Protein AF-0000000086552375 (afdb_homodimer)

Foldseek 3Di:
DDPPPPPPPPPPPPPPPPPPPQQDQPDPDPDDDPDDVPPCPPPPPCPPVLQVQLVVLLVVQVVCVVPDPDDDPVSNLVSCVSNVVVLCCVLVPPPDDLLCLVVVSCVSPVCLLDPVVLLVNLCCQQPVPDPCQSVLLLVLLVLVLVLLQVLLVVVPQADHDDDDPLVSQLRSLQSLCVLQWFPDADDVLQPGPSSLAEAEADPPGDPQVVLQSDPAQAWHWYDDDFWIFIHGRNGTRYIGGSVCVSCVVVVSLSVCRSNVHGDDRRRNLSSVCCCCRRNVHDGGPSSPDPSSVVSVVVSVVSSD/DDPPPPDPPPPPPPPPPPPPPQLPQPDPDPDDDPDDVPVCPPPPPCDVVLQVQLVVLLVVQVCCVVPDPDDDPVSNLVSCVSNVVVLCCVLVPPPDDLLCLVVVSCVSPVCLLDPVVLLVNLCCQQPVPDPCQSVLLLVLLVLVLVLLQVLLVVVPQADHDDDDPLRSQLRSLQSLCVLQWFPDADDVLQPGLSSLAEAEADPPGDPQVVLQSDPAQAWHWYDDDFWIFIHGRNGTRYIGGSVCVSCVVVVSLSCCRSNVHDDDRRRNLSNVCCCCRRNVHDGGPSSPDPSSVVSVVVSVVSSD

Radius of gyration: 34.71 Å; Cα contacts (8 Å, |Δi|>4): 662; chains: 2; bounding box: 86×106×105 Å

Organism: Oryzias melastigma (NCBI:txid30732)

Secondary structure (DSSP, 8-state):
-----------------------------------SS----------HHHHHHHHHHHHHHHHHHHH-SS--HHHHHHHHHHTHHHHHHHHHSTTS-GGGHHHHHHHH-GGGGSHHHHHHHHHHHHHTT-TTHHHHHHHHHHHHHHHHHHHHHHTTSSPPP-SSHHHHHHHHHHHHHHHS--SSPPPGGG-SGGGGTEEEPPTT--HHHHHHH-S--SEEEEE-SSEEEEEETTEEEEEEEGGGGGGHHHHHHHHHHHTTPPPPGGGHHHHHHHHHHTS-PPPPGGG--HHHHHHHHHHHHHH-/-----------------------------------SS----------HHHHHHHHHHHHHHHHHHHH-SS--HHHHHHHHHHTHHHHHHHHHSTTS-GGGHHHHHHHH-GGGGSHHHHHHHHHHHHHTT-TTHHHHHHHHHHHHHHHHHHHHHHTTSSPPP-SSHHHHHHHHHHHHHHHS--SSPPPGGG-SGGGGTEEEPPTT--HHHHHHH-S--SEEEEE-SSEEEEEETTEEEEEEEGGGGGGHHHHHHHHHHHTTPPPPGGGHHHHHHHHHHTS-PPPPGGG--HHHHHHHHHHHHHH-

Solvent-accessible surface area (backbone atoms only — not comparable to full-atom values): 35110 Å² total; per-residue (Å²): 135,86,78,76,81,77,82,76,79,78,76,79,74,79,78,76,79,76,78,74,79,75,61,62,68,57,79,77,77,78,78,83,68,86,63,64,94,57,78,71,73,62,74,62,71,75,45,75,60,48,57,53,51,20,51,50,34,49,52,52,52,49,48,43,67,74,71,39,91,76,68,57,63,64,60,51,50,51,40,51,60,67,20,40,68,60,48,50,53,61,61,69,34,82,83,51,56,73,90,48,31,57,61,55,47,38,69,72,41,58,62,56,45,34,71,68,50,30,50,48,46,35,36,54,73,74,42,63,86,43,90,55,44,65,62,51,37,52,49,34,41,53,54,50,52,58,51,45,52,44,48,24,24,51,69,68,64,34,70,64,84,53,86,53,69,55,54,34,40,53,53,44,58,48,27,44,34,71,72,32,65,30,95,40,73,56,60,74,92,58,73,47,60,25,52,57,50,39,40,76,57,50,93,92,52,52,71,67,60,52,33,70,67,47,94,55,60,55,54,27,36,35,38,51,95,68,30,29,38,35,23,42,36,74,41,77,47,37,73,46,55,36,84,54,51,75,52,42,65,58,51,47,52,21,46,36,59,66,49,62,53,76,73,56,63,37,42,30,45,33,53,48,48,44,33,42,69,37,67,65,40,83,75,20,72,68,61,64,37,71,68,46,50,51,51,50,51,52,49,47,63,61,75,103,134,86,77,78,78,76,82,78,79,78,76,78,74,77,80,77,79,76,79,75,80,75,61,62,68,59,79,78,76,79,78,83,68,88,62,66,94,57,77,71,72,61,76,62,70,74,45,76,62,46,56,52,51,20,51,49,35,48,52,52,52,49,47,43,67,74,70,38,92,77,68,57,63,68,60,52,50,52,39,51,60,67,20,39,68,62,50,48,52,59,62,69,34,83,82,52,56,72,92,47,31,56,62,54,47,40,69,73,40,59,63,57,47,34,71,68,49,30,50,48,45,34,37,53,73,74,43,64,88,44,92,56,44,64,63,50,36,52,48,34,40,52,54,48,51,56,51,44,51,46,47,24,24,51,70,67,64,34,71,66,83,53,86,56,70,53,54,34,41,52,52,46,57,48,27,42,35,71,72,31,63,30,93,40,73,55,61,74,91,58,72,47,59,26,51,58,51,38,40,75,58,51,92,90,51,51,70,67,60,53,34,72,67,47,94,56,61,55,56,28,37,36,37,52,95,68,31,29,37,35,24,42,35,75,41,77,47,37,75,44,55,36,86,53,50,76,54,42,64,58,52,48,51,23,47,36,60,68,48,63,55,76,72,56,65,35,42,32,45,32,53,49,47,45,34,41,70,36,67,65,39,84,75,24,72,68,62,63,36,72,68,45,51,51,52,48,50,52,49,47,62,60,73,103

Nearest PDB structures (foldseek):
  7nc8-assembly2_E  TM=5.853E-01  e=8.247E+00  Aspergillus fumigatus A1163
  8b70-assembly1_B  TM=1.918E-01  e=5.464E+00  Bacillus subtilis
  6w1w-assembly1_A  TM=1.297E-01  e=6.713E+00  Vibrio cholerae O1 biovar El Tor str. N16961
  6w1w-assembly1_A  TM=1.371E-01  e=7.450E+00  Vibrio cholerae O1 biovar El Tor str. N16961

pLDDT: mean 80.77, std 24.63, range [19.91, 98.5]

Sequence (608 aa):
MNLESSSSQETFAEDTESSGSIVILERSTPESRGSPEANDVDEEPETPDSRQNQARHYKVLQELYKSRPTLNKKDVAQLLDLEYQARRAYIDSDVMKEQDRPTKILQAYPCFRDLDHIMDELHRILNLGNPHFISELKNRWRIFFEKAQFYGVFKKVLKPPMGDKVNQTIALMKALPEMFPSPVTPPKKLGHSSEVMLHILEPAEYPNTFLHSRPLFSPVVIVCDTNCILAIGTMPVLIFPKEDIFDSVMYVMACYYTFHLTYPKCIAKLLSVLQTEVLMDAIHARDMTSSYKKAMAEWKKFTEMNLESSSSQETFAEDTESSGSIVILERSTPESRGSPEANDVDEEPETPDSRQNQARHYKVLQELYKSRPTLNKKDVAQLLDLEYQARRAYIDSDVMKEQDRPTKILQAYPCFRDLDHIMDELHRILNLGNPHFISELKNRWRIFFEKAQFYGVFKKVLKPPMGDKVNQTIALMKALPEMFPSPVTPPKKLGHSSEVMLHILEPAEYPNTFLHSRPLFSPVVIVCDTNCILAIGTMPVLIFPKEDIFDSVMYVMACYYTFHLTYPKCIAKLLSVLQTEVLMDAIHARDMTSSYKKAMAEWKKFTE

Structure (mmCIF, N/CA/C/O backbone):
data_AF-0000000086552375-model_v1
#
loop_
_entity.id
_entity.type
_entity.pdbx_description
1 polymer 'Uncharacterized protein'
#
loop_
_atom_site.group_PDB
_atom_site.id
_atom_site.type_symbol
_atom_site.label_atom_id
_atom_site.label_alt_id
_atom_site.label_comp_id
_atom_site.label_asym_id
_atom_site.label_entity_id
_atom_site.label_seq_id
_atom_site.pdbx_PDB_ins_code
_atom_site.Cartn_x
_atom_site.Cartn_y
_atom_site.Cartn_z
_atom_site.occupancy
_atom_site.B_iso_or_equiv
_atom_site.auth_seq_id
_atom_site.auth_comp_id
_atom_site.auth_asym_id
_atom_site.auth_atom_id
_atom_site.pdbx_PDB_model_num
ATOM 1 N N . MET A 1 1 ? -34.344 10.398 64.188 1 22.5 1 MET A N 1
ATOM 2 C CA . MET A 1 1 ? -34.219 11.539 63.281 1 22.5 1 MET A CA 1
ATOM 3 C C . MET A 1 1 ? -32.812 12.125 63.344 1 22.5 1 MET A C 1
ATOM 5 O O . MET A 1 1 ? -32.562 13.203 62.812 1 22.5 1 MET A O 1
ATOM 9 N N . ASN A 1 2 ? -31.938 11.562 64.188 1 25.14 2 ASN A N 1
ATOM 10 C CA . ASN A 1 2 ? -30.672 11.984 64.75 1 25.14 2 ASN A CA 1
ATOM 11 C C . ASN A 1 2 ? -29.609 12.211 63.688 1 25.14 2 ASN A C 1
ATOM 13 O O . ASN A 1 2 ? -29.234 11.281 62.969 1 25.14 2 ASN A O 1
ATOM 17 N N . LEU A 1 3 ? -29.391 13.547 63.219 1 25.17 3 LEU A N 1
ATOM 18 C CA . LEU A 1 3 ? -28.719 14.352 62.188 1 25.17 3 LEU A CA 1
ATOM 19 C C . LEU A 1 3 ? -27.203 14.297 62.375 1 25.17 3 LEU A C 1
ATOM 21 O O . LEU A 1 3 ? -26.641 15.047 63.188 1 25.17 3 LEU A O 1
ATOM 25 N N . GLU A 1 4 ? -26.656 13.117 62.594 1 24.84 4 GLU A N 1
ATOM 26 C CA . GLU A 1 4 ? -25.25 13.039 63 1 24.84 4 GLU A CA 1
ATOM 27 C C . GLU A 1 4 ? -24.344 13.672 61.938 1 24.84 4 GLU A C 1
ATOM 29 O O . GLU A 1 4 ? -24.516 13.438 60.75 1 24.84 4 GLU A O 1
ATOM 34 N N . SER A 1 5 ? -23.703 14.828 62.219 1 25.08 5 SER A N 1
ATOM 35 C CA . SER A 1 5 ? -22.891 15.891 61.656 1 25.08 5 SER A CA 1
ATOM 36 C C . SER A 1 5 ? -21.578 15.352 61.094 1 25.08 5 SER A C 1
ATOM 38 O O . SER A 1 5 ? -20.672 15.031 61.875 1 25.08 5 SER A O 1
ATOM 40 N N . SER A 1 6 ? -21.594 14.359 60.156 1 24.81 6 SER A N 1
ATOM 41 C CA . SER A 1 6 ? -20.344 13.695 59.781 1 24.81 6 SER A CA 1
ATOM 42 C C . SER A 1 6 ? -19.375 14.664 59.125 1 24.81 6 SER A C 1
ATOM 44 O O . SER A 1 6 ? -19.734 15.422 58.25 1 24.81 6 SER A O 1
ATOM 46 N N . SER A 1 7 ? -18.266 15.078 59.812 1 24.38 7 SER A N 1
ATOM 47 C CA . SER A 1 7 ? -17.156 16.016 59.625 1 24.38 7 SER A CA 1
ATOM 48 C C . SER A 1 7 ? -16.359 15.688 58.375 1 24.38 7 SER A C 1
ATOM 50 O O . SER A 1 7 ? -15.75 14.617 58.281 1 24.38 7 SER A O 1
ATOM 52 N N . SER A 1 8 ? -16.828 16.031 57.125 1 23.69 8 SER A N 1
ATOM 53 C CA . SER A 1 8 ? -16.281 15.719 55.812 1 23.69 8 SER A CA 1
ATOM 54 C C . SER A 1 8 ? -14.938 16.406 55.594 1 23.69 8 SER A C 1
ATOM 56 O O . SER A 1 8 ? -14.859 17.641 55.594 1 23.69 8 SER A O 1
ATOM 58 N N . GLN A 1 9 ? -13.789 15.82 56.062 1 23.3 9 GLN A N 1
ATOM 59 C CA . GLN A 1 9 ? -12.43 16.359 55.969 1 23.3 9 GLN A CA 1
ATOM 60 C C . GLN A 1 9 ? -12.031 16.625 54.531 1 23.3 9 GLN A C 1
ATOM 62 O O . GLN A 1 9 ? -12.148 15.742 53.688 1 23.3 9 GLN A O 1
ATOM 67 N N . GLU A 1 10 ? -12.086 17.844 54.031 1 23.59 10 GLU A N 1
ATOM 68 C CA . GLU A 1 10 ? -11.766 18.438 52.75 1 23.59 10 GLU A CA 1
ATOM 69 C C . GLU A 1 10 ? -10.289 18.266 52.406 1 23.59 10 GLU A C 1
ATOM 71 O O . GLU A 1 10 ? -9.422 18.766 53.125 1 23.59 10 GLU A O 1
ATOM 76 N N . THR A 1 11 ? -9.797 17.031 52.125 1 23.08 11 THR A N 1
ATOM 77 C CA . THR A 1 11 ? -8.383 16.859 51.812 1 23.08 11 THR A CA 1
ATOM 78 C C . THR A 1 11 ? -8 17.734 50.594 1 23.08 11 THR A C 1
ATOM 80 O O . THR A 1 11 ? -8.648 17.672 49.562 1 23.08 11 THR A O 1
ATOM 83 N N . PHE A 1 12 ? -7.355 18.875 50.781 1 19.91 12 PHE A N 1
ATOM 84 C CA . PHE A 1 12 ? -6.797 19.844 49.844 1 19.91 12 PHE A CA 1
ATOM 85 C C . PHE A 1 12 ? -5.766 19.203 48.938 1 19.91 12 PHE A C 1
ATOM 87 O O . PHE A 1 12 ? -4.738 18.703 49.406 1 19.91 12 PHE A O 1
ATOM 94 N N . ALA A 1 13 ? -6.152 18.438 47.938 1 21.94 13 ALA A N 1
ATOM 95 C CA . ALA A 1 13 ? -5.266 17.875 46.906 1 21.94 13 ALA A CA 1
ATOM 96 C C . ALA A 1 13 ? -4.348 18.953 46.344 1 21.94 13 ALA A C 1
ATOM 98 O O . ALA A 1 13 ? -4.801 20.062 46.031 1 21.94 13 ALA A O 1
ATOM 99 N N . GLU A 1 14 ? -3.113 18.984 46.75 1 21.8 14 GLU A N 1
ATOM 100 C CA . GLU A 1 14 ? -2.012 19.812 46.281 1 21.8 14 GLU A CA 1
ATOM 101 C C . GLU A 1 14 ? -1.962 19.844 44.75 1 21.8 14 GLU A C 1
ATOM 103 O O . GLU A 1 14 ? -2.02 18.797 44.094 1 21.8 14 GLU A O 1
ATOM 108 N N . ASP A 1 15 ? -2.398 20.922 44.125 1 22.92 15 ASP A N 1
ATOM 109 C CA . ASP A 1 15 ? -2.375 21.297 42.719 1 22.92 15 ASP A CA 1
ATOM 110 C C . ASP A 1 15 ? -0.953 21.266 42.156 1 22.92 15 ASP A C 1
ATOM 112 O O . ASP A 1 15 ? -0.092 22.031 42.594 1 22.92 15 ASP A O 1
ATOM 116 N N . THR A 1 16 ? -0.304 20.078 42 1 23.91 16 THR A N 1
ATOM 117 C CA . THR A 1 16 ? 0.997 20.016 41.344 1 23.91 16 THR A CA 1
ATOM 118 C C . THR A 1 16 ? 0.979 20.797 40.031 1 23.91 16 THR A C 1
ATOM 120 O O . THR A 1 16 ? 0.155 20.531 39.156 1 23.91 16 THR A O 1
ATOM 123 N N . GLU A 1 17 ? 1.389 22.047 40 1 22.73 17 GLU A N 1
ATOM 124 C CA . GLU A 1 17 ? 1.657 22.938 38.875 1 22.73 17 GLU A CA 1
ATOM 125 C C . GLU A 1 17 ? 2.525 22.266 37.844 1 22.73 17 GLU A C 1
ATOM 127 O O . GLU A 1 17 ? 3.664 21.875 38.125 1 22.73 17 GLU A O 1
ATOM 132 N N . SER A 1 18 ? 2.027 21.312 37.062 1 23.58 18 SER A N 1
ATOM 133 C CA . SER A 1 18 ? 2.746 20.719 35.938 1 23.58 18 SER A CA 1
ATOM 134 C C . SER A 1 18 ? 3.303 21.797 35 1 23.58 18 SER A C 1
ATOM 136 O O . SER A 1 18 ? 2.547 22.594 34.438 1 23.58 18 SER A O 1
ATOM 138 N N . SER A 1 19 ? 4.488 22.406 35.281 1 23.7 19 SER A N 1
ATOM 139 C CA . SER A 1 19 ? 5.238 23.312 34.438 1 23.7 19 SER A CA 1
ATOM 140 C C . SER A 1 19 ? 5.348 22.781 33 1 23.7 19 SER A C 1
ATOM 142 O O . SER A 1 19 ? 5.945 21.734 32.781 1 23.7 19 SER A O 1
ATOM 144 N N . GLY A 1 20 ? 4.367 22.875 32.219 1 24.09 20 GLY A N 1
ATOM 145 C CA . GLY A 1 20 ? 4.355 22.547 30.797 1 24.09 20 GLY A CA 1
ATOM 146 C C . GLY A 1 20 ? 5.504 23.172 30.031 1 24.09 20 GLY A C 1
ATOM 147 O O . GLY A 1 20 ? 5.738 24.375 30.125 1 24.09 20 GLY A O 1
ATOM 148 N N . SER A 1 21 ? 6.648 22.5 29.828 1 23.92 21 SER A N 1
ATOM 149 C CA . SER A 1 21 ? 7.828 22.891 29.062 1 23.92 21 SER A CA 1
ATOM 150 C C . SER A 1 21 ? 7.449 23.359 27.672 1 23.92 21 SER A C 1
ATOM 152 O O . SER A 1 21 ? 6.766 22.656 26.922 1 23.92 21 SER A O 1
ATOM 154 N N . ILE A 1 22 ? 7.207 24.609 27.469 1 24.34 22 ILE A N 1
ATOM 155 C CA . ILE A 1 22 ? 6.973 25.266 26.188 1 24.34 22 ILE A CA 1
ATOM 156 C C . ILE A 1 22 ? 8.148 25.016 25.25 1 24.34 22 ILE A C 1
ATOM 158 O O . ILE A 1 22 ? 9.297 25.328 25.578 1 24.34 22 ILE A O 1
ATOM 162 N N . VAL A 1 23 ? 8.141 24 24.516 1 28.36 23 VAL A N 1
ATOM 163 C CA . VAL A 1 23 ? 9.141 23.781 23.484 1 28.36 23 VAL A CA 1
ATOM 164 C C . VAL A 1 23 ? 9.211 24.984 22.547 1 28.36 23 VAL A C 1
ATOM 166 O O . VAL A 1 23 ? 8.242 25.281 21.844 1 28.36 23 VAL A O 1
ATOM 169 N N . ILE A 1 24 ? 9.859 26.031 22.969 1 25.62 24 ILE A N 1
ATOM 170 C CA . ILE A 1 24 ? 10.055 27.156 22.062 1 25.62 24 ILE A CA 1
ATOM 171 C C . ILE A 1 24 ? 10.922 26.734 20.875 1 25.62 24 ILE A C 1
ATOM 173 O O . ILE A 1 24 ? 12.031 26.234 21.062 1 25.62 24 ILE A O 1
ATOM 177 N N . LEU A 1 25 ? 10.398 26.547 19.797 1 26.39 25 LEU A N 1
ATOM 178 C CA . LEU A 1 25 ? 11.07 26.281 18.516 1 26.39 25 LEU A CA 1
ATOM 179 C C . LEU A 1 25 ? 12.133 27.328 18.234 1 26.39 25 LEU A C 1
ATOM 181 O O . LEU A 1 25 ? 11.805 28.469 17.875 1 26.39 25 LEU A O 1
ATOM 185 N N . GLU A 1 26 ? 13.156 27.438 19.141 1 28.36 26 GLU A N 1
ATOM 186 C CA . GLU A 1 26 ? 14.172 28.422 18.766 1 28.36 26 GLU A CA 1
ATOM 187 C C . GLU A 1 26 ? 14.883 28.031 17.484 1 28.36 26 GLU A C 1
ATOM 189 O O . GLU A 1 26 ? 15.297 26.875 17.328 1 28.36 26 GLU A O 1
ATOM 194 N N . ARG A 1 27 ? 14.805 28.766 16.438 1 29.36 27 ARG A N 1
ATOM 195 C CA . ARG A 1 27 ? 15.531 28.703 15.172 1 29.36 27 ARG A CA 1
ATOM 196 C C . ARG A 1 27 ? 17.031 28.641 15.406 1 29.36 27 ARG A C 1
ATOM 198 O O . ARG A 1 27 ? 17.594 29.438 16.141 1 29.36 27 ARG A O 1
ATOM 205 N N . SER A 1 28 ? 17.672 27.484 15.367 1 26.48 28 SER A N 1
ATOM 206 C CA . SER A 1 28 ? 19.125 27.359 15.445 1 26.48 28 SER A CA 1
ATOM 207 C C . SER A 1 28 ? 19.812 28.312 14.484 1 26.48 28 SER A C 1
ATOM 209 O O . SER A 1 28 ? 19.453 28.406 13.312 1 26.48 28 SER A O 1
ATOM 211 N N . THR A 1 29 ? 20.531 29.266 14.992 1 24.72 29 THR A N 1
ATOM 212 C CA . THR A 1 29 ? 21.359 30.188 14.227 1 24.72 29 THR A CA 1
ATOM 213 C C . THR A 1 29 ? 22.422 29.422 13.445 1 24.72 29 THR A C 1
ATOM 215 O O . THR A 1 29 ? 23.125 28.578 14.008 1 24.72 29 THR A O 1
ATOM 218 N N . PRO A 1 30 ? 22.375 29.266 12.133 1 27.81 30 PRO A N 1
ATOM 219 C CA . PRO A 1 30 ? 23.391 28.625 11.312 1 27.81 30 PRO A CA 1
ATOM 220 C C . PRO A 1 30 ? 24.797 29.109 11.633 1 27.81 30 PRO A C 1
ATOM 222 O O . PRO A 1 30 ? 24.984 30.297 11.953 1 27.81 30 PRO A O 1
ATOM 225 N N . GLU A 1 31 ? 25.625 28.375 12.125 1 26.98 31 GLU A N 1
ATOM 226 C CA . GLU A 1 31 ? 27.047 28.672 12.305 1 26.98 31 GLU A CA 1
ATOM 227 C C . GLU A 1 31 ? 27.688 29.172 11.008 1 26.98 31 GLU A C 1
ATOM 229 O O . GLU A 1 31 ? 27.359 28.656 9.93 1 26.98 31 GLU A O 1
ATOM 234 N N . SER A 1 32 ? 28.359 30.344 10.938 1 24.77 32 SER A N 1
ATOM 235 C CA . SER A 1 32 ? 29.078 31.109 9.922 1 24.77 32 SER A CA 1
ATOM 236 C C . SER A 1 32 ? 30.234 30.297 9.336 1 24.77 32 SER A C 1
ATOM 238 O O . SER A 1 32 ? 31.266 30.109 9.977 1 24.77 32 SER A O 1
ATOM 240 N N . ARG A 1 33 ? 30.125 29.203 8.688 1 27.2 33 ARG A N 1
ATOM 241 C CA . ARG A 1 33 ? 31.312 28.734 7.969 1 27.2 33 ARG A CA 1
ATOM 242 C C . ARG A 1 33 ? 31.953 29.859 7.164 1 27.2 33 ARG A C 1
ATOM 244 O O . ARG A 1 33 ? 31.281 30.812 6.77 1 27.2 33 ARG A O 1
ATOM 251 N N . GLY A 1 34 ? 33.312 29.969 7.078 1 27.33 34 GLY A N 1
ATOM 252 C CA . GLY A 1 34 ? 34.156 30.953 6.445 1 27.33 34 GLY A CA 1
ATOM 253 C C . GLY A 1 34 ? 33.781 31.219 4.996 1 27.33 34 GLY A C 1
ATOM 254 O O . GLY A 1 34 ? 33.875 30.328 4.152 1 27.33 34 GLY A O 1
ATOM 255 N N . SER A 1 35 ? 32.781 32 4.758 1 26.16 35 SER A N 1
ATOM 256 C CA . SER A 1 35 ? 32.344 32.344 3.412 1 26.16 35 SER A CA 1
ATOM 257 C C . SER A 1 35 ? 33.5 32.812 2.537 1 26.16 35 SER A C 1
ATOM 259 O O . SER A 1 35 ? 34.375 33.531 3 1 26.16 35 SER A O 1
ATOM 261 N N . PRO A 1 36 ? 33.969 32.062 1.531 1 33.38 36 PRO A N 1
ATOM 262 C CA . PRO A 1 36 ? 34.719 32.969 0.645 1 33.38 36 PRO A CA 1
ATOM 263 C C . PRO A 1 36 ? 34.062 34.344 0.547 1 33.38 36 PRO A C 1
ATOM 265 O O . PRO A 1 36 ? 32.938 34.531 1.002 1 33.38 36 PRO A O 1
ATOM 268 N N . GLU A 1 37 ? 34.5 35.375 -0.424 1 27.5 37 GLU A N 1
ATOM 269 C CA . GLU A 1 37 ? 33.938 36.719 -0.512 1 27.5 37 GLU A CA 1
ATOM 270 C C . GLU A 1 37 ? 32.406 36.688 -0.553 1 27.5 37 GLU A C 1
ATOM 272 O O . GLU A 1 37 ? 31.812 36.219 -1.53 1 27.5 37 GLU A O 1
ATOM 277 N N . ALA A 1 38 ? 31.844 36.156 0.374 1 31.58 38 ALA A N 1
ATOM 278 C CA . ALA A 1 38 ? 30.406 36.219 0.639 1 31.58 38 ALA A CA 1
ATOM 279 C C . ALA A 1 38 ? 29.812 37.562 0.229 1 31.58 38 ALA A C 1
ATOM 281 O O . ALA A 1 38 ? 30.172 38.594 0.779 1 31.58 38 ALA A O 1
ATOM 282 N N . ASN A 1 39 ? 29.547 37.688 -1.076 1 29.62 39 ASN A N 1
ATOM 283 C CA . ASN A 1 39 ? 28.781 38.906 -1.338 1 29.62 39 ASN A CA 1
ATOM 284 C C . ASN A 1 39 ? 27.75 39.188 -0.249 1 29.62 39 ASN A C 1
ATOM 286 O O . ASN A 1 39 ? 26.938 38.312 0.058 1 29.62 39 ASN A O 1
ATOM 290 N N . ASP A 1 40 ? 28.047 39.875 0.866 1 31.8 40 ASP A N 1
ATOM 291 C CA . ASP A 1 40 ? 27.219 40.531 1.853 1 31.8 40 ASP A CA 1
ATOM 292 C C . ASP A 1 40 ? 25.828 40.844 1.285 1 31.8 40 ASP A C 1
ATOM 294 O O . ASP A 1 40 ? 25.656 41.844 0.577 1 31.8 40 ASP A O 1
ATOM 298 N N . VAL A 1 41 ? 25.219 39.875 0.806 1 34 41 VAL A N 1
ATOM 299 C CA . VAL A 1 41 ? 23.859 40.375 0.641 1 34 41 VAL A CA 1
ATOM 300 C C . VAL A 1 41 ? 23.391 41.062 1.929 1 34 41 VAL A C 1
ATOM 302 O O . VAL A 1 41 ? 23.25 40.406 2.965 1 34 41 VAL A O 1
ATOM 305 N N . ASP A 1 42 ? 23.797 42.188 2.27 1 32.97 42 ASP A N 1
ATOM 306 C CA . ASP A 1 42 ? 23.312 43.188 3.225 1 32.97 42 ASP A CA 1
ATOM 307 C C . ASP A 1 42 ? 21.812 43 3.469 1 32.97 42 ASP A C 1
ATOM 309 O O . ASP A 1 42 ? 21 43.125 2.541 1 32.97 42 ASP A O 1
ATOM 313 N N . GLU A 1 43 ? 21.453 42.094 4.234 1 37.56 43 GLU A N 1
ATOM 314 C CA . GLU A 1 43 ? 20.141 42.406 4.785 1 37.56 43 GLU A CA 1
ATOM 315 C C . GLU A 1 43 ? 19.984 43.906 4.969 1 37.56 43 GLU A C 1
ATOM 317 O O . GLU A 1 43 ? 20.578 44.5 5.875 1 37.56 43 GLU A O 1
ATOM 322 N N . GLU A 1 44 ? 20.016 44.625 3.914 1 39.06 44 GLU A N 1
ATOM 323 C CA . GLU A 1 44 ? 19.781 46.062 4.066 1 39.06 44 GLU A CA 1
ATOM 324 C C . GLU A 1 44 ? 18.812 46.344 5.215 1 39.06 44 GLU A C 1
ATOM 326 O O . GLU A 1 44 ? 17.766 45.719 5.305 1 39.06 44 GLU A O 1
ATOM 331 N N . PRO A 1 45 ? 19.25 46.719 6.418 1 41.62 45 PRO A N 1
ATOM 332 C CA . PRO A 1 45 ? 18.297 47.188 7.441 1 41.62 45 PRO A CA 1
ATOM 333 C C . PRO A 1 45 ? 16.984 47.688 6.844 1 41.62 45 PRO A C 1
ATOM 335 O O . PRO A 1 45 ? 16.984 48.344 5.812 1 41.62 45 PRO A O 1
ATOM 338 N N . GLU A 1 46 ? 15.992 46.938 7.004 1 46.56 46 GLU A N 1
ATOM 339 C CA . GLU A 1 46 ? 14.672 47.406 6.621 1 46.56 46 GLU A CA 1
ATOM 340 C C . GLU A 1 46 ? 14.562 48.938 6.84 1 46.56 46 GLU A C 1
ATOM 342 O O . GLU A 1 46 ? 14.703 49.406 7.965 1 46.56 46 GLU A O 1
ATOM 347 N N . THR A 1 47 ? 14.922 49.625 5.961 1 51.94 47 THR A N 1
ATOM 348 C CA . THR A 1 47 ? 14.797 51.094 6.016 1 51.94 47 THR A CA 1
ATOM 349 C C . THR A 1 47 ? 13.383 51.5 6.387 1 51.94 47 THR A C 1
ATOM 351 O O . THR A 1 47 ? 12.422 50.75 6.125 1 51.94 47 THR A O 1
ATOM 354 N N . PRO A 1 48 ? 13.156 52.406 7.398 1 52.25 48 PRO A N 1
ATOM 355 C CA . PRO A 1 48 ? 11.836 53 7.668 1 52.25 48 PRO A CA 1
ATOM 356 C C . PRO A 1 48 ? 10.93 52.969 6.441 1 52.25 48 PRO A C 1
ATOM 358 O O . PRO A 1 48 ? 9.719 52.75 6.566 1 52.25 48 PRO A O 1
ATOM 361 N N . ASP A 1 49 ? 11.531 52.969 5.395 1 55.75 49 ASP A N 1
ATOM 362 C CA . ASP A 1 49 ? 10.797 52.969 4.137 1 55.75 49 ASP A CA 1
ATOM 363 C C . ASP A 1 49 ? 10.211 51.594 3.842 1 55.75 49 ASP A C 1
ATOM 365 O O . ASP A 1 49 ? 9.094 51.469 3.338 1 55.75 49 ASP A O 1
ATOM 369 N N . SER A 1 50 ? 10.875 50.656 4.375 1 60.75 50 SER A N 1
ATOM 370 C CA . SER A 1 50 ? 10.383 49.281 4.102 1 60.75 50 SER A CA 1
ATOM 371 C C . SER A 1 50 ? 9.133 49 4.926 1 60.75 50 SER A C 1
ATOM 373 O O . SER A 1 50 ? 8.156 48.438 4.402 1 60.75 50 SER A O 1
ATOM 375 N N . ARG A 1 51 ? 9.086 49.406 6.137 1 62.78 51 ARG A N 1
ATOM 376 C CA . ARG A 1 51 ? 7.934 49.219 7.004 1 62.78 51 ARG A CA 1
ATOM 377 C C . ARG A 1 51 ? 6.723 50 6.504 1 62.78 51 ARG A C 1
ATOM 379 O O . ARG A 1 51 ? 5.598 49.5 6.539 1 62.78 51 ARG A O 1
ATOM 386 N N . GLN A 1 52 ? 6.992 51.219 6.156 1 63.41 52 GLN A N 1
ATOM 387 C CA . GLN A 1 52 ? 5.922 52.062 5.605 1 63.41 52 GLN A CA 1
ATOM 388 C C . GLN A 1 52 ? 5.328 51.406 4.348 1 63.41 52 GLN A C 1
ATOM 390 O O . GLN A 1 52 ? 4.109 51.406 4.16 1 63.41 52 GLN A O 1
ATOM 395 N N . ASN A 1 53 ? 6.199 50.906 3.551 1 64.94 53 ASN A N 1
ATOM 396 C CA . ASN A 1 53 ? 5.73 50.25 2.34 1 64.94 53 ASN A CA 1
ATOM 397 C C . ASN A 1 53 ? 4.91 49 2.664 1 64.94 53 ASN A C 1
ATOM 399 O O . ASN A 1 53 ? 3.887 48.75 2.025 1 64.94 53 ASN A O 1
ATOM 403 N N . GLN A 1 54 ? 5.277 48.312 3.664 1 61.94 54 GLN A N 1
ATOM 404 C CA . GLN A 1 54 ? 4.527 47.125 4.051 1 61.94 54 GLN A CA 1
ATOM 405 C C . GLN A 1 54 ? 3.17 47.5 4.637 1 61.94 54 GLN A C 1
ATOM 407 O O . GLN A 1 54 ? 2.168 46.844 4.363 1 61.94 54 GLN A O 1
ATOM 412 N N . ALA A 1 55 ? 3.24 48.531 5.395 1 69.75 55 ALA A N 1
ATOM 413 C CA . ALA A 1 55 ? 1.976 49.031 5.922 1 69.75 55 ALA A CA 1
ATOM 414 C C . ALA A 1 55 ? 1.031 49.438 4.793 1 69.75 55 ALA A C 1
ATOM 416 O O . ALA A 1 55 ? -0.177 49.219 4.875 1 69.75 55 ALA A O 1
ATOM 417 N N . ARG A 1 56 ? 1.61 50.094 3.834 1 67.25 56 ARG A N 1
ATOM 418 C CA . ARG A 1 56 ? 0.814 50.469 2.674 1 67.25 56 ARG A CA 1
ATOM 419 C C . ARG A 1 56 ? 0.231 49.25 1.979 1 67.25 56 ARG A C 1
ATOM 421 O O . ARG A 1 56 ? -0.935 49.25 1.579 1 67.25 56 ARG A O 1
ATOM 428 N N . HIS A 1 57 ? 0.973 48.281 1.87 1 63.53 57 HIS A N 1
ATOM 429 C CA . HIS A 1 57 ? 0.494 47.062 1.229 1 63.53 57 HIS A CA 1
ATOM 430 C C . HIS A 1 57 ? -0.621 46.438 2.043 1 63.53 57 HIS A C 1
ATOM 432 O O . HIS A 1 57 ? -1.584 45.906 1.478 1 63.53 57 HIS A O 1
ATOM 438 N N . TYR A 1 58 ? -0.434 46.5 3.342 1 65.5 58 TYR A N 1
ATOM 439 C CA . TYR A 1 58 ? -1.487 46 4.215 1 65.5 58 TYR A CA 1
ATOM 440 C C . TYR A 1 58 ? -2.785 46.75 4.004 1 65.5 58 TYR A C 1
ATOM 442 O O . TYR A 1 58 ? -3.861 46.156 3.912 1 65.5 58 TYR A O 1
ATOM 450 N N . LYS A 1 59 ? -2.666 48 3.936 1 67.75 59 LYS A N 1
ATOM 451 C CA . LYS A 1 59 ? -3.846 48.812 3.715 1 67.75 59 LYS A CA 1
ATOM 452 C C . LYS A 1 59 ? -4.508 48.5 2.379 1 67.75 59 LYS A C 1
ATOM 454 O O . LYS A 1 59 ? -5.734 48.406 2.287 1 67.75 59 LYS A O 1
ATOM 459 N N . VAL A 1 60 ? -3.711 48.344 1.353 1 65.62 60 VAL A N 1
ATOM 460 C CA . VAL A 1 60 ? -4.234 47.969 0.041 1 65.62 60 VAL A CA 1
ATOM 461 C C . VAL A 1 60 ? -4.957 46.625 0.129 1 65.62 60 VAL A C 1
ATOM 463 O O . VAL A 1 60 ? -6.043 46.469 -0.435 1 65.62 60 VAL A O 1
ATOM 466 N N . LEU A 1 61 ? -4.371 45.719 0.828 1 62.03 61 LEU A N 1
ATOM 467 C CA . LEU A 1 61 ? -4.977 44.406 1.012 1 62.03 61 LEU A CA 1
ATOM 468 C C . LEU A 1 61 ? -6.324 44.5 1.719 1 62.03 61 LEU A C 1
ATOM 470 O O . LEU A 1 61 ? -7.297 43.875 1.315 1 62.03 61 LEU A O 1
ATOM 474 N N . GLN A 1 62 ? -6.441 45.312 2.703 1 66.62 62 GLN A N 1
ATOM 475 C CA . GLN A 1 62 ? -7.688 45.5 3.439 1 66.62 62 GLN A CA 1
ATOM 476 C C . GLN A 1 62 ? -8.766 46.094 2.541 1 66.62 62 GLN A C 1
ATOM 478 O O . GLN A 1 62 ? -9.93 45.688 2.609 1 66.62 62 GLN A O 1
ATOM 483 N N . GLU A 1 63 ? -8.359 46.969 1.774 1 65.38 63 GLU A N 1
ATOM 484 C CA . GLU A 1 63 ? -9.289 47.625 0.856 1 65.38 63 GLU A CA 1
ATOM 485 C C . GLU A 1 63 ? -9.82 46.625 -0.177 1 65.38 63 GLU A C 1
ATOM 487 O O . GLU A 1 63 ? -11 46.688 -0.546 1 65.38 63 GLU A O 1
ATOM 492 N N . LEU A 1 64 ? -8.969 45.781 -0.627 1 63.53 64 LEU A N 1
ATOM 493 C CA . LEU A 1 64 ? -9.375 44.781 -1.594 1 63.53 64 LEU A CA 1
ATOM 494 C C . LEU A 1 64 ? -10.469 43.875 -1.014 1 63.53 64 LEU A C 1
ATOM 496 O O . LEU A 1 64 ? -11.43 43.531 -1.707 1 63.53 64 LEU A O 1
ATOM 500 N N . TYR A 1 65 ? -10.375 43.531 0.106 1 63.41 65 TYR A N 1
ATOM 501 C CA . TYR A 1 65 ? -11.312 42.594 0.709 1 63.41 65 TYR A CA 1
ATOM 502 C C . TYR A 1 65 ? -12.617 43.281 1.081 1 63.41 65 TYR A C 1
ATOM 504 O O . TYR A 1 65 ? -13.672 42.656 1.116 1 63.41 65 TYR A O 1
ATOM 512 N N . LYS A 1 66 ? -12.523 44.562 1.375 1 62.12 66 LYS A N 1
ATOM 513 C CA . LYS A 1 66 ? -13.742 45.344 1.635 1 62.12 66 LYS A CA 1
ATOM 514 C C . LYS A 1 66 ? -14.508 45.594 0.345 1 62.12 66 LYS A C 1
ATOM 516 O O . LYS A 1 66 ? -15.742 45.594 0.341 1 62.12 66 LYS A O 1
ATOM 521 N N . SER A 1 67 ? -13.766 45.906 -0.659 1 59.06 67 SER A N 1
ATOM 522 C CA . SER A 1 67 ? -14.406 46.438 -1.858 1 59.06 67 SER A CA 1
ATOM 523 C C . SER A 1 67 ? -14.797 45.312 -2.816 1 59.06 67 SER A C 1
ATOM 525 O O . SER A 1 67 ? -15.734 45.469 -3.602 1 59.06 67 SER A O 1
ATOM 527 N N . ARG A 1 68 ? -13.773 44.25 -3.156 1 58.31 68 ARG A N 1
ATOM 528 C CA . ARG A 1 68 ? -13.977 43.406 -4.324 1 58.31 68 ARG A CA 1
ATOM 529 C C . ARG A 1 68 ? -14.359 42 -3.912 1 58.31 68 ARG A C 1
ATOM 531 O O . ARG A 1 68 ? -13.672 41.375 -3.104 1 58.31 68 ARG A O 1
ATOM 538 N N . PRO A 1 69 ? -15.547 41.688 -4.359 1 54.03 69 PRO A N 1
ATOM 539 C CA . PRO A 1 69 ? -16.047 40.344 -4.121 1 54.03 69 PRO A CA 1
ATOM 540 C C . PRO A 1 69 ? -15.102 39.25 -4.641 1 54.03 69 PRO A C 1
ATOM 542 O O . PRO A 1 69 ? -15.039 38.156 -4.074 1 54.03 69 PRO A O 1
ATOM 545 N N . THR A 1 70 ? -14.562 39.562 -5.883 1 60.31 70 THR A N 1
ATOM 546 C CA . THR A 1 70 ? -13.727 38.5 -6.461 1 60.31 70 THR A CA 1
ATOM 547 C C . THR A 1 70 ? -12.266 38.938 -6.48 1 60.31 70 THR A C 1
ATOM 549 O O . THR A 1 70 ? -11.883 39.844 -7.215 1 60.31 70 THR A O 1
ATOM 552 N N . LEU A 1 71 ? -11.578 38.688 -5.441 1 66.5 71 LEU A N 1
ATOM 553 C CA . LEU A 1 71 ? -10.164 39.031 -5.293 1 66.5 71 LEU A CA 1
ATOM 554 C C . LEU A 1 71 ? -9.289 38.188 -6.203 1 66.5 71 LEU A C 1
ATOM 556 O O . LEU A 1 71 ? -9.477 36.969 -6.285 1 66.5 71 LEU A O 1
ATOM 560 N N . ASN A 1 72 ? -8.547 38.906 -7.102 1 78.56 72 ASN A N 1
ATOM 561 C CA . ASN A 1 72 ? -7.531 38.219 -7.891 1 78.56 72 ASN A CA 1
ATOM 562 C C . ASN A 1 72 ? -6.473 37.594 -7 1 78.56 72 ASN A C 1
ATOM 564 O O . ASN A 1 72 ? -5.746 38.281 -6.285 1 78.56 72 ASN A O 1
ATOM 568 N N . LYS A 1 73 ? -6.422 36.344 -6.969 1 83.06 73 LYS A N 1
ATOM 569 C CA . LYS A 1 73 ? -5.535 35.594 -6.094 1 83.06 73 LYS A CA 1
ATOM 570 C C . LYS A 1 73 ? -4.074 35.969 -6.316 1 83.06 73 LYS A C 1
ATOM 572 O O . LYS A 1 73 ? -3.291 36.031 -5.367 1 83.06 73 LYS A O 1
ATOM 577 N N . LYS A 1 74 ? -3.854 36.281 -7.523 1 86.56 74 LYS A N 1
ATOM 578 C CA . LYS A 1 74 ? -2.473 36.625 -7.844 1 86.56 74 LYS A CA 1
ATOM 579 C C . LYS A 1 74 ? -2.086 37.969 -7.215 1 86.56 74 LYS A C 1
ATOM 581 O O . LYS A 1 74 ? -0.981 38.094 -6.688 1 86.56 74 LYS A O 1
ATOM 586 N N . ASP A 1 75 ? -2.949 38.906 -7.297 1 83.19 75 ASP A N 1
ATOM 587 C CA . ASP A 1 75 ? -2.697 40.219 -6.711 1 83.19 75 ASP A CA 1
ATOM 588 C C . ASP A 1 75 ? -2.551 40.125 -5.195 1 83.19 75 ASP A C 1
ATOM 590 O O . ASP A 1 75 ? -1.657 40.75 -4.613 1 83.19 75 ASP A O 1
ATOM 594 N N . VAL A 1 76 ? -3.393 39.344 -4.605 1 86.94 76 VAL A N 1
ATOM 595 C CA . VAL A 1 76 ? -3.338 39.156 -3.16 1 86.94 76 VAL A CA 1
ATOM 596 C C . VAL A 1 76 ? -2.006 38.531 -2.775 1 86.94 76 VAL A C 1
ATOM 598 O O . VAL A 1 76 ? -1.342 38.969 -1.84 1 86.94 76 VAL A O 1
ATOM 601 N N . ALA A 1 77 ? -1.671 37.531 -3.531 1 88.44 77 ALA A N 1
ATOM 602 C CA . ALA A 1 77 ? -0.414 36.844 -3.264 1 88.44 77 ALA A CA 1
ATOM 603 C C . ALA A 1 77 ? 0.769 37.812 -3.34 1 88.44 77 ALA A C 1
ATOM 605 O O . ALA A 1 77 ? 1.675 37.75 -2.506 1 88.44 77 ALA A O 1
ATOM 606 N N . GLN A 1 78 ? 0.736 38.625 -4.277 1 85.62 78 GLN A N 1
ATOM 607 C CA . GLN A 1 78 ? 1.816 39.594 -4.445 1 85.62 78 GLN A CA 1
ATOM 608 C C . GLN A 1 78 ? 1.894 40.562 -3.256 1 85.62 78 GLN A C 1
ATOM 610 O O . GLN A 1 78 ? 2.984 40.844 -2.768 1 85.62 78 GLN A O 1
ATOM 615 N N . LEU A 1 79 ? 0.798 41.031 -2.842 1 85.31 79 LEU A N 1
ATOM 616 C CA . LEU A 1 79 ? 0.749 41.938 -1.698 1 85.31 79 LEU A CA 1
ATOM 617 C C . LEU A 1 79 ? 1.226 41.219 -0.43 1 85.31 79 LEU A C 1
ATOM 619 O O . LEU A 1 79 ? 1.927 41.812 0.388 1 85.31 79 LEU A O 1
ATOM 623 N N . LEU A 1 80 ? 0.819 39.969 -0.303 1 89.75 80 LEU A N 1
ATOM 624 C CA . LEU A 1 80 ? 1.259 39.188 0.844 1 89.75 80 LEU A CA 1
ATOM 625 C C . LEU A 1 80 ? 2.773 39 0.833 1 89.75 80 LEU A C 1
ATOM 627 O O . LEU A 1 80 ? 3.41 39 1.889 1 89.75 80 LEU A O 1
ATOM 631 N N . ASP A 1 81 ? 3.309 38.906 -0.331 1 87.75 81 ASP A N 1
ATOM 632 C CA . ASP A 1 81 ? 4.762 38.812 -0.46 1 87.75 81 ASP A CA 1
ATOM 633 C C . ASP A 1 81 ? 5.441 40.094 -0.009 1 87.75 81 ASP A C 1
ATOM 635 O O . ASP A 1 81 ? 6.434 40.062 0.723 1 87.75 81 ASP A O 1
ATOM 639 N N . LEU A 1 82 ? 4.871 41.125 -0.376 1 85.12 82 LEU A N 1
ATOM 640 C CA . LEU A 1 82 ? 5.477 42.438 -0.146 1 85.12 82 LEU A CA 1
ATOM 641 C C . LEU A 1 82 ? 5.402 42.844 1.328 1 85.12 82 LEU A C 1
ATOM 643 O O . LEU A 1 82 ? 6.262 43.562 1.828 1 85.12 82 LEU A O 1
ATOM 647 N N . GLU A 1 83 ? 4.465 42.344 1.999 1 89.38 83 GLU A N 1
ATOM 648 C CA . GLU A 1 83 ? 4.254 42.719 3.395 1 89.38 83 GLU A CA 1
ATOM 649 C C . GLU A 1 83 ? 4.637 41.562 4.332 1 89.38 83 GLU A C 1
ATOM 651 O O . GLU A 1 83 ? 4.188 41.531 5.48 1 89.38 83 GLU A O 1
ATOM 656 N N . TYR A 1 84 ? 5.387 40.625 3.924 1 89.12 84 TYR A N 1
ATOM 657 C CA . TYR A 1 84 ? 5.629 39.375 4.625 1 89.12 84 TYR A CA 1
ATOM 658 C C . TYR A 1 84 ? 6.266 39.625 5.984 1 89.12 84 TYR A C 1
ATOM 660 O O . TYR A 1 84 ? 5.773 39.125 7.008 1 89.12 84 TYR A O 1
ATOM 668 N N . GLN A 1 85 ? 7.262 40.438 6.023 1 88.94 85 GLN A N 1
ATOM 669 C CA . GLN A 1 85 ? 8.023 40.625 7.254 1 88.94 85 GLN A CA 1
ATOM 670 C C . GLN A 1 85 ? 7.168 41.312 8.32 1 88.94 85 GLN A C 1
ATOM 672 O O . GLN A 1 85 ? 7.172 40.906 9.484 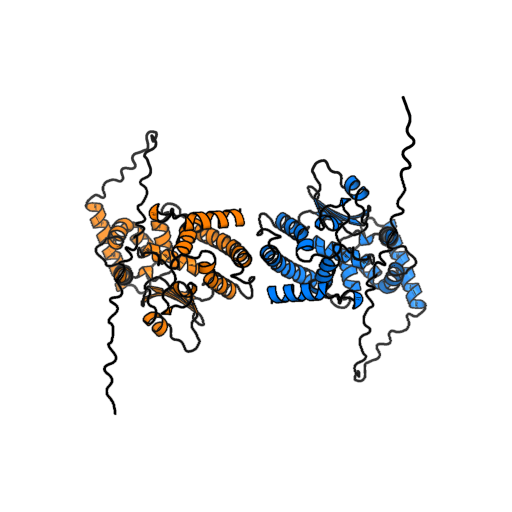1 88.94 85 GLN A O 1
ATOM 677 N N . ALA A 1 86 ? 6.48 42.281 7.906 1 87.5 86 ALA A N 1
ATOM 678 C CA . ALA A 1 86 ? 5.613 43 8.844 1 87.5 86 ALA A CA 1
ATOM 679 C C . ALA A 1 86 ? 4.5 42.094 9.359 1 87.5 86 ALA A C 1
ATOM 681 O O . ALA A 1 86 ? 4.168 42.094 10.547 1 87.5 86 ALA A O 1
ATOM 682 N N . ARG A 1 87 ? 3.977 41.312 8.523 1 90.06 87 ARG A N 1
ATOM 683 C CA . ARG A 1 87 ? 2.908 40.406 8.891 1 90.06 87 ARG A CA 1
ATOM 684 C C . ARG A 1 87 ? 3.406 39.344 9.883 1 90.06 87 ARG A C 1
ATOM 686 O O . ARG A 1 87 ? 2.773 39.125 10.914 1 90.06 87 ARG A O 1
ATOM 693 N N . ARG A 1 88 ? 4.551 38.812 9.602 1 92.56 88 ARG A N 1
ATOM 694 C CA . ARG A 1 88 ? 5.086 37.781 10.5 1 92.56 88 ARG A CA 1
ATOM 695 C C . ARG A 1 88 ? 5.445 38.375 11.852 1 92.56 88 ARG A C 1
ATOM 697 O O . ARG A 1 88 ? 5.238 37.75 12.891 1 92.56 88 ARG A O 1
ATOM 704 N N . ALA A 1 89 ? 5.941 39.594 11.828 1 90.19 89 ALA A N 1
ATOM 705 C CA . ALA A 1 89 ? 6.234 40.281 13.086 1 90.19 89 ALA A CA 1
ATOM 706 C C . ALA A 1 89 ? 4.965 40.5 13.898 1 90.19 89 ALA A C 1
ATOM 708 O O . ALA A 1 89 ? 4.969 40.312 15.125 1 90.19 89 ALA A O 1
ATOM 709 N N . TYR A 1 90 ? 3.947 40.812 13.203 1 88.94 90 TYR A N 1
ATOM 710 C CA . TYR A 1 90 ? 2.648 41.031 13.836 1 88.94 90 TYR A CA 1
ATOM 711 C C . TYR A 1 90 ? 2.117 39.719 14.414 1 88.94 90 TYR A C 1
ATOM 713 O O . TYR A 1 90 ? 1.684 39.656 15.562 1 88.94 90 TYR A O 1
ATOM 721 N N . ILE A 1 91 ? 2.213 38.656 13.734 1 90.81 91 ILE A N 1
ATOM 722 C CA . ILE A 1 91 ? 1.631 37.344 14.094 1 90.81 91 ILE A CA 1
ATOM 723 C C . ILE A 1 91 ? 2.447 36.719 15.211 1 90.81 91 ILE A C 1
ATOM 725 O O . ILE A 1 91 ? 1.885 36.125 16.141 1 90.81 91 ILE A O 1
ATOM 729 N N . ASP A 1 92 ? 3.676 36.844 15.125 1 87.56 92 ASP A N 1
ATOM 730 C CA . ASP A 1 92 ? 4.57 36.188 16.062 1 87.56 92 ASP A CA 1
ATOM 731 C C . ASP A 1 92 ? 4.738 37 17.344 1 87.56 92 ASP A C 1
ATOM 733 O O . ASP A 1 92 ? 5.359 36.562 18.312 1 87.56 92 ASP A O 1
ATOM 737 N N . SER A 1 93 ? 4.18 38.125 17.266 1 83.69 93 SER A N 1
ATOM 738 C CA . SER A 1 93 ? 4.355 39.031 18.406 1 83.69 93 SER A CA 1
ATOM 739 C C . SER A 1 93 ? 3.676 38.469 19.656 1 83.69 93 SER A C 1
ATOM 741 O O . SER A 1 93 ? 2.688 37.75 19.562 1 83.69 93 SER A O 1
ATOM 743 N N . ASP A 1 94 ? 4.191 38.75 20.719 1 80.81 94 ASP A N 1
ATOM 744 C CA . ASP A 1 94 ? 3.645 38.312 22 1 80.81 94 ASP A CA 1
ATOM 745 C C . ASP A 1 94 ? 2.486 39.188 22.438 1 80.81 94 ASP A C 1
ATOM 747 O O . ASP A 1 94 ? 1.992 39.062 23.547 1 80.81 94 ASP A O 1
ATOM 751 N N . VAL A 1 95 ? 2.098 39.938 21.531 1 79.38 95 VAL A N 1
ATOM 752 C CA . VAL A 1 95 ? 1.05 40.906 21.875 1 79.38 95 VAL A CA 1
ATOM 753 C C . VAL A 1 95 ? -0.299 40.188 21.938 1 79.38 95 VAL A C 1
ATOM 755 O O . VAL A 1 95 ? -1.174 40.562 22.719 1 79.38 95 VAL A O 1
ATOM 758 N N . MET A 1 96 ? -0.398 39.125 21.25 1 84.81 96 MET A N 1
ATOM 759 C CA . MET A 1 96 ? -1.656 38.375 21.203 1 84.81 96 MET A CA 1
ATOM 760 C C . MET A 1 96 ? -1.551 37.094 21.984 1 84.81 96 MET A C 1
ATOM 762 O O . MET A 1 96 ? -0.534 36.406 21.922 1 84.81 96 MET A O 1
ATOM 766 N N . LYS A 1 97 ? -2.574 36.969 22.859 1 87.62 97 LYS A N 1
ATOM 767 C CA . LYS A 1 97 ? -2.691 35.656 23.438 1 87.62 97 LYS A CA 1
ATOM 768 C C . LYS A 1 97 ? -2.906 34.594 22.359 1 87.62 97 LYS A C 1
ATOM 770 O O . LYS A 1 97 ? -3.637 34.812 21.391 1 87.62 97 LYS A O 1
ATOM 775 N N . GLU A 1 98 ? -2.348 33.469 22.516 1 89.06 98 GLU A N 1
ATOM 776 C CA . GLU A 1 98 ? -2.398 32.406 21.5 1 89.06 98 GLU A CA 1
ATOM 777 C C . GLU A 1 98 ? -3.84 32.062 21.125 1 89.06 98 GLU A C 1
ATOM 779 O O . GLU A 1 98 ? -4.156 31.875 19.953 1 89.06 98 GLU A O 1
ATOM 784 N N . GLN A 1 99 ? -4.742 32 22.141 1 87.75 99 GLN A N 1
ATOM 785 C CA . GLN A 1 99 ? -6.125 31.609 21.906 1 87.75 99 GLN A CA 1
ATOM 786 C C . GLN A 1 99 ? -6.852 32.625 21.016 1 87.75 99 GLN A C 1
ATOM 788 O O . GLN A 1 99 ? -7.844 32.281 20.375 1 87.75 99 GLN A O 1
ATOM 793 N N . ASP A 1 100 ? -6.297 33.812 20.953 1 90.25 100 ASP A N 1
ATOM 794 C CA . ASP A 1 100 ? -6.949 34.906 20.203 1 90.25 100 ASP A CA 1
ATOM 795 C C . ASP A 1 100 ? -6.324 35.062 18.812 1 90.25 100 ASP A C 1
ATOM 797 O O . ASP A 1 100 ? -6.895 35.719 17.953 1 90.25 100 ASP A O 1
ATOM 801 N N . ARG A 1 101 ? -5.223 34.469 18.609 1 91.69 101 ARG A N 1
ATOM 802 C CA . ARG A 1 101 ? -4.426 34.719 17.406 1 91.69 101 ARG A CA 1
ATOM 803 C C . ARG A 1 101 ? -5.223 34.375 16.156 1 91.69 101 ARG A C 1
ATOM 805 O O . ARG A 1 101 ? -5.301 35.188 15.227 1 91.69 101 ARG A O 1
ATOM 812 N N . PRO A 1 102 ? -5.844 33.219 16.172 1 93.31 102 PRO A N 1
ATOM 813 C CA . PRO A 1 102 ? -6.547 32.875 14.938 1 93.31 102 PRO A CA 1
ATOM 814 C C . PRO A 1 102 ? -7.609 33.906 14.562 1 93.31 102 PRO A C 1
ATOM 816 O O . PRO A 1 102 ? -7.664 34.344 13.414 1 93.31 102 PRO A O 1
ATOM 819 N N . THR A 1 103 ? -8.352 34.344 15.484 1 91.19 103 THR A N 1
ATOM 820 C CA . THR A 1 103 ? -9.414 35.312 15.234 1 91.19 103 THR A CA 1
ATOM 821 C C . THR A 1 103 ? -8.836 36.656 14.789 1 91.19 103 THR A C 1
ATOM 823 O O . THR A 1 103 ? -9.281 37.219 13.797 1 91.19 103 THR A O 1
ATOM 826 N N . LYS A 1 104 ? -7.887 37.156 15.484 1 91.94 104 LYS A N 1
ATOM 827 C CA . LYS A 1 104 ? -7.277 38.438 15.188 1 91.94 104 LYS A CA 1
ATOM 828 C C . LYS A 1 104 ? -6.566 38.438 13.836 1 91.94 104 LYS A C 1
ATOM 830 O O . LYS A 1 104 ? -6.668 39.375 13.07 1 91.94 104 LYS A O 1
ATOM 835 N N . ILE A 1 105 ? -5.852 37.375 13.602 1 93.31 105 ILE A N 1
ATOM 836 C CA . ILE A 1 105 ? -5.121 37.25 12.344 1 93.31 105 ILE A CA 1
ATOM 837 C C . ILE A 1 105 ? -6.105 37.188 11.18 1 93.31 105 ILE A C 1
ATOM 839 O O . ILE A 1 105 ? -5.906 37.812 10.141 1 93.31 105 ILE A O 1
ATOM 843 N N . LEU A 1 106 ? -7.199 36.438 11.359 1 91.75 106 LEU A N 1
ATOM 844 C CA . LEU A 1 106 ? -8.172 36.312 10.281 1 91.75 106 LEU A CA 1
ATOM 845 C C . LEU A 1 106 ? -8.922 37.625 10.055 1 91.75 106 LEU A C 1
ATOM 847 O O . LEU A 1 106 ? -9.344 37.906 8.938 1 91.75 106 LEU A O 1
ATOM 851 N N . GLN A 1 107 ? -9.055 38.375 11.094 1 87.62 107 GLN A N 1
ATOM 852 C CA . GLN A 1 107 ? -9.633 39.688 10.938 1 87.62 107 GLN A CA 1
ATOM 853 C C . GLN A 1 107 ? -8.711 40.594 10.141 1 87.62 107 GLN A C 1
ATOM 855 O O . GLN A 1 107 ? -9.172 41.375 9.289 1 87.62 107 GLN A O 1
ATOM 860 N N . ALA A 1 108 ? -7.465 40.469 10.414 1 87.81 108 ALA A N 1
ATOM 861 C CA . ALA A 1 108 ? -6.473 41.312 9.734 1 87.81 108 ALA A CA 1
ATOM 862 C C . ALA A 1 108 ? -6.207 40.781 8.32 1 87.81 108 ALA A C 1
ATOM 864 O O . ALA A 1 108 ? -5.98 41.562 7.398 1 87.81 108 ALA A O 1
ATOM 865 N N . TYR A 1 109 ? -6.211 39.438 8.18 1 91.38 109 TYR A N 1
ATOM 866 C CA . TYR A 1 109 ? -5.918 38.812 6.906 1 91.38 109 TYR A CA 1
ATOM 867 C C . TYR A 1 109 ? -6.992 37.781 6.555 1 91.38 109 TYR A C 1
ATOM 869 O O . TYR A 1 109 ? -6.746 36.562 6.605 1 91.38 109 TYR A O 1
ATOM 877 N N . PRO A 1 110 ? -8.07 38.219 6.023 1 88.5 110 PRO A N 1
ATOM 878 C CA . PRO A 1 110 ? -9.18 37.312 5.703 1 88.5 110 PRO A CA 1
ATOM 879 C C . PRO A 1 110 ? -8.828 36.312 4.59 1 88.5 110 PRO A C 1
ATOM 881 O O . PRO A 1 110 ? -9.477 35.281 4.449 1 88.5 110 PRO A O 1
ATOM 884 N N . CYS A 1 111 ? -7.77 36.625 3.797 1 90.69 111 CYS A N 1
ATOM 885 C CA . CYS A 1 111 ? -7.367 35.781 2.68 1 90.69 111 CYS A CA 1
ATOM 886 C C . CYS A 1 111 ? -6.938 34.406 3.17 1 90.69 111 CYS A C 1
ATOM 888 O O . CYS A 1 111 ? -6.922 33.438 2.398 1 90.69 111 CYS A O 1
ATOM 890 N N . PHE A 1 112 ? -6.645 34.25 4.426 1 94.56 112 PHE A N 1
ATOM 891 C CA . PHE A 1 112 ? -6.172 32.969 4.957 1 94.56 112 PHE A CA 1
ATOM 892 C C . PHE A 1 112 ? -7.328 31.984 5.137 1 94.56 112 PHE A C 1
ATOM 894 O O . PHE A 1 112 ? -7.121 30.828 5.52 1 94.56 112 PHE A O 1
ATOM 901 N N . ARG A 1 113 ? -8.508 32.438 4.777 1 91.31 113 ARG A N 1
ATOM 902 C CA . ARG A 1 113 ? -9.641 31.516 4.711 1 91.31 113 ARG A CA 1
ATOM 903 C C . ARG A 1 113 ? -9.656 30.75 3.389 1 91.31 113 ARG A C 1
ATOM 905 O O . ARG A 1 113 ? -10.461 29.844 3.205 1 91.31 113 ARG A O 1
ATOM 912 N N . ASP A 1 114 ? -8.734 31.094 2.57 1 92 114 ASP A N 1
ATOM 913 C CA . ASP A 1 114 ? -8.57 30.438 1.277 1 92 114 ASP A CA 1
ATOM 914 C C . ASP A 1 114 ? -7.43 29.422 1.319 1 92 114 ASP A C 1
ATOM 916 O O . ASP A 1 114 ? -6.324 29.734 1.765 1 92 114 ASP A O 1
ATOM 920 N N . LEU A 1 115 ? -7.738 28.266 0.791 1 93.75 115 LEU A N 1
ATOM 921 C CA . LEU A 1 115 ? -6.805 27.141 0.845 1 93.75 115 LEU A CA 1
ATOM 922 C C . LEU A 1 115 ? -5.496 27.484 0.142 1 93.75 115 LEU A C 1
ATOM 924 O O . LEU A 1 115 ? -4.418 27.141 0.631 1 93.75 115 LEU A O 1
ATOM 928 N N . ASP A 1 116 ? -5.562 28.141 -0.964 1 93.25 116 ASP A N 1
ATOM 929 C CA . ASP A 1 116 ? -4.359 28.469 -1.723 1 93.25 116 ASP A CA 1
ATOM 930 C C . ASP A 1 116 ? -3.479 29.453 -0.955 1 93.25 116 ASP A C 1
ATOM 932 O O . ASP A 1 116 ? -2.256 29.297 -0.909 1 93.25 116 ASP A O 1
ATOM 936 N N . HIS A 1 117 ? -4.078 30.406 -0.337 1 94.5 117 HIS A N 1
ATOM 937 C CA . HIS A 1 117 ? -3.316 31.438 0.352 1 94.5 117 HIS A CA 1
ATOM 938 C C . HIS A 1 117 ? -2.686 30.906 1.631 1 94.5 117 HIS A C 1
ATOM 940 O O . HIS A 1 117 ? -1.566 31.281 1.984 1 94.5 117 HIS A O 1
ATOM 946 N N . ILE A 1 118 ? -3.42 30.031 2.287 1 96.19 118 ILE A N 1
ATOM 947 C CA . ILE A 1 118 ? -2.842 29.5 3.516 1 96.19 118 ILE A CA 1
ATOM 948 C C . ILE A 1 118 ? -1.687 28.562 3.18 1 96.19 118 ILE A C 1
ATOM 950 O O . ILE A 1 118 ? -0.67 28.547 3.879 1 96.19 118 ILE A O 1
ATOM 954 N N . MET A 1 119 ? -1.815 27.766 2.143 1 96.75 119 MET A N 1
ATOM 955 C CA . MET A 1 119 ? -0.728 26.906 1.695 1 96.75 119 MET A CA 1
ATOM 956 C C . MET A 1 119 ? 0.459 27.719 1.208 1 96.75 119 MET A C 1
ATOM 958 O O . MET A 1 119 ? 1.611 27.375 1.467 1 96.75 119 MET A O 1
ATOM 962 N N . ASP A 1 120 ? 0.163 28.797 0.571 1 95.44 120 ASP A N 1
ATOM 963 C CA . ASP A 1 120 ? 1.22 29.703 0.126 1 95.44 120 ASP A CA 1
ATOM 964 C C . ASP A 1 120 ? 1.942 30.328 1.315 1 95.44 120 ASP A C 1
ATOM 966 O O . ASP A 1 120 ? 3.146 30.594 1.251 1 95.44 120 ASP A O 1
ATOM 970 N N . GLU A 1 121 ? 1.147 30.656 2.346 1 96.81 121 GLU A N 1
ATOM 971 C CA . GLU A 1 121 ? 1.773 31.203 3.547 1 96.81 121 GLU A CA 1
ATOM 972 C C . GLU A 1 121 ? 2.748 30.203 4.164 1 96.81 121 GLU A C 1
ATOM 974 O O . GLU A 1 121 ? 3.844 30.578 4.586 1 96.81 121 GLU A O 1
ATOM 979 N N . LEU A 1 122 ? 2.307 28.953 4.188 1 97.62 122 LEU A N 1
ATOM 980 C CA . LEU A 1 122 ? 3.213 27.906 4.645 1 97.62 122 LEU A CA 1
ATOM 981 C C . LEU A 1 122 ? 4.484 27.875 3.803 1 97.62 122 LEU A C 1
ATOM 983 O O . LEU A 1 122 ? 5.59 27.781 4.344 1 97.62 122 LEU A O 1
ATOM 987 N N . HIS A 1 123 ? 4.309 28.016 2.555 1 97.12 123 HIS A N 1
ATOM 988 C CA . HIS A 1 123 ? 5.434 28.078 1.625 1 97.12 123 HIS A CA 1
ATOM 989 C C . HIS A 1 123 ? 6.344 29.25 1.953 1 97.12 123 HIS A C 1
ATOM 991 O O . HIS A 1 123 ? 7.566 29.109 2.008 1 97.12 123 HIS A O 1
ATOM 997 N N . ARG A 1 124 ? 5.797 30.438 2.223 1 95.19 124 ARG A N 1
ATOM 998 C CA . ARG A 1 124 ? 6.574 31.625 2.549 1 95.19 124 ARG A CA 1
ATOM 999 C C . ARG A 1 124 ? 7.379 31.422 3.826 1 95.19 124 ARG A C 1
ATOM 1001 O O . ARG A 1 124 ? 8.531 31.859 3.914 1 95.19 124 ARG A O 1
ATOM 1008 N N . ILE A 1 125 ? 6.785 30.734 4.766 1 96.19 125 ILE A N 1
ATOM 1009 C CA . ILE A 1 125 ? 7.383 30.547 6.082 1 96.19 125 ILE A CA 1
ATOM 1010 C C . ILE A 1 125 ? 8.539 29.562 5.988 1 96.19 125 ILE A C 1
ATOM 1012 O O . ILE A 1 125 ? 9.602 29.781 6.582 1 96.19 125 ILE A O 1
ATOM 1016 N N . LEU A 1 126 ? 8.328 28.516 5.223 1 95.81 126 LEU A N 1
ATOM 1017 C CA . LEU A 1 126 ? 9.281 27.406 5.262 1 95.81 126 LEU A CA 1
ATOM 1018 C C . LEU A 1 126 ? 10.352 27.562 4.191 1 95.81 126 LEU A C 1
ATOM 1020 O O . LEU A 1 126 ? 11.523 27.281 4.438 1 95.81 126 LEU A O 1
ATOM 1024 N N . ASN A 1 127 ? 9.969 27.938 3.016 1 89.44 127 ASN A N 1
ATOM 1025 C CA . ASN A 1 127 ? 10.938 27.984 1.924 1 89.44 127 ASN A CA 1
ATOM 1026 C C . ASN A 1 127 ? 10.484 28.922 0.811 1 89.44 127 ASN A C 1
ATOM 1028 O O . ASN A 1 127 ? 10.172 28.484 -0.294 1 89.44 127 ASN A O 1
ATOM 1032 N N . LEU A 1 128 ? 10.625 30.188 1.022 1 83.06 128 LEU A N 1
ATOM 1033 C CA . LEU A 1 128 ? 10.141 31.203 0.103 1 83.06 128 LEU A CA 1
ATOM 1034 C C . LEU A 1 128 ? 10.859 31.125 -1.237 1 83.06 128 LEU A C 1
ATOM 1036 O O . LEU A 1 128 ? 10.258 31.359 -2.287 1 83.06 128 LEU A O 1
ATOM 1040 N N . GLY A 1 129 ? 11.992 30.672 -1.301 1 86.12 129 GLY A N 1
ATOM 1041 C CA . GLY A 1 129 ? 12.805 30.688 -2.508 1 86.12 129 GLY A CA 1
ATOM 1042 C C . GLY A 1 129 ? 12.586 29.469 -3.387 1 86.12 129 GLY A C 1
ATOM 1043 O O . GLY A 1 129 ? 13.078 29.422 -4.516 1 86.12 129 GLY A O 1
ATOM 1044 N N . ASN A 1 130 ? 11.758 28.562 -2.947 1 92.75 130 ASN A N 1
ATOM 1045 C CA . ASN A 1 130 ? 11.531 27.328 -3.697 1 92.75 130 ASN A CA 1
ATOM 1046 C C . ASN A 1 130 ? 10.172 27.328 -4.387 1 92.75 130 ASN A C 1
ATOM 1048 O O . ASN A 1 130 ? 9.148 27.062 -3.75 1 92.75 130 ASN A O 1
ATOM 1052 N N . PRO A 1 131 ? 10.109 27.625 -5.676 1 92 131 PRO A N 1
ATOM 1053 C CA . PRO A 1 131 ? 8.828 27.703 -6.371 1 92 131 PRO A CA 1
ATOM 1054 C C . PRO A 1 131 ? 8.109 26.359 -6.438 1 92 131 PRO A C 1
ATOM 1056 O O . PRO A 1 131 ? 6.91 26.297 -6.73 1 92 131 PRO A O 1
ATOM 1059 N N . HIS A 1 132 ? 8.805 25.203 -6.188 1 95.56 132 HIS A N 1
ATOM 1060 C CA . HIS A 1 132 ? 8.211 23.875 -6.27 1 95.56 132 HIS A CA 1
ATOM 1061 C C . HIS A 1 132 ? 7.855 23.344 -4.887 1 95.56 132 HIS A C 1
ATOM 1063 O O . HIS A 1 132 ? 7.559 22.172 -4.73 1 95.56 132 HIS A O 1
ATOM 1069 N N . PHE A 1 133 ? 7.785 24.188 -3.961 1 96.44 133 PHE A N 1
ATOM 1070 C CA . PHE A 1 133 ? 7.609 23.797 -2.57 1 96.44 133 PHE A CA 1
ATOM 1071 C C . PHE A 1 133 ? 6.316 23 -2.395 1 96.44 133 PHE A C 1
ATOM 1073 O O . PHE A 1 133 ? 6.316 21.922 -1.798 1 96.44 133 PHE A O 1
ATOM 1080 N N . ILE A 1 134 ? 5.262 23.484 -2.92 1 96.75 134 ILE A N 1
ATOM 1081 C CA . ILE A 1 134 ? 3.953 22.875 -2.686 1 96.75 134 ILE A CA 1
ATOM 1082 C C . ILE A 1 134 ? 3.896 21.5 -3.332 1 96.75 134 ILE A C 1
ATOM 1084 O O . ILE A 1 134 ? 3.402 20.547 -2.73 1 96.75 134 ILE A O 1
ATOM 1088 N N . SER A 1 135 ? 4.379 21.438 -4.57 1 96.81 135 SER A N 1
ATOM 1089 C CA . SER A 1 135 ? 4.395 20.141 -5.254 1 96.81 135 SER A CA 1
ATOM 1090 C C . SER A 1 135 ? 5.266 19.141 -4.512 1 96.81 135 SER A C 1
ATOM 1092 O O . SER A 1 135 ? 4.898 17.969 -4.387 1 96.81 135 SER A O 1
ATOM 1094 N N . GLU A 1 136 ? 6.395 19.578 -4.059 1 97.62 136 GLU A N 1
ATOM 1095 C CA . GLU A 1 136 ? 7.289 18.719 -3.293 1 97.62 136 GLU A CA 1
ATOM 1096 C C . GLU A 1 136 ? 6.652 18.297 -1.972 1 97.62 136 GLU A C 1
ATOM 1098 O O . GLU A 1 136 ? 6.773 17.141 -1.559 1 97.62 136 GLU A O 1
ATOM 1103 N N . LEU A 1 137 ? 6.004 19.234 -1.353 1 98 137 LEU A N 1
ATOM 1104 C CA . LEU A 1 137 ? 5.297 18.969 -0.106 1 98 137 LEU A CA 1
ATOM 1105 C C . LEU A 1 137 ? 4.234 17.891 -0.308 1 98 137 LEU A C 1
ATOM 1107 O O . LEU A 1 137 ? 4.137 16.953 0.486 1 98 137 LEU A O 1
ATOM 1111 N N . LYS A 1 138 ? 3.496 18.062 -1.322 1 97.75 138 LYS A N 1
ATOM 1112 C CA . LYS A 1 138 ? 2.449 17.094 -1.638 1 97.75 138 LYS A CA 1
ATOM 1113 C C . LYS A 1 138 ? 3.041 15.711 -1.916 1 97.75 138 LYS A C 1
ATOM 1115 O O . LYS A 1 138 ? 2.475 14.695 -1.512 1 97.75 138 LYS A O 1
ATOM 1120 N N . ASN A 1 139 ? 4.133 15.727 -2.59 1 97.62 139 ASN A N 1
ATOM 1121 C CA . ASN A 1 139 ? 4.805 14.469 -2.881 1 97.62 139 ASN A CA 1
ATOM 1122 C C . ASN A 1 139 ? 5.32 13.805 -1.608 1 97.62 139 ASN A C 1
ATOM 1124 O O . ASN A 1 139 ? 5.184 12.586 -1.438 1 97.62 139 ASN A O 1
ATOM 1128 N N . ARG A 1 140 ? 5.91 14.547 -0.765 1 97.94 140 ARG A N 1
ATOM 1129 C CA . ARG A 1 140 ? 6.398 14.008 0.502 1 97.94 140 ARG A CA 1
ATOM 1130 C C . ARG A 1 140 ? 5.246 13.453 1.338 1 97.94 140 ARG A C 1
ATOM 1132 O O . ARG A 1 140 ? 5.383 12.414 1.98 1 97.94 140 ARG A O 1
ATOM 1139 N N . TRP A 1 141 ? 4.156 14.148 1.307 1 98.38 141 TRP A N 1
ATOM 1140 C CA . TRP A 1 141 ? 2.99 13.656 2.033 1 98.38 141 TRP A CA 1
ATOM 1141 C C . TRP A 1 141 ? 2.498 12.336 1.443 1 98.38 141 TRP A C 1
ATOM 1143 O O . TRP A 1 141 ? 2.17 11.406 2.18 1 98.38 141 TRP A O 1
ATOM 1153 N N . ARG A 1 142 ? 2.43 12.312 0.174 1 97.56 142 ARG A N 1
ATOM 1154 C CA . ARG A 1 142 ? 2 11.078 -0.486 1 97.56 142 ARG A CA 1
ATOM 1155 C C . ARG A 1 142 ? 2.877 9.898 -0.073 1 97.56 142 ARG A C 1
ATOM 1157 O O . ARG A 1 142 ? 2.365 8.836 0.278 1 97.56 142 ARG A O 1
ATOM 1164 N N . ILE A 1 143 ? 4.18 10.078 -0.099 1 95.94 143 ILE A N 1
ATOM 1165 C CA . ILE A 1 143 ? 5.137 9.039 0.261 1 95.94 143 ILE A CA 1
ATOM 1166 C C . ILE A 1 143 ? 4.961 8.656 1.73 1 95.94 143 ILE A C 1
ATOM 1168 O O . ILE A 1 143 ? 4.91 7.477 2.072 1 95.94 143 ILE A O 1
ATOM 1172 N N . PHE A 1 144 ? 4.883 9.664 2.611 1 97.75 144 PHE A N 1
ATOM 1173 C CA . PHE A 1 144 ? 4.668 9.43 4.035 1 97.75 144 PHE A CA 1
ATOM 1174 C C . PHE A 1 144 ? 3.383 8.633 4.262 1 97.75 144 PHE A C 1
ATOM 1176 O O . PHE A 1 144 ? 3.363 7.688 5.051 1 97.75 144 PHE A O 1
ATOM 1183 N N . PHE A 1 145 ? 2.346 9.07 3.547 1 97.94 145 PHE A N 1
ATOM 1184 C CA . PHE A 1 145 ? 1.034 8.438 3.646 1 97.94 145 PHE A CA 1
ATOM 1185 C C . PHE A 1 145 ? 1.121 6.953 3.322 1 97.94 145 PHE A C 1
ATOM 1187 O O . PHE A 1 145 ? 0.596 6.117 4.062 1 97.94 145 PHE A O 1
ATOM 1194 N N . GLU A 1 146 ? 1.775 6.625 2.285 1 95.31 146 GLU A N 1
ATOM 1195 C CA . GLU A 1 146 ? 1.915 5.234 1.855 1 95.31 146 GLU A CA 1
ATOM 1196 C C . GLU A 1 146 ? 2.701 4.418 2.877 1 95.31 146 GLU A C 1
ATOM 1198 O O . GLU A 1 146 ? 2.287 3.32 3.252 1 95.31 146 GLU A O 1
ATOM 1203 N N . LYS A 1 147 ? 3.764 4.969 3.354 1 96.38 147 LYS A N 1
ATOM 1204 C CA . LYS A 1 147 ? 4.578 4.289 4.355 1 96.38 147 LYS A CA 1
ATOM 1205 C C . LYS A 1 147 ? 3.826 4.145 5.672 1 96.38 147 LYS A C 1
ATOM 1207 O O . LYS A 1 147 ? 3.949 3.129 6.359 1 96.38 147 LYS A O 1
ATOM 1212 N N . ALA A 1 148 ? 3.082 5.188 5.988 1 97.88 148 ALA A N 1
ATOM 1213 C CA . ALA A 1 148 ? 2.334 5.191 7.242 1 97.88 148 ALA A CA 1
ATOM 1214 C C . ALA A 1 148 ? 1.251 4.117 7.238 1 97.88 148 ALA A C 1
ATOM 1216 O O . ALA A 1 148 ? 0.925 3.553 8.289 1 97.88 148 ALA A O 1
ATOM 1217 N N . GLN A 1 149 ? 0.692 3.83 6.109 1 97.44 149 GLN A N 1
ATOM 1218 C CA . GLN A 1 149 ? -0.282 2.748 6.023 1 97.44 149 GLN A CA 1
ATOM 1219 C C . GLN A 1 149 ? 0.335 1.418 6.449 1 97.44 149 GLN A C 1
ATOM 1221 O O . GLN A 1 149 ? -0.243 0.689 7.258 1 97.44 149 GLN A O 1
ATOM 1226 N N . PHE A 1 150 ? 1.507 1.146 5.941 1 97.44 150 PHE A N 1
ATOM 1227 C CA . PHE A 1 150 ? 2.197 -0.084 6.312 1 97.44 150 PHE A CA 1
ATOM 1228 C C . PHE A 1 150 ? 2.621 -0.05 7.773 1 97.44 150 PHE A C 1
ATOM 1230 O O . PHE A 1 150 ? 2.52 -1.058 8.477 1 97.44 150 PHE A O 1
ATOM 1237 N N . TYR A 1 151 ? 3.105 1.081 8.188 1 97.62 151 TYR A N 1
ATOM 1238 C CA . TYR A 1 151 ? 3.557 1.231 9.562 1 97.62 151 TYR A CA 1
ATOM 1239 C C . TYR A 1 151 ? 2.404 1.022 10.539 1 97.62 151 TYR A C 1
ATOM 1241 O O . TYR A 1 151 ? 2.57 0.369 11.57 1 97.62 151 TYR A O 1
ATOM 1249 N N . GLY A 1 152 ? 1.261 1.624 10.203 1 97.69 152 GLY A N 1
ATOM 1250 C CA . GLY A 1 152 ? 0.08 1.42 11.031 1 97.69 152 GLY A CA 1
ATOM 1251 C C . GLY A 1 152 ? -0.321 -0.039 11.148 1 97.69 152 GLY A C 1
ATOM 1252 O O . GLY A 1 152 ? -0.709 -0.497 12.227 1 97.69 152 GLY A O 1
ATOM 1253 N N . VAL A 1 153 ? -0.238 -0.688 10.062 1 96.69 153 VAL A N 1
ATOM 1254 C CA . VAL A 1 153 ? -0.555 -2.111 10.047 1 96.69 153 VAL A CA 1
ATOM 1255 C C . VAL A 1 153 ? 0.485 -2.881 10.859 1 96.69 153 VAL A C 1
ATOM 1257 O O . VAL A 1 153 ? 0.139 -3.766 11.648 1 96.69 153 VAL A O 1
ATOM 1260 N N . PHE A 1 154 ? 1.771 -2.535 10.688 1 96.25 154 PHE A N 1
ATOM 1261 C CA . PHE A 1 154 ? 2.877 -3.131 11.43 1 96.25 154 PHE A CA 1
ATOM 1262 C C . PHE A 1 154 ? 2.68 -2.957 12.93 1 96.25 154 PHE A C 1
ATOM 1264 O O . PHE A 1 154 ? 2.914 -3.889 13.703 1 96.25 154 PHE A O 1
ATOM 1271 N N . LYS A 1 155 ? 2.172 -1.762 13.289 1 96.12 155 LYS A N 1
ATOM 1272 C CA . LYS A 1 155 ? 1.939 -1.425 14.695 1 96.12 155 LYS A CA 1
ATOM 1273 C C . LYS A 1 155 ? 0.594 -1.96 15.172 1 96.12 155 LYS A C 1
ATOM 1275 O O . LYS A 1 155 ? 0.256 -1.839 16.344 1 96.12 155 LYS A O 1
ATOM 1280 N N . LYS A 1 156 ? -0.254 -2.502 14.258 1 95.31 156 LYS A N 1
ATOM 1281 C CA . LYS A 1 156 ? -1.561 -3.098 14.523 1 95.31 156 LYS A CA 1
ATOM 1282 C C . LYS A 1 156 ? -2.553 -2.049 15.016 1 95.31 156 LYS A C 1
ATOM 1284 O O . LYS A 1 156 ? -3.379 -2.33 15.883 1 95.31 156 LYS A O 1
ATOM 1289 N N . VAL A 1 157 ? -2.428 -0.814 14.578 1 96.38 157 VAL A N 1
ATOM 1290 C CA . VAL A 1 157 ? -3.348 0.253 14.961 1 96.38 157 VAL A CA 1
ATOM 1291 C C . VAL A 1 157 ? -4.184 0.667 13.75 1 96.38 157 VAL A C 1
ATOM 1293 O O . VAL A 1 157 ? -5.047 1.544 13.852 1 96.38 157 VAL A O 1
ATOM 1296 N N . LEU A 1 158 ? -3.887 0.056 12.617 1 96.12 158 LEU A N 1
ATOM 1297 C CA . LEU A 1 158 ? -4.57 0.334 11.359 1 96.12 158 LEU A CA 1
ATOM 1298 C C . LEU A 1 158 ? -4.812 -0.952 10.578 1 96.12 158 LEU A C 1
ATOM 1300 O O . LEU A 1 158 ? -3.934 -1.816 10.508 1 96.12 158 LEU A O 1
ATOM 1304 N N . LYS A 1 159 ? -5.938 -1.096 10.109 1 92.94 159 LYS A N 1
ATOM 1305 C CA . LYS A 1 159 ? -6.215 -2.195 9.188 1 92.94 159 LYS A CA 1
ATOM 1306 C C . LYS A 1 159 ? -5.711 -1.88 7.785 1 92.94 159 LYS A C 1
ATOM 1308 O O . LYS A 1 159 ? -5.449 -0.72 7.457 1 92.94 159 LYS A O 1
ATOM 1313 N N . PRO A 1 160 ? -5.516 -2.936 6.984 1 91.94 160 PRO A N 1
ATOM 1314 C CA . PRO A 1 160 ? -5.152 -2.643 5.594 1 91.94 160 PRO A CA 1
ATOM 1315 C C . PRO A 1 160 ? -6.156 -1.726 4.902 1 91.94 160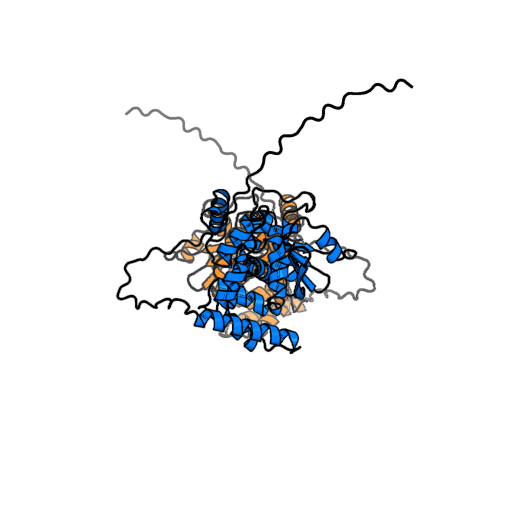 PRO A C 1
ATOM 1317 O O . PRO A 1 160 ? -7.328 -1.69 5.281 1 91.94 160 PRO A O 1
ATOM 1320 N N . PRO A 1 161 ? -5.652 -0.942 4 1 91.62 161 PRO A N 1
ATOM 1321 C CA . PRO A 1 161 ? -6.539 0.014 3.332 1 91.62 161 PRO A CA 1
ATOM 1322 C C . PRO A 1 161 ? -7.738 -0.657 2.668 1 91.62 161 PRO A C 1
ATOM 1324 O O . PRO A 1 161 ? -7.586 -1.677 1.991 1 91.62 161 PRO A O 1
ATOM 1327 N N . MET A 1 162 ? -8.859 -0.113 2.961 1 88.69 162 MET A N 1
ATOM 1328 C CA . MET A 1 162 ? -10.109 -0.592 2.379 1 88.69 162 MET A CA 1
ATOM 1329 C C . MET A 1 162 ? -10.938 0.569 1.834 1 88.69 162 MET A C 1
ATOM 1331 O O . MET A 1 162 ? -10.828 1.695 2.32 1 88.69 162 MET A O 1
ATOM 1335 N N . GLY A 1 163 ? -11.688 0.286 0.826 1 87.75 163 GLY A N 1
ATOM 1336 C CA . GLY A 1 163 ? -12.594 1.3 0.305 1 87.75 163 GLY A CA 1
ATOM 1337 C C . GLY A 1 163 ? -11.898 2.324 -0.57 1 87.75 163 GLY A C 1
ATOM 1338 O O . GLY A 1 163 ? -10.867 2.031 -1.183 1 87.75 163 GLY A O 1
ATOM 1339 N N . ASP A 1 164 ? -12.516 3.477 -0.622 1 92.5 164 ASP A N 1
ATOM 1340 C CA . ASP A 1 164 ? -11.977 4.52 -1.488 1 92.5 164 ASP A CA 1
ATOM 1341 C C . ASP A 1 164 ? -10.922 5.348 -0.755 1 92.5 164 ASP A C 1
ATOM 1343 O O . ASP A 1 164 ? -10.633 5.098 0.415 1 92.5 164 ASP A O 1
ATOM 1347 N N . LYS A 1 165 ? -10.383 6.238 -1.429 1 94.81 165 LYS A N 1
ATOM 1348 C CA . LYS A 1 165 ? -9.273 7.031 -0.908 1 94.81 165 LYS A CA 1
ATOM 1349 C C . LYS A 1 165 ? -9.711 7.863 0.295 1 94.81 165 LYS A C 1
ATOM 1351 O O . LYS A 1 165 ? -8.922 8.086 1.222 1 94.81 165 LYS A O 1
ATOM 1356 N N . VAL A 1 166 ? -10.883 8.359 0.289 1 96.62 166 VAL A N 1
ATOM 1357 C CA . VAL A 1 166 ? -11.414 9.156 1.39 1 96.62 166 VAL A CA 1
ATOM 1358 C C . VAL A 1 166 ? -11.445 8.32 2.666 1 96.62 166 VAL A C 1
ATOM 1360 O O . VAL A 1 166 ? -10.938 8.75 3.707 1 96.62 166 VAL A O 1
ATOM 1363 N N . ASN A 1 167 ? -11.969 7.141 2.557 1 95.75 167 ASN A N 1
ATOM 1364 C CA . ASN A 1 167 ? -12.055 6.242 3.703 1 95.75 167 ASN A CA 1
ATOM 1365 C C . ASN A 1 167 ? -10.672 5.844 4.203 1 95.75 167 ASN A C 1
ATOM 1367 O O . ASN A 1 167 ? -10.438 5.789 5.414 1 95.75 167 ASN A O 1
ATOM 1371 N N . GLN A 1 168 ? -9.82 5.59 3.316 1 96.62 168 GLN A N 1
ATOM 1372 C CA . GLN A 1 168 ? -8.453 5.234 3.678 1 96.62 168 GLN A CA 1
ATOM 1373 C C . GLN A 1 168 ? -7.766 6.379 4.418 1 96.62 168 GLN A C 1
ATOM 1375 O O . GLN A 1 168 ? -7.055 6.152 5.402 1 96.62 168 GLN A O 1
ATOM 1380 N N . THR A 1 169 ? -8.031 7.586 3.918 1 98 169 THR A N 1
ATOM 1381 C CA . THR A 1 169 ? -7.418 8.766 4.52 1 98 169 THR A CA 1
ATOM 1382 C C . THR A 1 169 ? -7.953 8.984 5.934 1 98 169 THR A C 1
ATOM 1384 O O . THR A 1 169 ? -7.184 9.242 6.859 1 98 169 THR A O 1
ATOM 1387 N N . ILE A 1 170 ? -9.203 8.859 6.09 1 97.62 170 ILE A N 1
ATOM 1388 C CA . ILE A 1 170 ? -9.82 9.031 7.395 1 97.62 170 ILE A CA 1
ATOM 1389 C C . ILE A 1 170 ? -9.273 7.988 8.367 1 97.62 170 ILE A C 1
ATOM 1391 O O . ILE A 1 170 ? -8.898 8.32 9.5 1 97.62 170 ILE A O 1
ATOM 1395 N N . ALA A 1 171 ? -9.211 6.766 7.906 1 97.31 171 ALA A N 1
ATOM 1396 C CA . ALA A 1 171 ? -8.695 5.691 8.75 1 97.31 171 ALA A CA 1
ATOM 1397 C C . ALA A 1 171 ? -7.254 5.977 9.172 1 97.31 171 ALA A C 1
ATOM 1399 O O . ALA A 1 171 ? -6.898 5.785 10.336 1 97.31 171 ALA A O 1
ATOM 1400 N N . LEU A 1 172 ? -6.492 6.426 8.242 1 98.19 172 LEU A N 1
ATOM 1401 C CA . LEU A 1 172 ? -5.098 6.715 8.547 1 98.19 172 LEU A CA 1
ATOM 1402 C C . LEU A 1 172 ? -4.98 7.871 9.531 1 98.19 172 LEU A C 1
ATOM 1404 O O . LEU A 1 172 ? -4.219 7.793 10.5 1 98.19 172 LEU A O 1
ATOM 1408 N N . MET A 1 173 ? -5.711 8.93 9.312 1 98 173 MET A N 1
ATOM 1409 C CA . MET A 1 173 ? -5.652 10.094 10.195 1 98 173 MET A CA 1
ATOM 1410 C C . MET A 1 173 ? -6.055 9.719 11.617 1 98 173 MET A C 1
ATOM 1412 O O . MET A 1 173 ? -5.5 10.25 12.578 1 98 173 MET A O 1
ATOM 1416 N N . LYS A 1 174 ? -6.977 8.812 11.711 1 97.12 174 LYS A N 1
ATOM 1417 C CA . LYS A 1 174 ? -7.406 8.336 13.023 1 97.12 174 LYS A CA 1
ATOM 1418 C C . LYS A 1 174 ? -6.293 7.559 13.719 1 97.12 174 LYS A C 1
ATOM 1420 O O . LYS A 1 174 ? -6.172 7.598 14.945 1 97.12 174 LYS A O 1
ATOM 1425 N N . ALA A 1 175 ? -5.543 6.898 12.93 1 97.81 175 ALA A N 1
ATOM 1426 C CA . ALA A 1 175 ? -4.531 5.996 13.469 1 97.81 175 ALA A CA 1
ATOM 1427 C C . ALA A 1 175 ? -3.221 6.734 13.734 1 97.81 175 ALA A C 1
ATOM 1429 O O . ALA A 1 175 ? -2.389 6.27 14.516 1 97.81 175 ALA A O 1
ATOM 1430 N N . LEU A 1 176 ? -2.975 7.863 13.133 1 98.31 176 LEU A N 1
ATOM 1431 C CA . LEU A 1 176 ? -1.689 8.555 13.141 1 98.31 176 LEU A CA 1
ATOM 1432 C C . LEU A 1 176 ? -1.233 8.828 14.57 1 98.31 176 LEU A C 1
ATOM 1434 O O . LEU A 1 176 ? -0.092 8.531 14.938 1 98.31 176 LEU A O 1
ATOM 1438 N N . PRO A 1 177 ? -2.129 9.312 15.43 1 97.75 177 PRO A N 1
ATOM 1439 C CA . PRO A 1 177 ? -1.677 9.602 16.797 1 97.75 177 PRO A CA 1
ATOM 1440 C C . PRO A 1 177 ? -1.23 8.344 17.547 1 97.75 177 PRO A C 1
ATOM 1442 O O . PRO A 1 177 ? -0.362 8.422 18.422 1 97.75 177 PRO A O 1
ATOM 1445 N N . GLU A 1 178 ? -1.815 7.227 17.172 1 97.19 178 GLU A N 1
ATOM 1446 C CA . GLU A 1 178 ? -1.456 5.973 17.828 1 97.19 178 GLU A CA 1
ATOM 1447 C C . GLU A 1 178 ? -0.143 5.422 17.297 1 97.19 178 GLU A C 1
ATOM 1449 O O . GLU A 1 178 ? 0.539 4.645 17.969 1 97.19 178 GLU A O 1
ATOM 1454 N N . MET A 1 179 ? 0.189 5.766 16.078 1 97.56 179 MET A N 1
ATOM 1455 C CA . MET A 1 179 ? 1.467 5.367 15.492 1 97.56 179 MET A CA 1
ATOM 1456 C C . MET A 1 179 ? 2.625 6.086 16.172 1 97.56 179 MET A C 1
ATOM 1458 O O . MET A 1 179 ? 3.73 5.547 16.266 1 97.56 179 MET A O 1
ATOM 1462 N N . PHE A 1 180 ? 2.35 7.285 16.578 1 97.69 180 PHE A N 1
ATOM 1463 C CA . PHE A 1 180 ? 3.334 8.133 17.25 1 97.69 180 PHE A CA 1
ATOM 1464 C C . PHE A 1 180 ? 2.771 8.703 18.547 1 97.69 180 PHE A C 1
ATOM 1466 O O . PHE A 1 180 ? 2.605 9.914 18.672 1 97.69 180 PHE A O 1
ATOM 1473 N N . PRO A 1 181 ? 2.609 7.863 19.453 1 96.38 181 PRO A N 1
ATOM 1474 C CA . PRO A 1 181 ? 1.927 8.289 20.688 1 96.38 181 PRO A CA 1
ATOM 1475 C C . PRO A 1 181 ? 2.768 9.242 21.531 1 96.38 181 PRO A C 1
ATOM 1477 O O . PRO A 1 181 ? 3.969 9.016 21.703 1 96.38 181 PRO A O 1
ATOM 1480 N N . SER A 1 182 ? 2.082 10.266 21.969 1 94.44 182 SER A N 1
ATOM 1481 C CA . SER A 1 182 ? 2.688 11.172 22.938 1 94.44 182 SER A CA 1
ATOM 1482 C C . SER A 1 182 ? 2.5 10.672 24.359 1 94.44 182 SER A C 1
ATOM 1484 O O . SER A 1 182 ? 1.565 9.914 24.641 1 94.44 182 SER A O 1
ATOM 1486 N N . PRO A 1 183 ? 3.428 11.047 25.234 1 91.56 183 PRO A N 1
ATOM 1487 C CA . PRO A 1 183 ? 3.295 10.586 26.625 1 91.56 183 PRO A CA 1
ATOM 1488 C C . PRO A 1 183 ? 2.102 11.211 27.344 1 91.56 183 PRO A C 1
ATOM 1490 O O . PRO A 1 183 ? 1.635 10.672 28.344 1 91.56 183 PRO A O 1
ATOM 1493 N N . VAL A 1 184 ? 1.604 12.273 26.844 1 91.94 184 VAL A N 1
ATOM 1494 C CA . VAL A 1 184 ? 0.488 12.977 27.453 1 91.94 184 VAL A CA 1
ATOM 1495 C C . VAL A 1 184 ? -0.829 12.5 26.844 1 91.94 184 VAL A C 1
ATOM 1497 O O . VAL A 1 184 ? -0.969 12.445 25.625 1 91.94 184 VAL A O 1
ATOM 1500 N N . THR A 1 185 ? -1.719 12.141 27.688 1 91.81 185 THR A N 1
ATOM 1501 C CA . THR A 1 185 ? -3.027 11.695 27.234 1 91.81 185 THR A CA 1
ATOM 1502 C C . THR A 1 185 ? -3.928 12.883 26.906 1 91.81 185 THR A C 1
ATOM 1504 O O . THR A 1 185 ? -3.842 13.93 27.562 1 91.81 185 THR A O 1
ATOM 1507 N N . PRO A 1 186 ? -4.75 12.641 25.969 1 92.25 186 PRO A N 1
ATOM 1508 C CA . PRO A 1 186 ? -5.703 13.711 25.672 1 92.25 186 PRO A CA 1
ATOM 1509 C C . PRO A 1 186 ? -6.691 13.953 26.812 1 92.25 186 PRO A C 1
ATOM 1511 O O . PRO A 1 186 ? -6.855 13.094 27.688 1 92.25 186 PRO A O 1
ATOM 1514 N N . PRO A 1 187 ? -7.23 15.125 26.812 1 91.06 187 PRO A N 1
ATOM 1515 C CA . PRO A 1 187 ? -8.289 15.359 27.781 1 91.06 187 PRO A CA 1
ATOM 1516 C C . PRO A 1 187 ? -9.383 14.297 27.75 1 91.06 187 PRO A C 1
ATOM 1518 O O . PRO A 1 187 ? -9.742 13.82 26.672 1 91.06 187 PRO A O 1
ATOM 1521 N N . LYS A 1 188 ? -9.922 13.93 28.828 1 88.12 188 LYS A N 1
ATOM 1522 C CA . LYS A 1 188 ? -10.898 12.852 28.969 1 88.12 188 LYS A CA 1
ATOM 1523 C C . LYS A 1 188 ? -12.109 13.086 28.078 1 88.12 188 LYS A C 1
ATOM 1525 O O . LYS A 1 188 ? -12.656 12.133 27.5 1 88.12 188 LYS A O 1
ATOM 1530 N N . LYS A 1 189 ? -12.492 14.305 27.953 1 86.5 189 LYS A N 1
ATOM 1531 C CA . LYS A 1 189 ? -13.68 14.648 27.172 1 86.5 189 LYS A CA 1
ATOM 1532 C C . LYS A 1 189 ? -13.516 14.258 25.703 1 86.5 189 LYS A C 1
ATOM 1534 O O . LYS A 1 189 ? -14.508 14.023 25.016 1 86.5 189 LYS A O 1
ATOM 1539 N N . LEU A 1 190 ? -12.266 14.148 25.234 1 89 190 LEU A N 1
ATOM 1540 C CA . LEU A 1 190 ? -12.023 13.844 23.828 1 89 190 LEU A CA 1
ATOM 1541 C C . LEU A 1 190 ? -12.016 12.336 23.594 1 89 190 LEU A C 1
ATOM 1543 O O . LEU A 1 190 ? -12.328 11.875 22.5 1 89 190 LEU A O 1
ATOM 1547 N N . GLY A 1 191 ? -11.703 11.656 24.625 1 85.06 191 GLY A N 1
ATOM 1548 C CA . GLY A 1 191 ? -11.703 10.203 24.516 1 85.06 191 GLY A CA 1
ATOM 1549 C C . GLY A 1 191 ? -10.461 9.648 23.844 1 85.06 191 GLY A C 1
ATOM 1550 O O . GLY A 1 191 ? -9.602 9.07 24.516 1 85.06 191 GLY A O 1
ATOM 1551 N N . HIS A 1 192 ? -10.352 9.852 22.531 1 89.94 192 HIS A N 1
ATOM 1552 C CA . HIS A 1 192 ? -9.242 9.289 21.766 1 89.94 192 HIS A CA 1
ATOM 1553 C C . HIS A 1 192 ? -8.344 10.383 21.203 1 89.94 192 HIS A C 1
ATOM 1555 O O . HIS A 1 192 ? -8.82 11.461 20.844 1 89.94 192 HIS A O 1
ATOM 1561 N N . SER A 1 193 ? -7.09 10.094 21.109 1 92.56 193 SER A N 1
ATOM 1562 C CA . SER A 1 193 ? -6.121 11.07 20.609 1 92.56 193 SER A CA 1
ATOM 1563 C C . SER A 1 193 ? -6.445 11.5 19.188 1 92.56 193 SER A C 1
ATOM 1565 O O . SER A 1 193 ? -6.117 12.617 18.781 1 92.56 193 SER A O 1
ATOM 1567 N N . SER A 1 194 ? -7.133 10.609 18.438 1 93.62 194 SER A N 1
ATOM 1568 C CA . SER A 1 194 ? -7.488 10.938 17.062 1 93.62 194 SER A CA 1
ATOM 1569 C C . SER A 1 194 ? -8.453 12.117 17.016 1 93.62 194 SER A C 1
ATOM 1571 O O . SER A 1 194 ? -8.469 12.867 16.031 1 93.62 194 SER A O 1
ATOM 1573 N N . GLU A 1 195 ? -9.203 12.391 18.062 1 94.94 195 GLU A N 1
ATOM 1574 C CA . GLU A 1 195 ? -10.211 13.438 18.094 1 94.94 195 GLU A CA 1
ATOM 1575 C C . GLU A 1 195 ? -9.562 14.82 18.172 1 94.94 195 GLU A C 1
ATOM 1577 O O . GLU A 1 195 ? -10.227 15.836 17.938 1 94.94 195 GLU A O 1
ATOM 1582 N N . VAL A 1 196 ? -8.32 14.828 18.484 1 95.94 196 VAL A N 1
ATOM 1583 C CA . VAL A 1 196 ? -7.602 16.094 18.562 1 95.94 196 VAL A CA 1
ATOM 1584 C C . VAL A 1 196 ? -7.465 16.688 17.156 1 95.94 196 VAL A C 1
ATOM 1586 O O . VAL A 1 196 ? -7.562 17.906 16.984 1 95.94 196 VAL A O 1
ATOM 1589 N N . MET A 1 197 ? -7.336 15.812 16.172 1 96.5 197 MET A N 1
ATOM 1590 C CA . MET A 1 197 ? -7.02 16.328 14.844 1 96.5 197 MET A CA 1
ATOM 1591 C C . MET A 1 197 ? -8.133 16.016 13.852 1 96.5 197 MET A C 1
ATOM 1593 O O . MET A 1 197 ? -8.195 16.594 12.773 1 96.5 197 MET A O 1
ATOM 1597 N N . LEU A 1 198 ? -8.992 15.078 14.227 1 97.75 198 LEU A N 1
ATOM 1598 C CA . LEU A 1 198 ? -10.023 14.641 13.289 1 97.75 198 LEU A CA 1
ATOM 1599 C C . LEU A 1 198 ? -11.305 14.258 14.023 1 97.75 198 LEU A C 1
ATOM 1601 O O . LEU A 1 198 ? -11.258 13.508 15 1 97.75 198 LEU A O 1
ATOM 1605 N N . HIS A 1 199 ? -12.383 14.781 13.539 1 97 199 HIS A N 1
ATOM 1606 C CA . HIS A 1 199 ? -13.695 14.391 14.055 1 97 199 HIS A CA 1
ATOM 1607 C C . HIS A 1 199 ? -14.664 14.07 12.922 1 97 199 HIS A C 1
ATOM 1609 O O . HIS A 1 199 ? -14.82 14.867 11.992 1 97 199 HIS A O 1
ATOM 1615 N N . ILE A 1 200 ? -15.242 12.883 13 1 96.06 200 ILE A N 1
ATOM 1616 C CA . ILE A 1 200 ? -16.266 12.492 12.039 1 96.06 200 ILE A CA 1
ATOM 1617 C C . ILE A 1 200 ? -17.656 12.812 12.602 1 96.06 200 ILE A C 1
ATOM 1619 O O . ILE A 1 200 ? -18.078 12.234 13.602 1 96.06 200 ILE A O 1
ATOM 1623 N N . LEU A 1 201 ? -18.266 13.664 11.938 1 94.06 201 LEU A N 1
ATOM 1624 C CA . LEU A 1 201 ? -19.562 14.094 12.422 1 94.06 201 LEU A CA 1
ATOM 1625 C C . LEU A 1 201 ? -20.594 12.977 12.297 1 94.06 201 LEU A C 1
ATOM 1627 O O . LEU A 1 201 ? -20.703 12.344 11.242 1 94.06 201 LEU A O 1
ATOM 1631 N N . GLU A 1 202 ? -21.297 12.797 13.305 1 91.06 202 GLU A N 1
ATOM 1632 C CA . GLU A 1 202 ? -22.438 11.891 13.242 1 91.06 202 GLU A CA 1
ATOM 1633 C C . GLU A 1 202 ? -23.625 12.539 12.516 1 91.06 202 GLU A C 1
ATOM 1635 O O . GLU A 1 202 ? -23.719 13.766 12.461 1 91.06 202 GLU A O 1
ATOM 1640 N N . PRO A 1 203 ? -24.547 11.781 11.961 1 86.25 203 PRO A N 1
ATOM 1641 C CA . PRO A 1 203 ? -25.656 12.336 11.188 1 86.25 203 PRO A CA 1
ATOM 1642 C C . PRO A 1 203 ? -26.453 13.383 11.969 1 86.25 203 PRO A C 1
ATOM 1644 O O . PRO A 1 203 ? -26.859 14.406 11.406 1 86.25 203 PRO A O 1
ATOM 1647 N N . ALA A 1 204 ? -26.672 13.297 13.258 1 86.25 204 ALA A N 1
ATOM 1648 C CA . ALA A 1 204 ? -27.484 14.242 14.016 1 86.25 204 ALA A CA 1
ATOM 1649 C C . ALA A 1 204 ? -26.609 15.25 14.758 1 86.25 204 ALA A C 1
ATOM 1651 O O . ALA A 1 204 ? -27.125 16.094 15.492 1 86.25 204 ALA A O 1
ATOM 1652 N N . GLU A 1 205 ? -25.422 15.172 14.344 1 89 205 GLU A N 1
ATOM 1653 C CA . GLU A 1 205 ? -24.5 16.062 15.039 1 89 205 GLU A CA 1
ATOM 1654 C C . GLU A 1 205 ? -24.188 17.297 14.203 1 89 205 GLU A C 1
ATOM 1656 O O . GLU A 1 205 ? -23.969 17.203 12.992 1 89 205 GLU A O 1
ATOM 1661 N N . TYR A 1 206 ? -24.219 18.453 14.906 1 86.62 206 TYR A N 1
ATOM 1662 C CA . TYR A 1 206 ? -23.875 19.703 14.242 1 86.62 206 TYR A CA 1
ATOM 1663 C C . TYR A 1 206 ? -22.422 20.078 14.531 1 86.62 206 TYR A C 1
ATOM 1665 O O . TYR A 1 206 ? -21.953 19.938 15.664 1 86.62 206 TYR A O 1
ATOM 1673 N N . PRO A 1 207 ? -21.75 20.562 13.477 1 89.94 207 PRO A N 1
ATOM 1674 C CA . PRO A 1 207 ? -20.344 20.922 13.664 1 89.94 207 PRO A CA 1
ATOM 1675 C C . PRO A 1 207 ? -20.125 21.922 14.797 1 89.94 207 PRO A C 1
ATOM 1677 O O . PRO A 1 207 ? -19.188 21.797 15.578 1 89.94 207 PRO A O 1
ATOM 1680 N N . ASN A 1 208 ? -21.047 22.859 14.914 1 89.19 208 ASN A N 1
ATOM 1681 C CA . ASN A 1 208 ? -20.906 23.891 15.922 1 89.19 208 ASN A CA 1
ATOM 1682 C C . ASN A 1 208 ? -21.031 23.328 17.328 1 89.19 208 ASN A C 1
ATOM 1684 O O . ASN A 1 208 ? -20.359 23.797 18.25 1 89.19 208 ASN A O 1
ATOM 1688 N N . THR A 1 209 ? -21.859 22.422 17.5 1 89.5 209 THR A N 1
ATOM 1689 C CA . THR A 1 209 ? -22.031 21.797 18.797 1 89.5 209 THR A CA 1
ATOM 1690 C C . THR A 1 209 ? -20.75 21.062 19.203 1 89.5 209 THR A C 1
ATOM 1692 O O . THR A 1 209 ? -20.297 21.172 20.344 1 89.5 209 THR A O 1
ATOM 1695 N N . PHE A 1 210 ? -20.25 20.391 18.328 1 92.25 210 PHE A N 1
ATOM 1696 C CA . PHE A 1 210 ? -18.984 19.688 18.578 1 92.25 210 PHE A CA 1
ATOM 1697 C C . PHE A 1 210 ? -17.875 20.672 18.938 1 92.25 210 PHE A C 1
ATOM 1699 O O . PHE A 1 210 ? -17.172 20.484 19.922 1 92.25 210 PHE A O 1
ATOM 1706 N N . LEU A 1 211 ? -17.734 21.781 18.172 1 92.44 211 LEU A N 1
ATOM 1707 C CA . LEU A 1 211 ? -16.656 22.734 18.344 1 92.44 211 LEU A CA 1
ATOM 1708 C C . LEU A 1 211 ? -16.75 23.406 19.703 1 92.44 211 LEU A C 1
ATOM 1710 O O . LEU A 1 211 ? -15.727 23.656 20.359 1 92.44 211 LEU A O 1
ATOM 1714 N N . HIS A 1 212 ? -17.922 23.594 20.188 1 90.69 212 HIS A N 1
ATOM 1715 C CA . HIS A 1 212 ? -18.125 24.281 21.453 1 90.69 212 HIS A CA 1
ATOM 1716 C C . HIS A 1 212 ? -17.875 23.344 22.625 1 90.69 212 HIS A C 1
ATOM 1718 O O . HIS A 1 212 ? -17.578 23.781 23.734 1 90.69 212 HIS A O 1
ATOM 1724 N N . SER A 1 213 ? -17.938 22.125 22.344 1 91 213 SER A N 1
ATOM 1725 C CA . SER A 1 213 ? -17.75 21.141 23.406 1 91 213 SER A CA 1
ATOM 1726 C C . SER A 1 213 ? -16.281 20.703 23.5 1 91 213 SER A C 1
ATOM 1728 O O . SER A 1 213 ? -15.875 20.094 24.484 1 91 213 SER A O 1
ATOM 1730 N N . ARG A 1 214 ? -15.516 20.984 22.516 1 92.38 214 ARG A N 1
ATOM 1731 C CA . ARG A 1 214 ? -14.125 20.578 22.422 1 92.38 214 ARG A CA 1
ATOM 1732 C C . ARG A 1 214 ? -13.25 21.406 23.359 1 92.38 214 ARG A C 1
ATOM 1734 O O . ARG A 1 214 ? -13.258 22.641 23.297 1 92.38 214 ARG A O 1
ATOM 1741 N N . PRO A 1 215 ? -12.484 20.781 24.203 1 90.75 215 PRO A N 1
ATOM 1742 C CA . PRO A 1 215 ? -11.688 21.516 25.188 1 90.75 215 PRO A CA 1
ATOM 1743 C C . PRO A 1 215 ? -10.344 21.969 24.625 1 90.75 215 PRO A C 1
ATOM 1745 O O . PRO A 1 215 ? -9.414 22.25 25.391 1 90.75 215 PRO A O 1
ATOM 1748 N N . LEU A 1 216 ? -10.133 21.922 23.344 1 91.75 216 LEU A N 1
ATOM 1749 C CA . LEU A 1 216 ? -8.859 22.297 22.719 1 91.75 216 LEU A CA 1
ATOM 1750 C C . LEU A 1 216 ? -9.062 23.375 21.672 1 91.75 216 LEU A C 1
ATOM 1752 O O . LEU A 1 216 ? -10.117 23.438 21.031 1 91.75 216 LEU A O 1
ATOM 1756 N N . PHE A 1 217 ? -8.062 24.203 21.562 1 92.56 217 PHE A N 1
ATOM 1757 C CA . PHE A 1 217 ? -8.109 25.281 20.578 1 92.56 217 PHE A CA 1
ATOM 1758 C C . PHE A 1 217 ? -7.258 24.938 19.359 1 92.56 217 PHE A C 1
ATOM 1760 O O . PHE A 1 217 ? -7.113 25.75 18.438 1 92.56 217 PHE A O 1
ATOM 1767 N N . SER A 1 218 ? -6.738 23.75 19.344 1 96.19 218 SER A N 1
ATOM 1768 C CA . SER A 1 218 ? -5.883 23.328 18.234 1 96.19 218 SER A CA 1
ATOM 1769 C C . SER A 1 218 ? -6.703 23.031 16.984 1 96.19 218 SER A C 1
ATOM 1771 O O . SER A 1 218 ? -7.918 22.844 17.062 1 96.19 218 SER A O 1
ATOM 1773 N N . PRO A 1 219 ? -6.066 23.062 15.781 1 97.88 219 PRO A N 1
ATOM 1774 C CA . PRO A 1 219 ? -6.77 22.766 14.531 1 97.88 219 PRO A CA 1
ATOM 1775 C C . PRO A 1 219 ? -7.387 21.375 14.516 1 97.88 219 PRO A C 1
ATOM 1777 O O . PRO A 1 219 ? -6.781 20.422 15.023 1 97.88 219 PRO A O 1
ATOM 1780 N N . VAL A 1 220 ? -8.578 21.312 13.977 1 97.69 220 VAL A N 1
ATOM 1781 C CA . VAL A 1 220 ? -9.273 20.031 13.859 1 97.69 220 VAL A CA 1
ATOM 1782 C C . VAL A 1 220 ? -10.016 19.969 12.523 1 97.69 220 VAL A C 1
ATOM 1784 O O . VAL A 1 220 ? -10.586 20.969 12.078 1 97.69 220 VAL A O 1
ATOM 1787 N N . VAL A 1 221 ? -9.945 18.828 11.914 1 98.31 221 VAL A N 1
ATOM 1788 C CA . VAL A 1 221 ? -10.719 18.578 10.703 1 98.31 221 VAL A CA 1
ATOM 1789 C C . VAL A 1 221 ? -12.031 17.875 11.062 1 98.31 221 VAL A C 1
ATOM 1791 O O . VAL A 1 221 ? -12.016 16.797 11.672 1 98.31 221 VAL A O 1
ATOM 1794 N N . ILE A 1 222 ? -13.109 18.484 10.719 1 97.06 222 ILE A N 1
ATOM 1795 C CA . ILE A 1 222 ? -14.43 17.891 10.906 1 97.06 222 ILE A CA 1
ATOM 1796 C C . ILE A 1 222 ? -14.953 17.359 9.578 1 97.06 222 ILE A C 1
ATOM 1798 O O . ILE A 1 222 ? -15.094 18.094 8.609 1 97.06 222 ILE A O 1
ATOM 1802 N N . VAL A 1 223 ? -15.203 16.062 9.562 1 97.25 223 VAL A N 1
ATOM 1803 C CA . VAL A 1 223 ? -15.711 15.43 8.352 1 97.25 223 VAL A CA 1
ATOM 1804 C C . VAL A 1 223 ? -17.234 15.438 8.359 1 97.25 223 VAL A C 1
ATOM 1806 O O . VAL A 1 223 ? -17.859 14.836 9.234 1 97.25 223 VAL A O 1
ATOM 1809 N N . CYS A 1 224 ? -17.719 16.156 7.391 1 93.62 224 CYS A N 1
ATOM 1810 C CA . CYS A 1 224 ? -19.156 16.203 7.211 1 93.62 224 CYS A CA 1
ATOM 1811 C C . CYS A 1 224 ? -19.609 15.281 6.086 1 93.62 224 CYS A C 1
ATOM 1813 O O . CYS A 1 224 ? -18.844 14.438 5.625 1 93.62 224 CYS A O 1
ATOM 1815 N N . ASP A 1 225 ? -20.844 15.328 5.703 1 90.12 225 ASP A N 1
ATOM 1816 C CA . ASP A 1 225 ? -21.391 14.43 4.691 1 90.12 225 ASP A CA 1
ATOM 1817 C C . ASP A 1 225 ? -20.719 14.656 3.336 1 90.12 225 ASP A C 1
ATOM 1819 O O . ASP A 1 225 ? -20.312 13.703 2.67 1 90.12 225 ASP A O 1
ATOM 1823 N N . THR A 1 226 ? -20.578 15.914 2.982 1 90.69 226 THR A N 1
ATOM 1824 C CA . THR A 1 226 ? -20.094 16.188 1.631 1 90.69 226 THR A CA 1
ATOM 1825 C C . THR A 1 226 ? -18.828 17.047 1.666 1 90.69 226 THR A C 1
ATOM 1827 O O . THR A 1 226 ? -18.156 17.203 0.65 1 90.69 226 THR A O 1
ATOM 1830 N N . ASN A 1 227 ? -18.547 17.625 2.811 1 93.69 227 ASN A N 1
ATOM 1831 C CA . ASN A 1 227 ? -17.391 18.516 2.916 1 93.69 227 ASN A CA 1
ATOM 1832 C C . ASN A 1 227 ? -16.656 18.297 4.234 1 93.69 227 ASN A C 1
ATOM 1834 O O . ASN A 1 227 ? -17.062 17.484 5.055 1 93.69 227 ASN A O 1
ATOM 1838 N N . CYS A 1 228 ? -15.547 18.938 4.336 1 96.81 228 CYS A N 1
ATOM 1839 C CA . CYS A 1 228 ? -14.766 19.016 5.566 1 96.81 228 CYS A CA 1
ATOM 1840 C C . CYS A 1 228 ? -14.594 20.453 6.027 1 96.81 228 CYS A C 1
ATOM 1842 O O . CYS A 1 228 ? -14.531 21.375 5.203 1 96.81 228 CYS A O 1
ATOM 1844 N N . ILE A 1 229 ? -14.594 20.594 7.328 1 95.94 229 ILE A N 1
ATOM 1845 C CA . ILE A 1 229 ? -14.344 21.891 7.949 1 95.94 229 ILE A CA 1
ATOM 1846 C C . ILE A 1 229 ? -13.07 21.812 8.797 1 95.94 229 ILE A C 1
ATOM 1848 O O . ILE A 1 229 ? -12.945 20.953 9.664 1 95.94 229 ILE A O 1
ATOM 1852 N N . LEU A 1 230 ? -12.148 22.609 8.43 1 98.19 230 LEU A N 1
ATOM 1853 C CA . LEU A 1 230 ? -11.008 22.797 9.312 1 98.19 230 LEU A CA 1
ATOM 1854 C C . LEU A 1 230 ? -11.219 23.984 10.242 1 98.19 230 LEU A C 1
ATOM 1856 O O . LEU A 1 230 ? -11.359 25.125 9.773 1 98.19 230 LEU A O 1
ATOM 1860 N N . ALA A 1 231 ? -11.203 23.688 11.547 1 96.44 231 ALA A N 1
ATOM 1861 C CA . ALA A 1 231 ? -11.492 24.734 12.531 1 96.44 231 ALA A CA 1
ATOM 1862 C C . ALA A 1 231 ? -10.352 24.875 13.539 1 96.44 231 ALA A C 1
ATOM 1864 O O . ALA A 1 231 ? -9.586 23.938 13.75 1 96.44 231 ALA A O 1
ATOM 1865 N N . ILE A 1 232 ? -10.227 26.016 14.07 1 97.12 232 ILE A N 1
ATOM 1866 C CA . ILE A 1 232 ? -9.367 26.312 15.211 1 97.12 232 ILE A CA 1
ATOM 1867 C C . ILE A 1 232 ? -10.203 26.844 16.359 1 97.12 232 ILE A C 1
ATOM 1869 O O . ILE A 1 232 ? -10.859 27.891 16.234 1 97.12 232 ILE A O 1
ATOM 1873 N N . GLY A 1 233 ? -10.102 26.156 17.469 1 93.62 233 GLY A N 1
ATOM 1874 C CA . GLY A 1 233 ? -11.102 26.484 18.469 1 93.62 233 GLY A CA 1
ATOM 1875 C C . GLY A 1 233 ? -12.523 26.344 17.969 1 93.62 233 GLY A C 1
ATOM 1876 O O . GLY A 1 233 ? -12.891 25.281 17.469 1 93.62 233 GLY A O 1
ATOM 1877 N N . THR A 1 234 ? -13.281 27.344 18.047 1 91 234 THR A N 1
ATOM 1878 C CA . THR A 1 234 ? -14.664 27.297 17.594 1 91 234 THR A CA 1
ATOM 1879 C C . THR A 1 234 ? -14.812 27.969 16.234 1 91 234 THR A C 1
ATOM 1881 O O . THR A 1 234 ? -15.922 28.109 15.719 1 91 234 THR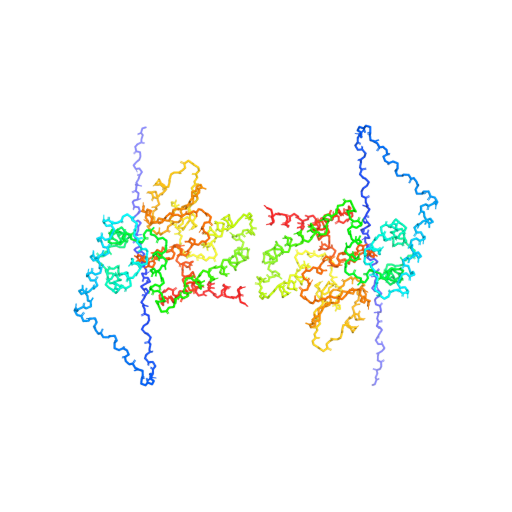 A O 1
ATOM 1884 N N . MET A 1 235 ? -13.727 28.328 15.633 1 91.06 235 MET A N 1
ATOM 1885 C CA . MET A 1 235 ? -13.758 29.141 14.414 1 91.06 235 MET A CA 1
ATOM 1886 C C . MET A 1 235 ? -13.461 28.281 13.195 1 91.06 235 MET A C 1
ATOM 1888 O O . MET A 1 235 ? -12.352 27.766 13.047 1 91.06 235 MET A O 1
ATOM 1892 N N . PRO A 1 236 ? -14.422 28.188 12.32 1 93 236 PRO A N 1
ATOM 1893 C CA . PRO A 1 236 ? -14.094 27.578 11.031 1 93 236 PRO A CA 1
ATOM 1894 C C . PRO A 1 236 ? -13.109 28.422 10.211 1 93 236 PRO A C 1
ATOM 1896 O O . PRO A 1 236 ? -13.305 29.625 10.062 1 93 236 PRO A O 1
ATOM 1899 N N . VAL A 1 237 ? -12.086 27.812 9.75 1 95.25 237 VAL A N 1
ATOM 1900 C CA . VAL A 1 237 ? -11.055 28.516 9.008 1 95.25 237 VAL A CA 1
ATOM 1901 C C . VAL A 1 237 ? -11.156 28.156 7.523 1 95.25 237 VAL A C 1
ATOM 1903 O O . VAL A 1 237 ? -11.203 29.047 6.668 1 95.25 237 VAL A O 1
ATOM 1906 N N . LEU A 1 238 ? -11.219 26.859 7.262 1 95.06 238 LEU A N 1
ATOM 1907 C CA . LEU A 1 238 ? -11.289 26.375 5.891 1 95.06 238 LEU A CA 1
ATOM 1908 C C . LEU A 1 238 ? -12.469 25.406 5.719 1 95.06 238 LEU A C 1
ATOM 1910 O O . LEU A 1 238 ? -12.812 24.672 6.645 1 95.06 238 LEU A O 1
ATOM 1914 N N . ILE A 1 239 ? -13.07 25.484 4.543 1 93.88 239 ILE A N 1
ATOM 1915 C CA . ILE A 1 239 ? -14.055 24.5 4.105 1 93.88 239 ILE A CA 1
ATOM 1916 C C . ILE A 1 239 ? -13.648 23.922 2.746 1 93.88 239 ILE A C 1
ATOM 1918 O O . ILE A 1 239 ? -13.305 24.688 1.833 1 93.88 239 ILE A O 1
ATOM 1922 N N . PHE A 1 240 ? -13.609 22.656 2.617 1 95.31 240 PHE A N 1
ATOM 1923 C CA . PHE A 1 240 ? -13.211 22.016 1.361 1 95.31 240 PHE A CA 1
ATOM 1924 C C . PHE A 1 240 ? -13.984 20.719 1.138 1 95.31 240 PHE A C 1
ATOM 1926 O O . PHE A 1 240 ? -14.539 20.156 2.08 1 95.31 240 PHE A O 1
ATOM 1933 N N . PRO A 1 241 ? -14.008 20.312 -0.126 1 96.19 241 PRO A N 1
ATOM 1934 C CA . PRO A 1 241 ? -14.734 19.078 -0.414 1 96.19 241 PRO A CA 1
ATOM 1935 C C . PRO A 1 241 ? -14.141 17.859 0.302 1 96.19 241 PRO A C 1
ATOM 1937 O O . PRO A 1 241 ? -12.922 17.766 0.442 1 96.19 241 PRO A O 1
ATOM 1940 N N . LYS A 1 242 ? -15.023 17 0.674 1 95.94 242 LYS A N 1
ATOM 1941 C CA . LYS A 1 242 ? -14.625 15.789 1.385 1 95.94 242 LYS A CA 1
ATOM 1942 C C . LYS A 1 242 ? -13.617 14.977 0.568 1 95.94 242 LYS A C 1
ATOM 1944 O O . LYS A 1 242 ? -12.719 14.352 1.127 1 95.94 242 LYS A O 1
ATOM 1949 N N . GLU A 1 243 ? -13.688 14.992 -0.709 1 95.81 243 GLU A N 1
ATOM 1950 C CA . GLU A 1 243 ? -12.805 14.258 -1.613 1 95.81 243 GLU A CA 1
ATOM 1951 C C . GLU A 1 243 ? -11.367 14.75 -1.504 1 95.81 243 GLU A C 1
ATOM 1953 O O . GLU A 1 243 ? -10.43 14.039 -1.885 1 95.81 243 GLU A O 1
ATOM 1958 N N . ASP A 1 244 ? -11.211 15.953 -0.906 1 96.69 244 ASP A N 1
ATOM 1959 C CA . ASP A 1 244 ? -9.883 16.547 -0.811 1 96.69 244 ASP A CA 1
ATOM 1960 C C . ASP A 1 244 ? -9.273 16.312 0.57 1 96.69 244 ASP A C 1
ATOM 1962 O O . ASP A 1 244 ? -8.266 16.938 0.922 1 96.69 244 ASP A O 1
ATOM 1966 N N . ILE A 1 245 ? -9.852 15.398 1.29 1 98 245 ILE A N 1
ATOM 1967 C CA . ILE A 1 245 ? -9.414 15.18 2.668 1 98 245 ILE A CA 1
ATOM 1968 C C . ILE A 1 245 ? -7.984 14.656 2.684 1 98 245 ILE A C 1
ATOM 1970 O O . ILE A 1 245 ? -7.273 14.797 3.682 1 98 245 ILE A O 1
ATOM 1974 N N . PHE A 1 246 ? -7.559 14.102 1.611 1 98.19 246 PHE A N 1
ATOM 1975 C CA . PHE A 1 246 ? -6.203 13.578 1.501 1 98.19 246 PHE A CA 1
ATOM 1976 C C . PHE A 1 246 ? -5.176 14.656 1.821 1 98.19 246 PHE A C 1
ATOM 1978 O O . PHE A 1 246 ? -4.156 14.383 2.459 1 98.19 246 PHE A O 1
ATOM 1985 N N . ASP A 1 247 ? -5.457 15.891 1.511 1 97.75 247 ASP A N 1
ATOM 1986 C CA . ASP A 1 247 ? -4.516 17 1.673 1 97.75 247 ASP A CA 1
ATOM 1987 C C . ASP A 1 247 ? -4.695 17.672 3.029 1 97.75 247 ASP A C 1
ATOM 1989 O O . ASP A 1 247 ? -3.92 18.562 3.395 1 97.75 247 ASP A O 1
ATOM 1993 N N . SER A 1 248 ? -5.625 17.234 3.779 1 97.94 248 SER A N 1
ATOM 1994 C CA . SER A 1 248 ? -6.062 18 4.949 1 97.94 248 SER A CA 1
ATOM 1995 C C . SER A 1 248 ? -4.965 18.062 6.004 1 97.94 248 SER A C 1
ATOM 1997 O O . SER A 1 248 ? -4.883 19.031 6.762 1 97.94 248 SER A O 1
ATOM 1999 N N . VAL A 1 249 ? -4.141 17.062 6.066 1 98.19 249 VAL A N 1
ATOM 2000 C CA . VAL A 1 249 ? -3.053 17.078 7.039 1 98.19 249 VAL A CA 1
ATOM 2001 C C . VAL A 1 249 ? -2.119 18.25 6.742 1 98.19 249 VAL A C 1
ATOM 2003 O O . VAL A 1 249 ? -1.631 18.906 7.664 1 98.19 249 VAL A O 1
ATOM 2006 N N . MET A 1 250 ? -1.895 18.516 5.5 1 98.25 250 MET A N 1
ATOM 2007 C CA . MET A 1 250 ? -1.077 19.656 5.121 1 98.25 250 MET A CA 1
ATOM 2008 C C . MET A 1 250 ? -1.767 20.969 5.496 1 98.25 250 MET A C 1
ATOM 2010 O O . MET A 1 250 ? -1.11 21.922 5.918 1 98.25 250 MET A O 1
ATOM 2014 N N . TYR A 1 251 ? -3.096 20.938 5.363 1 98.38 251 TYR A N 1
ATOM 2015 C CA . TYR A 1 251 ? -3.855 22.125 5.762 1 98.38 251 TYR A CA 1
ATOM 2016 C C . TYR A 1 251 ? -3.742 22.359 7.262 1 98.38 251 TYR A C 1
ATOM 2018 O O . TYR A 1 251 ? -3.594 23.5 7.703 1 98.38 251 TYR A O 1
ATOM 2026 N N . VAL A 1 252 ? -3.795 21.297 7.969 1 98.5 252 VAL A N 1
ATOM 2027 C CA . VAL A 1 252 ? -3.666 21.375 9.422 1 98.5 252 VAL A CA 1
ATOM 2028 C C . VAL A 1 252 ? -2.307 21.953 9.789 1 98.5 252 VAL A C 1
ATOM 2030 O O . VAL A 1 252 ? -2.221 22.891 10.594 1 98.5 252 VAL A O 1
ATOM 2033 N N . MET A 1 253 ? -1.283 21.484 9.156 1 98.44 253 MET A N 1
ATOM 2034 C CA . MET A 1 253 ? 0.063 21.984 9.43 1 98.44 253 MET A CA 1
ATOM 2035 C C . MET A 1 253 ? 0.199 23.438 9.008 1 98.44 253 MET A C 1
ATOM 2037 O O . MET A 1 253 ? 0.832 24.234 9.711 1 98.44 253 MET A O 1
ATOM 2041 N N . ALA A 1 254 ? -0.4 23.75 7.891 1 98.44 254 ALA A N 1
ATOM 2042 C CA . ALA A 1 254 ? -0.376 25.125 7.438 1 98.44 254 ALA A CA 1
ATOM 2043 C C . ALA A 1 254 ? -0.996 26.062 8.477 1 98.44 254 ALA A C 1
ATOM 2045 O O . ALA A 1 254 ? -0.502 27.172 8.703 1 98.44 254 ALA A O 1
ATOM 2046 N N . CYS A 1 255 ? -2.008 25.594 9.125 1 98.12 255 CYS A N 1
ATOM 2047 C CA . CYS A 1 255 ? -2.666 26.406 10.148 1 98.12 255 CYS A CA 1
ATOM 2048 C C . CYS A 1 255 ? -1.75 26.625 11.352 1 98.12 255 CYS A C 1
ATOM 2050 O O . CYS A 1 255 ? -1.651 27.734 11.867 1 98.12 255 CYS A O 1
ATOM 2052 N N . TYR A 1 256 ? -1.082 25.594 11.766 1 97.69 256 TYR A N 1
ATOM 2053 C CA . TYR A 1 256 ? -0.157 25.75 12.883 1 97.69 256 TYR A CA 1
ATOM 2054 C C . TYR A 1 256 ? 0.892 26.812 12.578 1 97.69 256 TYR A C 1
ATOM 2056 O O . TYR A 1 256 ? 1.221 27.641 13.438 1 97.69 256 TYR A O 1
ATOM 2064 N N . TYR A 1 257 ? 1.354 26.812 11.391 1 97.19 257 TYR A N 1
ATOM 2065 C CA . TYR A 1 257 ? 2.432 27.719 11.008 1 97.19 257 TYR A CA 1
ATOM 2066 C C . TYR A 1 257 ? 1.899 29.125 10.758 1 97.19 257 TYR A C 1
ATOM 2068 O O . TYR A 1 257 ? 2.467 30.109 11.242 1 97.19 257 TYR A O 1
ATOM 2076 N N . THR A 1 258 ? 0.836 29.172 10.055 1 97.12 258 THR A N 1
ATOM 2077 C CA . THR A 1 258 ? 0.28 30.469 9.688 1 97.12 258 THR A CA 1
ATOM 2078 C C . THR A 1 258 ? -0.151 31.234 10.93 1 97.12 258 THR A C 1
ATOM 2080 O O . THR A 1 258 ? 0.135 32.438 11.062 1 97.12 258 THR A O 1
ATOM 2083 N N . PHE A 1 259 ? -0.719 30.594 11.859 1 96.75 259 PHE A N 1
ATOM 2084 C CA . PHE A 1 259 ? -1.266 31.266 13.031 1 96.75 259 PHE A CA 1
ATOM 2085 C C . PHE A 1 259 ? -0.311 31.141 14.211 1 96.75 259 PHE A C 1
ATOM 2087 O O . PHE A 1 259 ? -0.632 31.578 15.32 1 96.75 259 PHE A O 1
ATOM 2094 N N . HIS A 1 260 ? 0.798 30.547 13.977 1 95.69 260 HIS A N 1
ATOM 2095 C CA . HIS A 1 260 ? 1.827 30.391 15 1 95.69 260 HIS A CA 1
ATOM 2096 C C . HIS A 1 260 ? 1.261 29.766 16.266 1 95.69 260 HIS A C 1
ATOM 2098 O O . HIS A 1 260 ? 1.381 30.328 17.359 1 95.69 260 HIS A O 1
ATOM 2104 N N . LEU A 1 261 ? 0.735 28.562 16.094 1 96 261 LEU A N 1
ATOM 2105 C CA . LEU A 1 261 ? 0.099 27.844 17.188 1 96 261 LEU A CA 1
ATOM 2106 C C . LEU A 1 261 ? 1.052 26.828 17.812 1 96 261 LEU A C 1
ATOM 2108 O O . LEU A 1 261 ? 1.923 26.297 17.109 1 96 261 LEU A O 1
ATOM 2112 N N . THR A 1 262 ? 0.816 26.609 19.047 1 94.56 262 THR A N 1
ATOM 2113 C CA . THR A 1 262 ? 1.575 25.578 19.75 1 94.56 262 THR A CA 1
ATOM 2114 C C . THR A 1 262 ? 0.93 24.203 19.562 1 94.56 262 THR A C 1
ATOM 2116 O O . THR A 1 262 ? -0.297 24.094 19.578 1 94.56 262 THR A O 1
ATOM 2119 N N . TYR A 1 263 ? 1.796 23.203 19.453 1 96.19 263 TYR A N 1
ATOM 2120 C CA . TYR A 1 263 ? 1.284 21.844 19.328 1 96.19 263 TYR A CA 1
ATOM 2121 C C . TYR A 1 263 ? 0.618 21.406 20.625 1 96.19 263 TYR A C 1
ATOM 2123 O O . TYR A 1 263 ? 1.177 21.578 21.719 1 96.19 263 TYR A O 1
ATOM 2131 N N . PRO A 1 264 ? -0.584 20.828 20.516 1 95.69 264 PRO A N 1
ATOM 2132 C CA . PRO A 1 264 ? -1.107 20.203 21.734 1 95.69 264 PRO A CA 1
ATOM 2133 C C . PRO A 1 264 ? -0.231 19.062 22.219 1 95.69 264 PRO A C 1
ATOM 2135 O O . PRO A 1 264 ? 0.211 18.219 21.422 1 95.69 264 PRO A O 1
ATOM 2138 N N . LYS A 1 265 ? -0.071 18.953 23.453 1 93.5 265 LYS A N 1
ATOM 2139 C CA . LYS A 1 265 ? 0.875 18 24.062 1 93.5 265 LYS A CA 1
ATOM 2140 C C . LYS A 1 265 ? 0.49 16.562 23.734 1 93.5 265 LYS A C 1
ATOM 2142 O O . LYS A 1 265 ? 1.359 15.703 23.578 1 93.5 265 LYS A O 1
ATOM 2147 N N . CYS A 1 266 ? -0.734 16.281 23.656 1 95.75 266 CYS A N 1
ATOM 2148 C CA . CYS A 1 266 ? -1.224 14.906 23.547 1 95.75 266 CYS A CA 1
ATOM 2149 C C . CYS A 1 266 ? -0.955 14.352 22.141 1 95.75 266 CYS A C 1
ATOM 2151 O O . CYS A 1 266 ? -1.037 13.141 21.938 1 95.75 266 CYS A O 1
ATOM 2153 N N . ILE A 1 267 ? -0.642 15.211 21.156 1 96.81 267 ILE A N 1
ATOM 2154 C CA . ILE A 1 267 ? -0.283 14.68 19.844 1 96.81 267 ILE A CA 1
ATOM 2155 C C . ILE A 1 267 ? 0.962 15.391 19.312 1 96.81 267 ILE A C 1
ATOM 2157 O O . ILE A 1 267 ? 1.189 15.461 18.109 1 96.81 267 ILE A O 1
ATOM 2161 N N . ALA A 1 268 ? 1.74 15.922 20.219 1 96.31 268 ALA A N 1
ATOM 2162 C CA . ALA A 1 268 ? 2.91 16.719 19.844 1 96.31 268 ALA A CA 1
ATOM 2163 C C . ALA A 1 268 ? 3.926 15.867 19.078 1 96.31 268 ALA A C 1
ATOM 2165 O O . ALA A 1 268 ? 4.566 16.344 18.141 1 96.31 268 ALA A O 1
ATOM 2166 N N . LYS A 1 269 ? 4.094 14.664 19.5 1 96.38 269 LYS A N 1
ATOM 2167 C CA . LYS A 1 269 ? 5.051 13.781 18.828 1 96.38 269 LYS A CA 1
ATOM 2168 C C . LYS A 1 269 ? 4.672 13.555 17.375 1 96.38 269 LYS A C 1
ATOM 2170 O O . LYS A 1 269 ? 5.52 13.664 16.484 1 96.38 269 LYS A O 1
ATOM 2175 N N . LEU A 1 270 ? 3.416 13.273 17.156 1 97.75 270 LEU A N 1
ATOM 2176 C CA . LEU A 1 270 ? 2.939 13.078 15.781 1 97.75 270 LEU A CA 1
ATOM 2177 C C . LEU A 1 270 ? 3.191 14.328 14.938 1 97.75 270 LEU A C 1
ATOM 2179 O O . LEU A 1 270 ? 3.711 14.234 13.828 1 97.75 270 LEU A O 1
ATOM 2183 N N . LEU A 1 271 ? 2.82 15.445 15.461 1 97.69 271 LEU A N 1
ATOM 2184 C CA . LEU A 1 271 ? 2.975 16.688 14.719 1 97.69 271 LEU A CA 1
ATOM 2185 C C . LEU A 1 271 ? 4.449 16.984 14.461 1 97.69 271 LEU A C 1
ATOM 2187 O O . LEU A 1 271 ? 4.801 17.516 13.406 1 97.69 271 LEU A O 1
ATOM 2191 N N . SER A 1 272 ? 5.27 16.594 15.414 1 97.44 272 SER A N 1
ATOM 2192 C CA . SER A 1 272 ? 6.707 16.75 15.219 1 97.44 272 SER A CA 1
ATOM 2193 C C . SER A 1 272 ? 7.215 15.836 14.102 1 97.44 272 SER A C 1
ATOM 2195 O O . SER A 1 272 ? 8.086 16.234 13.328 1 97.44 272 SER A O 1
ATOM 2197 N N . VAL A 1 273 ? 6.699 14.695 14.078 1 97.69 273 VAL A N 1
ATOM 2198 C CA . VAL A 1 273 ? 7.074 13.766 13.016 1 97.69 273 VAL A CA 1
ATOM 2199 C C . VAL A 1 273 ? 6.668 14.336 11.664 1 97.69 273 VAL A C 1
ATOM 2201 O O . VAL A 1 273 ? 7.461 14.328 10.711 1 97.69 273 VAL A O 1
ATOM 2204 N N . LEU A 1 274 ? 5.449 14.844 11.523 1 98.06 274 LEU A N 1
ATOM 2205 C CA . LEU A 1 274 ? 4.98 15.445 10.281 1 98.06 274 LEU A CA 1
ATOM 2206 C C . LEU A 1 274 ? 5.828 16.656 9.906 1 98.06 274 LEU A C 1
ATOM 2208 O O . LEU A 1 274 ? 6.141 16.859 8.734 1 98.06 274 LEU A O 1
ATOM 2212 N N . GLN A 1 275 ? 6.199 17.375 10.898 1 97.81 275 GLN A N 1
ATOM 2213 C CA . GLN A 1 275 ? 7.043 18.547 10.727 1 97.81 275 GLN A CA 1
ATOM 2214 C C . GLN A 1 275 ? 8.383 18.188 10.094 1 97.81 275 GLN A C 1
ATOM 2216 O O . GLN A 1 275 ? 8.836 18.844 9.164 1 97.81 275 GLN A O 1
ATOM 2221 N N . THR A 1 276 ? 8.945 17.125 10.508 1 97 276 THR A N 1
ATOM 2222 C CA . THR A 1 276 ? 10.273 16.766 10.039 1 97 276 THR A CA 1
ATOM 2223 C C . THR A 1 276 ? 10.195 15.938 8.766 1 97 276 THR A C 1
ATOM 2225 O O . THR A 1 276 ? 10.953 16.156 7.82 1 97 276 THR A O 1
ATOM 2228 N N . GLU A 1 277 ? 9.227 15.008 8.719 1 96.94 277 GLU A N 1
ATOM 2229 C CA . GLU A 1 277 ? 9.195 14.039 7.629 1 96.94 277 GLU A CA 1
ATOM 2230 C C . GLU A 1 277 ? 8.469 14.602 6.414 1 96.94 277 GLU A C 1
ATOM 2232 O O . GLU A 1 277 ? 8.766 14.219 5.277 1 96.94 277 GLU A O 1
ATOM 2237 N N . VAL A 1 278 ? 7.535 15.508 6.648 1 97.94 278 VAL A N 1
ATOM 2238 C CA . VAL A 1 278 ? 6.703 15.984 5.547 1 97.94 278 VAL A CA 1
ATOM 2239 C C . VAL A 1 278 ? 7.066 17.438 5.219 1 97.94 278 VAL A C 1
ATOM 2241 O O . VAL A 1 278 ? 7.379 17.75 4.07 1 97.94 278 VAL A O 1
ATOM 2244 N N . LEU A 1 279 ? 7.125 18.25 6.254 1 97.81 279 LEU A N 1
ATOM 2245 C CA . LEU A 1 279 ? 7.418 19.672 6.02 1 97.81 279 LEU A CA 1
ATOM 2246 C C . LEU A 1 279 ? 8.914 19.891 5.836 1 97.81 279 LEU A C 1
ATOM 2248 O O . LEU A 1 279 ? 9.328 20.922 5.312 1 97.81 279 LEU A O 1
ATOM 2252 N N . MET A 1 280 ? 9.758 19.031 6.312 1 95.94 280 MET A N 1
ATOM 2253 C CA . MET A 1 280 ? 11.219 19.109 6.297 1 95.94 280 MET A CA 1
ATOM 2254 C C . MET A 1 280 ? 11.695 20.328 7.082 1 95.94 280 MET A C 1
ATOM 2256 O O . MET A 1 280 ? 12.641 21 6.672 1 95.94 280 MET A O 1
ATOM 2260 N N . ASP A 1 281 ? 10.883 20.562 8.062 1 95.25 281 ASP A N 1
ATOM 2261 C CA . ASP A 1 281 ? 11.266 21.625 8.984 1 95.25 281 ASP A CA 1
ATOM 2262 C C . ASP A 1 281 ? 12.008 21.062 10.195 1 95.25 281 ASP A C 1
ATOM 2264 O O . ASP A 1 281 ? 11.664 19.984 10.695 1 95.25 281 ASP A O 1
ATOM 2268 N N . ALA A 1 282 ? 12.969 21.75 10.609 1 90.69 282 ALA A N 1
ATOM 2269 C CA . ALA A 1 282 ? 13.734 21.312 11.766 1 90.69 282 ALA A CA 1
ATOM 2270 C C . ALA A 1 282 ? 12.922 21.438 13.047 1 90.69 282 ALA A C 1
ATOM 2272 O O . ALA A 1 282 ? 12.016 22.266 13.133 1 90.69 282 ALA A O 1
ATOM 2273 N N . ILE A 1 283 ? 13.227 20.594 13.875 1 87.5 283 ILE A N 1
ATOM 2274 C CA . ILE A 1 283 ? 12.586 20.688 15.18 1 87.5 283 ILE A CA 1
ATOM 2275 C C . ILE A 1 283 ? 13.492 21.438 16.156 1 87.5 283 ILE A C 1
ATOM 2277 O O . ILE A 1 283 ? 14.719 21.375 16.047 1 87.5 283 ILE A O 1
ATOM 2281 N N . HIS A 1 284 ? 12.852 22.078 16.984 1 84.38 284 HIS A N 1
ATOM 2282 C CA . HIS A 1 284 ? 13.617 22.766 18.031 1 84.38 284 HIS A CA 1
ATOM 2283 C C . HIS A 1 284 ? 14.273 21.766 18.969 1 84.38 284 HIS A C 1
ATOM 2285 O O . HIS A 1 284 ? 13.75 20.672 19.203 1 84.38 284 HIS A O 1
ATOM 2291 N N . ALA A 1 285 ? 15.32 22.125 19.484 1 76.88 285 ALA A N 1
ATOM 2292 C CA . ALA A 1 285 ? 16.109 21.266 20.359 1 76.88 285 ALA A CA 1
ATOM 2293 C C . ALA A 1 285 ? 15.273 20.75 21.531 1 76.88 285 ALA A C 1
ATOM 2295 O O . ALA A 1 285 ? 15.398 19.594 21.922 1 76.88 285 ALA A O 1
ATOM 2296 N N . ARG A 1 286 ? 14.43 21.594 22.016 1 79.69 286 ARG A N 1
ATOM 2297 C CA . ARG A 1 286 ? 13.625 21.25 23.172 1 79.69 286 ARG A CA 1
ATOM 2298 C C . ARG A 1 286 ? 12.641 20.125 22.844 1 79.69 286 ARG A C 1
ATOM 2300 O O . ARG A 1 286 ? 12.195 19.406 23.734 1 79.69 286 ARG A O 1
ATOM 2307 N N . ASP A 1 287 ? 12.367 19.984 21.641 1 82.94 287 ASP A N 1
ATOM 2308 C CA . ASP A 1 287 ? 11.375 19 21.203 1 82.94 287 ASP A CA 1
ATOM 2309 C C . ASP A 1 287 ? 12.055 17.703 20.781 1 82.94 287 ASP A C 1
ATOM 2311 O O . ASP A 1 287 ? 11.375 16.719 20.469 1 82.94 287 ASP A O 1
ATOM 2315 N N . MET A 1 288 ? 13.352 17.766 20.844 1 87.75 288 MET A N 1
ATOM 2316 C CA . MET A 1 288 ? 14.125 16.562 20.531 1 87.75 288 MET A CA 1
ATOM 2317 C C . MET A 1 288 ? 14.242 15.664 21.766 1 87.75 288 MET A C 1
ATOM 2319 O O . MET A 1 288 ? 15.344 15.406 22.25 1 87.75 288 MET A O 1
ATOM 2323 N N . THR A 1 289 ? 13.141 15.258 22.203 1 89.38 289 THR A N 1
ATOM 2324 C CA . THR A 1 289 ? 13.07 14.414 23.391 1 89.38 289 THR A CA 1
ATOM 2325 C C . THR A 1 289 ? 13.531 12.992 23.078 1 89.38 289 THR A C 1
ATOM 2327 O O . THR A 1 289 ? 13.625 12.609 21.906 1 89.38 289 THR A O 1
ATOM 2330 N N . SER A 1 290 ? 13.812 12.281 24.125 1 91.38 290 SER A N 1
ATOM 2331 C CA . SER A 1 290 ? 14.18 10.875 23.953 1 91.38 290 SER A CA 1
ATOM 2332 C C . SER A 1 290 ? 13.039 10.086 23.328 1 91.38 290 SER A C 1
ATOM 2334 O O . SER A 1 290 ? 13.273 9.211 22.484 1 91.38 290 SER A O 1
ATOM 2336 N N . SER A 1 291 ? 11.883 10.422 23.672 1 92.12 291 SER A N 1
ATOM 2337 C CA . SER A 1 291 ? 10.703 9.758 23.125 1 92.12 291 SER A CA 1
ATOM 2338 C C . SER A 1 291 ? 10.57 10.008 21.625 1 92.12 291 SER A C 1
ATOM 2340 O O . SER A 1 291 ? 10.258 9.094 20.875 1 92.12 291 SER A O 1
ATOM 2342 N N . TYR A 1 292 ? 10.812 11.18 21.281 1 94.75 292 TYR A N 1
ATOM 2343 C CA . TYR A 1 292 ? 10.766 11.523 19.859 1 94.75 292 TYR A CA 1
ATOM 2344 C C . TYR A 1 292 ? 11.867 10.805 19.094 1 94.75 292 TYR A C 1
ATOM 2346 O O . TYR A 1 292 ? 11.609 10.219 18.031 1 94.75 292 TYR A O 1
ATOM 2354 N N . LYS A 1 293 ? 13.047 10.844 19.594 1 95.19 293 LYS A N 1
ATOM 2355 C CA . LYS A 1 293 ? 14.18 10.203 18.938 1 95.19 293 LYS A CA 1
ATOM 2356 C C . LYS A 1 293 ? 13.93 8.711 18.75 1 95.19 293 LYS A C 1
ATOM 2358 O O . LYS A 1 293 ? 14.242 8.156 17.688 1 95.19 293 LYS A O 1
ATOM 2363 N N . LYS A 1 294 ? 13.406 8.148 19.734 1 95.75 294 LYS A N 1
ATOM 2364 C CA . LYS A 1 294 ? 13.094 6.727 19.656 1 95.75 294 LYS A CA 1
ATOM 2365 C C . LYS A 1 294 ? 12.055 6.445 18.578 1 95.75 294 LYS A C 1
ATOM 2367 O O . LYS A 1 294 ? 12.188 5.488 17.812 1 95.75 294 LYS A O 1
ATOM 2372 N N . ALA A 1 295 ? 11.055 7.242 18.547 1 95.56 295 ALA A N 1
ATOM 2373 C CA . ALA A 1 295 ? 10 7.086 17.547 1 95.56 295 ALA A CA 1
ATOM 2374 C C . ALA A 1 295 ? 10.562 7.238 16.141 1 95.56 295 ALA A C 1
ATOM 2376 O O . ALA A 1 295 ? 10.227 6.457 15.242 1 95.56 295 ALA A O 1
ATOM 2377 N N . MET A 1 296 ? 11.422 8.203 16 1 96 296 MET A N 1
ATOM 2378 C CA . MET A 1 296 ? 12.016 8.461 14.695 1 96 296 MET A CA 1
ATOM 2379 C C . MET A 1 296 ? 12.953 7.328 14.289 1 96 296 MET A C 1
ATOM 2381 O O . MET A 1 296 ? 13.008 6.957 13.117 1 96 296 MET A O 1
ATOM 2385 N N . ALA A 1 297 ? 13.656 6.812 15.258 1 96.5 297 ALA A N 1
ATOM 2386 C CA . ALA A 1 297 ? 14.531 5.676 14.977 1 96.5 297 ALA A CA 1
ATOM 2387 C C . ALA A 1 297 ? 13.727 4.469 14.5 1 96.5 297 ALA A C 1
ATOM 2389 O O . ALA A 1 297 ? 14.109 3.811 13.531 1 96.5 297 ALA A O 1
ATOM 2390 N N . GLU A 1 298 ? 12.672 4.199 15.164 1 96.19 298 GLU A N 1
ATOM 2391 C CA . GLU A 1 298 ? 11.805 3.088 14.781 1 96.19 298 GLU A CA 1
ATOM 2392 C C . GLU A 1 298 ? 11.211 3.311 13.391 1 96.19 298 GLU A C 1
ATOM 2394 O O . GLU A 1 298 ? 11.18 2.395 12.57 1 96.19 298 GLU A O 1
ATOM 2399 N N . TRP A 1 299 ? 10.719 4.5 13.188 1 96.38 299 TRP A N 1
ATOM 2400 C CA . TRP A 1 299 ? 10.133 4.867 11.906 1 96.38 299 TRP A CA 1
ATOM 2401 C C . TRP A 1 299 ? 11.148 4.715 10.781 1 96.38 299 TRP A C 1
ATOM 2403 O O . TRP A 1 299 ? 10.844 4.117 9.742 1 96.38 299 TRP A O 1
ATOM 2413 N N . LYS A 1 300 ? 12.32 5.215 10.984 1 95.12 300 LYS A N 1
ATOM 2414 C CA . LYS A 1 300 ? 13.359 5.152 9.961 1 95.12 300 LYS A CA 1
ATOM 2415 C C . LYS A 1 300 ? 13.789 3.713 9.703 1 95.12 300 LYS A C 1
ATOM 2417 O O . LYS A 1 300 ? 14.031 3.326 8.555 1 95.12 300 LYS A O 1
ATOM 2422 N N . LYS A 1 301 ? 13.891 2.967 10.75 1 94.12 301 LYS A N 1
ATOM 2423 C CA . LYS A 1 301 ? 14.227 1.554 10.602 1 94.12 301 LYS A CA 1
ATOM 2424 C C . LYS A 1 301 ? 13.18 0.824 9.766 1 94.12 301 LYS A C 1
ATOM 2426 O O . LYS A 1 301 ? 13.516 -0.063 8.977 1 94.12 301 LYS A O 1
ATOM 2431 N N . PHE A 1 302 ? 11.977 1.168 10.008 1 94.56 302 PHE A N 1
ATOM 2432 C CA . PHE A 1 302 ? 10.867 0.529 9.312 1 94.56 302 PHE A CA 1
ATOM 2433 C C . PHE A 1 302 ? 10.836 0.938 7.848 1 94.56 302 PHE A C 1
ATOM 2435 O O . PHE A 1 302 ? 10.531 0.12 6.977 1 94.56 302 PHE A O 1
ATOM 2442 N N . THR A 1 303 ? 11.102 2.154 7.539 1 91.44 303 THR A N 1
ATOM 2443 C CA . THR A 1 303 ? 10.836 2.695 6.211 1 91.44 303 THR A CA 1
ATOM 2444 C C . THR A 1 303 ? 12.102 2.678 5.359 1 91.44 303 THR A C 1
ATOM 2446 O O . THR A 1 303 ? 12.047 2.938 4.156 1 91.44 303 THR A O 1
ATOM 2449 N N . GLU A 1 304 ? 13.227 2.578 5.918 1 82.88 304 GLU A N 1
ATOM 2450 C CA . GLU A 1 304 ? 14.5 2.559 5.195 1 82.88 304 GLU A CA 1
ATOM 2451 C C . GLU A 1 304 ? 15.164 1.189 5.289 1 82.88 304 GLU A C 1
ATOM 2453 O O . GLU A 1 304 ? 15.82 0.748 4.344 1 82.88 304 GLU A O 1
ATOM 2458 N N . MET B 1 1 ? 49.75 -48.625 21.25 1 21.73 1 MET B N 1
ATOM 2459 C CA . MET B 1 1 ? 49.188 -49.188 20.016 1 21.73 1 MET B CA 1
ATOM 2460 C C . MET B 1 1 ? 47.844 -49.844 20.266 1 21.73 1 MET B C 1
ATOM 2462 O O . MET B 1 1 ? 47.281 -50.531 19.406 1 21.73 1 MET B O 1
ATOM 2466 N N . ASN B 1 2 ? 47.406 -49.906 21.531 1 24.39 2 ASN B N 1
ATOM 2467 C CA . ASN B 1 2 ? 46.344 -50.719 22.109 1 24.39 2 ASN B CA 1
ATOM 2468 C C . ASN B 1 2 ? 45 -50.438 21.469 1 24.39 2 ASN B C 1
ATOM 2470 O O . ASN B 1 2 ? 44.562 -49.281 21.422 1 24.39 2 ASN B O 1
ATOM 2474 N N . LEU B 1 3 ? 44.375 -51.406 20.703 1 24.25 3 LEU B N 1
ATOM 2475 C CA . LEU B 1 3 ? 43.375 -51.719 19.703 1 24.25 3 LEU B CA 1
ATOM 2476 C C . LEU B 1 3 ? 41.969 -51.688 20.328 1 24.25 3 LEU B C 1
ATOM 2478 O O . LEU B 1 3 ? 41.406 -52.75 20.625 1 24.25 3 LEU B O 1
ATOM 2482 N N . GLU B 1 4 ? 41.781 -50.906 21.391 1 24.03 4 GLU B N 1
ATOM 2483 C CA . GLU B 1 4 ? 40.562 -51.188 22.141 1 24.03 4 GLU B CA 1
ATOM 2484 C C . GLU B 1 4 ? 39.344 -51.094 21.219 1 24.03 4 GLU B C 1
ATOM 2486 O O . GLU B 1 4 ? 39.281 -50.25 20.328 1 24.03 4 GLU B O 1
ATOM 2491 N N . SER B 1 5 ? 38.562 -52.156 21.109 1 24.12 5 SER B N 1
ATOM 2492 C CA . SER B 1 5 ? 37.469 -52.781 20.375 1 24.12 5 SER B CA 1
ATOM 2493 C C . SER B 1 5 ? 36.156 -52 20.5 1 24.12 5 SER B C 1
ATOM 2495 O O . SER B 1 5 ? 35.438 -52.125 21.5 1 24.12 5 SER B O 1
ATOM 2497 N N . SER B 1 6 ? 36.188 -50.656 20.344 1 24.47 6 SER B N 1
ATOM 2498 C CA . SER B 1 6 ? 35 -49.906 20.766 1 24.47 6 SER B CA 1
ATOM 2499 C C . SER B 1 6 ? 33.75 -50.375 20 1 24.47 6 SER B C 1
ATOM 2501 O O . SER B 1 6 ? 33.781 -50.469 18.781 1 24.47 6 SER B O 1
ATOM 2503 N N . SER B 1 7 ? 32.812 -51.125 20.656 1 24.19 7 SER B N 1
ATOM 2504 C CA . SER B 1 7 ? 31.562 -51.812 20.344 1 24.19 7 SER B CA 1
ATOM 2505 C C . SER B 1 7 ? 30.562 -50.844 19.688 1 24.19 7 SER B C 1
ATOM 2507 O O . SER B 1 7 ? 30.25 -49.812 20.234 1 24.19 7 SER B O 1
ATOM 2509 N N . SER B 1 8 ? 30.484 -50.812 18.281 1 23.22 8 SER B N 1
ATOM 2510 C CA . SER B 1 8 ? 29.734 -50 17.312 1 23.22 8 SER B CA 1
ATOM 2511 C C . SER B 1 8 ? 28.234 -50.312 17.391 1 23.22 8 SER B C 1
ATOM 2513 O O . SER B 1 8 ? 27.797 -51.406 16.984 1 23.22 8 SER B O 1
ATOM 2515 N N . GLN B 1 9 ? 27.547 -49.969 18.547 1 22.59 9 GLN B N 1
ATOM 2516 C CA . GLN B 1 9 ? 26.141 -50.344 18.672 1 22.59 9 GLN B CA 1
ATOM 2517 C C . GLN B 1 9 ? 25.312 -49.75 17.531 1 22.59 9 GLN B C 1
ATOM 2519 O O . GLN B 1 9 ? 25.391 -48.562 17.234 1 22.59 9 GLN B O 1
ATOM 2524 N N . GLU B 1 10 ? 24.953 -50.531 16.562 1 22.92 10 GLU B N 1
ATOM 2525 C CA . GLU B 1 10 ? 24.172 -50.344 15.344 1 22.92 10 GLU B CA 1
ATOM 2526 C C . GLU B 1 10 ? 22.734 -49.938 15.664 1 22.92 10 GLU B C 1
ATOM 2528 O O . GLU B 1 10 ? 21.984 -50.688 16.281 1 22.92 10 GLU B O 1
ATOM 2533 N N . THR B 1 11 ? 22.5 -48.75 16.297 1 22.55 11 THR B N 1
ATOM 2534 C CA . THR B 1 11 ? 21.109 -48.438 16.625 1 22.55 11 THR B CA 1
ATOM 2535 C C . THR B 1 11 ? 20.25 -48.438 15.359 1 22.55 11 THR B C 1
ATOM 2537 O O . THR B 1 11 ? 20.594 -47.812 14.359 1 22.55 11 THR B O 1
ATOM 2540 N N . PHE B 1 12 ? 19.422 -49.469 15.133 1 19.91 12 PHE B N 1
ATOM 2541 C CA . PHE B 1 12 ? 18.406 -49.75 14.102 1 19.91 12 PHE B CA 1
ATOM 2542 C C . PHE B 1 12 ? 17.359 -48.625 14.078 1 19.91 12 PHE B C 1
ATOM 2544 O O . PHE B 1 12 ? 16.625 -48.469 15.039 1 19.91 12 PHE B O 1
ATOM 2551 N N . ALA B 1 13 ? 17.672 -47.469 13.594 1 22.25 13 ALA B N 1
ATOM 2552 C CA . ALA B 1 13 ? 16.719 -46.375 13.414 1 22.25 13 ALA B CA 1
ATOM 2553 C C . ALA B 1 13 ? 15.477 -46.875 12.664 1 22.25 13 ALA B C 1
ATOM 2555 O O . ALA B 1 13 ? 15.586 -47.469 11.602 1 22.25 13 ALA B O 1
ATOM 2556 N N . GLU B 1 14 ? 14.438 -47.281 13.367 1 20.89 14 GLU B N 1
ATOM 2557 C CA . GLU B 1 14 ? 13.117 -47.625 12.859 1 20.89 14 GLU B CA 1
ATOM 2558 C C . GLU B 1 14 ? 12.633 -46.625 11.82 1 20.89 14 GLU B C 1
ATOM 2560 O O . GLU B 1 14 ? 12.688 -45.406 12.039 1 20.89 14 GLU B O 1
ATOM 2565 N N . ASP B 1 15 ? 12.648 -46.969 10.547 1 22.72 15 ASP B N 1
ATOM 2566 C CA . ASP B 1 15 ? 12.172 -46.312 9.328 1 22.72 15 ASP B CA 1
ATOM 2567 C C . ASP B 1 15 ? 10.68 -45.969 9.43 1 22.72 15 ASP B C 1
ATOM 2569 O O . ASP B 1 15 ? 9.844 -46.875 9.469 1 22.72 15 ASP B O 1
ATOM 2573 N N . THR B 1 16 ? 10.211 -45.094 10.336 1 23.36 16 THR B N 1
ATOM 2574 C CA . THR B 1 16 ? 8.805 -44.719 10.352 1 23.36 16 THR B CA 1
ATOM 2575 C C . THR B 1 16 ? 8.336 -44.312 8.953 1 23.36 16 THR B C 1
ATOM 2577 O O . THR B 1 16 ? 8.906 -43.406 8.344 1 23.36 16 THR B O 1
ATOM 2580 N N . GLU B 1 17 ? 7.77 -45.188 8.156 1 22.45 17 GLU B N 1
ATOM 2581 C CA . GLU B 1 17 ? 7.062 -45.031 6.887 1 22.45 17 GLU B CA 1
ATOM 2582 C C . GLU B 1 17 ? 6.02 -43.938 6.965 1 22.45 17 GLU B C 1
ATOM 2584 O O . GLU B 1 17 ? 5.062 -44.031 7.734 1 22.45 17 GLU B O 1
ATOM 2589 N N . SER B 1 18 ? 6.379 -42.656 7.047 1 23.16 18 SER B N 1
ATOM 2590 C CA . SER B 1 18 ? 5.434 -41.562 6.992 1 23.16 18 SER B CA 1
ATOM 2591 C C . SER B 1 18 ? 4.52 -41.656 5.773 1 23.16 18 SER B C 1
ATOM 2593 O O . SER B 1 18 ? 4.992 -41.656 4.637 1 23.16 18 SER B O 1
ATOM 2595 N N . SER B 1 19 ? 3.371 -42.438 5.793 1 23.3 19 SER B N 1
ATOM 2596 C CA . SER B 1 19 ? 2.314 -42.5 4.789 1 23.3 19 SER B CA 1
ATOM 2597 C C . SER B 1 19 ? 1.853 -41.125 4.355 1 23.3 19 SER B C 1
ATOM 2599 O O . SER B 1 19 ? 1.332 -40.344 5.168 1 23.3 19 SER B O 1
ATOM 2601 N N . GLY B 1 20 ? 2.535 -40.406 3.533 1 23.69 20 GLY B N 1
ATOM 2602 C CA . GLY B 1 20 ? 2.18 -39.156 2.92 1 23.69 20 GLY B CA 1
ATOM 2603 C C . GLY B 1 20 ? 0.795 -39.156 2.297 1 23.69 20 GLY B C 1
ATOM 2604 O O . GLY B 1 20 ? 0.469 -40.031 1.505 1 23.69 20 GLY B O 1
ATOM 2605 N N . SER B 1 21 ? -0.284 -38.719 2.99 1 23.95 21 SER B N 1
ATOM 2606 C CA . SER B 1 21 ? -1.674 -38.594 2.566 1 23.95 21 SER B CA 1
ATOM 2607 C C . SER B 1 21 ? -1.78 -37.781 1.266 1 23.95 21 SER B C 1
ATOM 2609 O O . SER B 1 21 ? -1.261 -36.688 1.163 1 23.95 21 SER B O 1
ATOM 2611 N N . ILE B 1 22 ? -1.775 -38.406 0.122 1 24.34 22 ILE B N 1
ATOM 2612 C CA . ILE B 1 22 ? -2.002 -37.844 -1.209 1 24.34 22 ILE B CA 1
ATOM 2613 C C . ILE B 1 22 ? -3.359 -37.156 -1.255 1 24.34 22 ILE B C 1
ATOM 2615 O O . ILE B 1 22 ? -4.391 -37.781 -0.977 1 24.34 22 ILE B O 1
ATOM 2619 N N . VAL B 1 23 ? -3.457 -35.938 -0.956 1 28.33 23 VAL B N 1
ATOM 2620 C CA . VAL B 1 23 ? -4.684 -35.156 -1.111 1 28.33 23 VAL B CA 1
ATOM 2621 C C . VAL B 1 23 ? -5.184 -35.281 -2.551 1 28.33 23 VAL B C 1
ATOM 2623 O O . VAL B 1 23 ? -4.527 -34.812 -3.48 1 28.33 23 VAL B O 1
ATOM 2626 N N . ILE B 1 24 ? -5.812 -36.375 -2.9 1 25.19 24 ILE B N 1
ATOM 2627 C CA . ILE B 1 24 ? -6.414 -36.469 -4.227 1 25.19 24 ILE B CA 1
ATOM 2628 C C . ILE B 1 24 ? -7.539 -35.438 -4.359 1 25.19 24 ILE B C 1
ATOM 2630 O O . ILE B 1 24 ? -8.469 -35.406 -3.551 1 25.19 24 ILE B O 1
ATOM 2634 N N . LEU B 1 25 ? -7.336 -34.406 -5.004 1 26.16 25 LEU B N 1
ATOM 2635 C CA . LEU B 1 25 ? -8.32 -33.375 -5.367 1 26.16 25 LEU B CA 1
ATOM 2636 C C . LEU B 1 25 ? -9.539 -34.031 -6.02 1 26.16 25 LEU B C 1
ATOM 2638 O O . LEU B 1 25 ? -9.484 -34.438 -7.18 1 26.16 25 LEU B O 1
ATOM 2642 N N . GLU B 1 26 ? -10.242 -34.938 -5.254 1 28.38 26 GLU B N 1
ATOM 2643 C CA . GLU B 1 26 ? -11.43 -35.469 -5.922 1 28.38 26 GLU B CA 1
ATOM 2644 C C . GLU B 1 26 ? -12.438 -34.375 -6.211 1 28.38 26 GLU B C 1
ATOM 2646 O O . GLU B 1 26 ? -12.734 -33.531 -5.34 1 28.38 26 GLU B O 1
ATOM 2651 N N . ARG B 1 27 ? -12.766 -34.094 -7.406 1 29.48 27 ARG B N 1
ATOM 2652 C CA . ARG B 1 27 ? -13.82 -33.219 -7.938 1 29.48 27 ARG B CA 1
ATOM 2653 C C . ARG B 1 27 ? -15.164 -33.562 -7.293 1 29.48 27 ARG B C 1
ATOM 2655 O O . ARG B 1 27 ? -15.586 -34.719 -7.281 1 29.48 27 ARG B O 1
ATOM 2662 N N . SER B 1 28 ? -15.609 -32.875 -6.258 1 26.36 28 SER B N 1
ATOM 2663 C CA . SER B 1 28 ? -16.938 -33.031 -5.684 1 26.36 28 SER B CA 1
ATOM 2664 C C . SER B 1 28 ? -18.016 -33.031 -6.762 1 26.36 28 SER B C 1
ATOM 2666 O O . SER B 1 28 ? -18.016 -32.156 -7.629 1 26.36 28 SER B O 1
ATOM 2668 N N . THR B 1 29 ? -18.641 -34.125 -6.988 1 24.88 29 THR B N 1
ATOM 2669 C CA . THR B 1 29 ? -19.766 -34.25 -7.902 1 24.88 29 THR B CA 1
ATOM 2670 C C . THR B 1 29 ? -20.922 -33.344 -7.465 1 24.88 29 THR B C 1
ATOM 2672 O O . THR B 1 29 ? -21.312 -33.344 -6.297 1 24.88 29 THR B O 1
ATOM 2675 N N . PRO B 1 30 ? -21.234 -32.25 -8.125 1 27.78 30 PRO B N 1
ATOM 2676 C CA . PRO B 1 30 ? -22.359 -31.375 -7.812 1 27.78 30 PRO B CA 1
ATOM 2677 C C . PRO B 1 30 ? -23.656 -32.156 -7.605 1 27.78 30 PRO B C 1
ATOM 2679 O O . PRO B 1 30 ? -23.891 -33.156 -8.266 1 27.78 30 PRO B O 1
ATOM 2682 N N . GLU B 1 31 ? -24.203 -32.188 -6.516 1 26.69 31 GLU B N 1
ATOM 2683 C CA . GLU B 1 31 ? -25.531 -32.719 -6.227 1 26.69 31 GLU B CA 1
ATOM 2684 C C . GLU B 1 31 ? -26.578 -32.125 -7.168 1 26.69 31 GLU B C 1
ATOM 2686 O O . GLU B 1 31 ? -26.531 -30.938 -7.496 1 26.69 31 GLU B O 1
ATOM 2691 N N . SER B 1 32 ? -27.406 -32.906 -7.898 1 24.66 32 SER B N 1
ATOM 2692 C CA . SER B 1 32 ? -28.484 -32.75 -8.859 1 24.66 32 SER B CA 1
ATOM 2693 C C . SER B 1 32 ? -29.625 -31.938 -8.258 1 24.66 32 SER B C 1
ATOM 2695 O O . SER B 1 32 ? -30.422 -32.469 -7.477 1 24.66 32 SER B O 1
ATOM 2697 N N . ARG B 1 33 ? -29.594 -30.766 -7.777 1 27.42 33 ARG B N 1
ATOM 2698 C CA . ARG B 1 33 ? -30.844 -30.094 -7.492 1 27.42 33 ARG B CA 1
ATOM 2699 C C . ARG B 1 33 ? -31.812 -30.234 -8.664 1 27.42 33 ARG B C 1
ATOM 2701 O O . ARG B 1 33 ? -31.391 -30.391 -9.812 1 27.42 33 ARG B O 1
ATOM 2708 N N . GLY B 1 34 ? -33.156 -30.438 -8.422 1 27.06 34 GLY B N 1
ATOM 2709 C CA . GLY B 1 34 ? -34.281 -30.656 -9.32 1 27.06 34 GLY B CA 1
ATOM 2710 C C . GLY B 1 34 ? -34.344 -29.641 -10.445 1 27.06 34 GLY B C 1
ATOM 2711 O O . GLY B 1 34 ? -34.562 -28.453 -10.203 1 27.06 34 GLY B O 1
ATOM 2712 N N . SER B 1 35 ? -33.469 -29.734 -11.43 1 26.17 35 SER B N 1
ATOM 2713 C CA . SER B 1 35 ? -33.469 -28.828 -12.57 1 26.17 35 SER B CA 1
ATOM 2714 C C . SER B 1 35 ? -34.875 -28.688 -13.156 1 26.17 35 SER B C 1
ATOM 2716 O O . SER B 1 35 ? -35.625 -29.672 -13.234 1 26.17 35 SER B O 1
ATOM 2718 N N . PRO B 1 36 ? -35.625 -27.547 -13.07 1 33.59 36 PRO B N 1
ATOM 2719 C CA . PRO B 1 36 ? -36.656 -27.578 -14.094 1 33.59 36 PRO B CA 1
ATOM 2720 C C . PRO B 1 36 ? -36.188 -28.266 -15.383 1 33.59 36 PRO B C 1
ATOM 2722 O O . PRO B 1 36 ? -35 -28.516 -15.555 1 33.59 36 PRO B O 1
ATOM 2725 N N . GLU B 1 37 ? -37.031 -28.328 -16.578 1 27.34 37 GLU B N 1
ATOM 2726 C CA . GLU B 1 37 ? -36.625 -29.016 -17.812 1 27.34 37 GLU B CA 1
ATOM 2727 C C . GLU B 1 37 ? -35.219 -28.609 -18.25 1 27.34 37 GLU B C 1
ATOM 2729 O O . GLU B 1 37 ? -35 -27.484 -18.703 1 27.34 37 GLU B O 1
ATOM 2734 N N . ALA B 1 38 ? -34.344 -28.719 -17.422 1 31.17 38 ALA B N 1
ATOM 2735 C CA . ALA B 1 38 ? -32.938 -28.562 -17.797 1 31.17 38 ALA B CA 1
ATOM 2736 C C . ALA B 1 38 ? -32.656 -29.156 -19.188 1 31.17 38 ALA B C 1
ATOM 2738 O O . ALA B 1 38 ? -32.938 -30.328 -19.422 1 31.17 38 ALA B O 1
ATOM 2739 N N . ASN B 1 39 ? -32.812 -28.328 -20.219 1 29.86 39 ASN B N 1
ATOM 2740 C CA . ASN B 1 39 ? -32.344 -28.875 -21.484 1 29.86 39 ASN B CA 1
ATOM 2741 C C . ASN B 1 39 ? -31.109 -29.73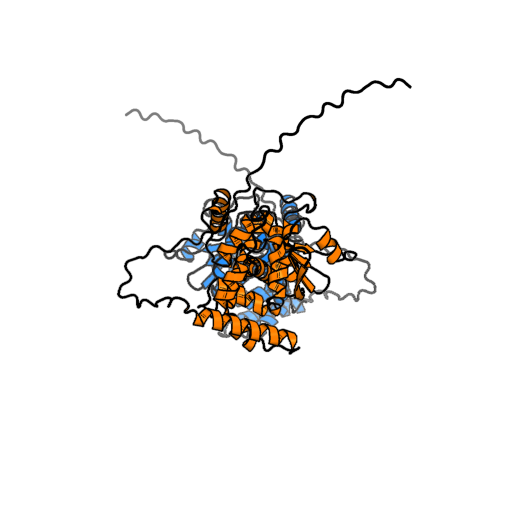4 -21.312 1 29.86 39 ASN B C 1
ATOM 2743 O O . ASN B 1 39 ? -30.125 -29.297 -20.734 1 29.86 39 ASN B O 1
ATOM 2747 N N . ASP B 1 40 ? -31.188 -31.047 -20.984 1 31.95 40 ASP B N 1
ATOM 2748 C CA . ASP B 1 40 ? -30.203 -32.125 -21.141 1 31.95 40 ASP B CA 1
ATOM 2749 C C . ASP B 1 40 ? -29.125 -31.734 -22.156 1 31.95 40 ASP B C 1
ATOM 2751 O O . ASP B 1 40 ? -29.328 -31.891 -23.375 1 31.95 40 ASP B O 1
ATOM 2755 N N . VAL B 1 41 ? -28.531 -30.641 -21.953 1 34.22 41 VAL B N 1
ATOM 2756 C CA . VAL B 1 41 ? -27.375 -30.703 -22.859 1 34.22 41 VAL B CA 1
ATOM 2757 C C . VAL B 1 41 ? -26.688 -32.062 -22.688 1 34.22 41 VAL B C 1
ATOM 2759 O O . VAL B 1 41 ? -26.141 -32.344 -21.625 1 34.22 41 VAL B O 1
ATOM 2762 N N . ASP B 1 42 ? -27.188 -33.094 -23.156 1 33.53 42 ASP B N 1
ATOM 2763 C CA . ASP B 1 42 ? -26.594 -34.406 -23.422 1 33.53 42 ASP B CA 1
ATOM 2764 C C . ASP B 1 42 ? -25.078 -34.281 -23.625 1 33.53 42 ASP B C 1
ATOM 2766 O O . ASP B 1 42 ? -24.609 -33.594 -24.531 1 33.53 42 ASP B O 1
ATOM 2770 N N . GLU B 1 43 ? -24.391 -34.156 -22.594 1 37.59 43 GLU B N 1
ATOM 2771 C CA . GLU B 1 43 ? -23.031 -34.594 -22.906 1 37.59 43 GLU B CA 1
ATOM 2772 C C . GLU B 1 43 ? -23.078 -35.75 -23.906 1 37.59 43 GLU B C 1
ATOM 2774 O O . GLU B 1 43 ? -23.438 -36.875 -23.562 1 37.59 43 GLU B O 1
ATOM 2779 N N . GLU B 1 44 ? -23.578 -35.469 -25.078 1 39.06 44 GLU B N 1
ATOM 2780 C CA . GLU B 1 44 ? -23.516 -36.531 -26.094 1 39.06 44 GLU B CA 1
ATOM 2781 C C . GLU B 1 44 ? -22.281 -37.406 -25.906 1 39.06 44 GLU B C 1
ATOM 2783 O O . GLU B 1 44 ? -21.172 -36.906 -25.734 1 39.06 44 GLU B O 1
ATOM 2788 N N . PRO B 1 45 ? -22.375 -38.594 -25.297 1 41.44 45 PRO B N 1
ATOM 2789 C CA . PRO B 1 45 ? -21.203 -39.5 -25.312 1 41.44 45 PRO B CA 1
ATOM 2790 C C . PRO B 1 45 ? -20.25 -39.188 -26.469 1 41.44 45 PRO B C 1
ATOM 2792 O O . PRO B 1 45 ? -20.688 -38.875 -27.562 1 41.44 45 PRO B O 1
ATOM 2795 N N . GLU B 1 46 ? -19.172 -38.625 -26.156 1 46.53 46 GLU B N 1
ATOM 2796 C CA . GLU B 1 46 ? -18.156 -38.5 -27.203 1 46.53 46 GLU B CA 1
ATOM 2797 C C . GLU B 1 46 ? -18.219 -39.625 -28.203 1 46.53 46 GLU B C 1
ATOM 2799 O O . GLU B 1 46 ? -18.047 -40.812 -27.828 1 46.53 46 GLU B O 1
ATOM 2804 N N . THR B 1 47 ? -18.953 -39.5 -29.125 1 52.03 47 THR B N 1
ATOM 2805 C CA . THR B 1 47 ? -19.047 -40.5 -30.203 1 52.03 47 THR B CA 1
ATOM 2806 C C . THR B 1 47 ? -17.656 -40.875 -30.719 1 52.03 47 THR B C 1
ATOM 2808 O O . THR B 1 47 ? -16.734 -40.062 -30.625 1 52.03 47 THR B O 1
ATOM 2811 N N . PRO B 1 48 ? -17.281 -42.188 -30.859 1 52.12 48 PRO B N 1
ATOM 2812 C CA . PRO B 1 48 ? -16.047 -42.594 -31.531 1 52.12 48 PRO B CA 1
ATOM 2813 C C . PRO B 1 48 ? -15.555 -41.562 -32.531 1 52.12 48 PRO B C 1
ATOM 2815 O O . PRO B 1 48 ? -14.344 -41.344 -32.688 1 52.12 48 PRO B O 1
ATOM 2818 N N . ASP B 1 49 ? -16.438 -40.844 -32.969 1 56.47 49 ASP B N 1
ATOM 2819 C CA . ASP B 1 49 ? -16.125 -39.812 -33.938 1 56.47 49 ASP B CA 1
ATOM 2820 C C . ASP B 1 49 ? -15.469 -38.594 -33.281 1 56.47 49 ASP B C 1
ATOM 2822 O O . ASP B 1 49 ? -14.555 -38 -33.844 1 56.47 49 ASP B O 1
ATOM 2826 N N . SER B 1 50 ? -15.797 -38.469 -32.031 1 60.62 50 SER B N 1
ATOM 2827 C CA . SER B 1 50 ? -15.219 -37.312 -31.359 1 60.62 50 SER B CA 1
ATOM 2828 C C . SER B 1 50 ? -13.75 -37.562 -31.016 1 60.62 50 SER B C 1
ATOM 2830 O O . SER B 1 50 ? -12.906 -36.688 -31.234 1 60.62 50 SER B O 1
ATOM 2832 N N . ARG B 1 51 ? -13.406 -38.75 -30.625 1 62.81 51 ARG B N 1
ATOM 2833 C CA . ARG B 1 51 ? -12.023 -39.094 -30.297 1 62.81 51 ARG B CA 1
ATOM 2834 C C . ARG B 1 51 ? -11.141 -39.062 -31.547 1 62.81 51 ARG B C 1
ATOM 2836 O O . ARG B 1 51 ? -10 -38.594 -31.5 1 62.81 51 ARG B O 1
ATOM 2843 N N . GLN B 1 52 ? -11.688 -39.656 -32.594 1 64.5 52 GLN B N 1
ATOM 2844 C CA . GLN B 1 52 ? -10.969 -39.625 -33.844 1 64.5 52 GLN B CA 1
ATOM 2845 C C . GLN B 1 52 ? -10.703 -38.219 -34.312 1 64.5 52 GLN B C 1
ATOM 2847 O O . GLN B 1 52 ? -9.609 -37.906 -34.812 1 64.5 52 GLN B O 1
ATOM 2852 N N . ASN B 1 53 ? -11.711 -37.375 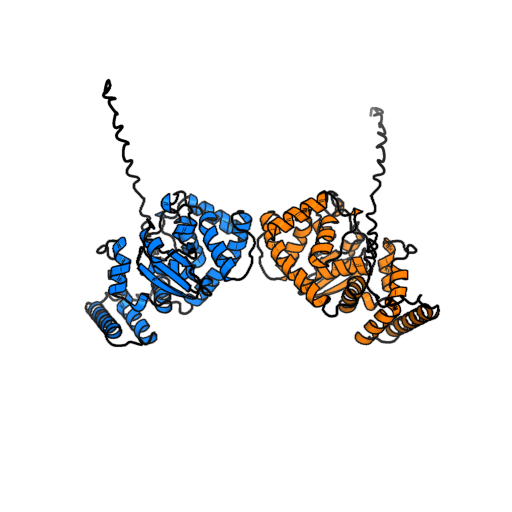-34.156 1 65 53 ASN B N 1
ATOM 2853 C CA . ASN B 1 53 ? -11.539 -36 -34.531 1 65 53 ASN B CA 1
ATOM 2854 C C . ASN B 1 53 ? -10.484 -35.312 -33.656 1 65 53 ASN B C 1
ATOM 2856 O O . ASN B 1 53 ? -9.68 -34.5 -34.156 1 65 53 ASN B O 1
ATOM 2860 N N . GLN B 1 54 ? -10.438 -35.656 -32.469 1 62.56 54 GLN B N 1
ATOM 2861 C CA . GLN B 1 54 ? -9.445 -35.062 -31.562 1 62.56 54 GLN B CA 1
ATOM 2862 C C . GLN B 1 54 ? -8.039 -35.531 -31.906 1 62.56 54 GLN B C 1
ATOM 2864 O O . GLN B 1 54 ? -7.082 -34.781 -31.875 1 62.56 54 GLN B O 1
ATOM 2869 N N . ALA B 1 55 ? -8.016 -36.812 -32.188 1 69.75 55 ALA B N 1
ATOM 2870 C CA . ALA B 1 55 ? -6.734 -37.344 -32.625 1 69.75 55 ALA B CA 1
ATOM 2871 C C . ALA B 1 55 ? -6.242 -36.656 -33.906 1 69.75 55 ALA B C 1
ATOM 2873 O O . ALA B 1 55 ? -5.047 -36.375 -34.031 1 69.75 55 ALA B O 1
ATOM 2874 N N . ARG B 1 56 ? -7.18 -36.438 -34.781 1 66.94 56 ARG B N 1
ATOM 2875 C CA . ARG B 1 56 ? -6.836 -35.688 -36 1 66.94 56 ARG B CA 1
ATOM 2876 C C . ARG B 1 56 ? -6.328 -34.312 -35.656 1 66.94 56 ARG B C 1
ATOM 2878 O O . ARG B 1 56 ? -5.348 -33.844 -36.25 1 66.94 56 ARG B O 1
ATOM 2885 N N . HIS B 1 57 ? -6.926 -33.688 -34.812 1 63.75 57 HIS B N 1
ATOM 2886 C CA . HIS B 1 57 ? -6.5 -32.344 -34.406 1 63.75 57 HIS B CA 1
ATOM 2887 C C . HIS B 1 57 ? -5.109 -32.375 -33.781 1 63.75 57 HIS B C 1
ATOM 2889 O O . HIS B 1 57 ? -4.301 -31.469 -34.031 1 63.75 57 HIS B O 1
ATOM 2895 N N . TYR B 1 58 ? -4.91 -33.406 -33.031 1 65.38 58 TYR B N 1
ATOM 2896 C CA . TYR B 1 58 ? -3.58 -33.594 -32.438 1 65.38 58 TYR B CA 1
ATOM 2897 C C . TYR B 1 58 ? -2.529 -33.75 -33.531 1 65.38 58 TYR B C 1
ATOM 2899 O O . TYR B 1 58 ? -1.459 -33.125 -33.469 1 65.38 58 TYR B O 1
ATOM 2907 N N . LYS B 1 59 ? -2.84 -34.531 -34.438 1 68.12 59 LYS B N 1
ATOM 2908 C CA . LYS B 1 59 ? -1.912 -34.75 -35.562 1 68.12 59 LYS B CA 1
ATOM 2909 C C . LYS B 1 59 ? -1.65 -33.438 -36.312 1 68.12 59 LYS B C 1
ATOM 2911 O O . LYS B 1 59 ? -0.511 -33.156 -36.688 1 68.12 59 LYS B O 1
ATOM 2916 N N . VAL B 1 60 ? -2.689 -32.656 -36.562 1 65.81 60 VAL B N 1
ATOM 2917 C CA . VAL B 1 60 ? -2.543 -31.375 -37.219 1 65.81 60 VAL B CA 1
ATOM 2918 C C . VAL B 1 60 ? -1.644 -30.469 -36.406 1 65.81 60 VAL B C 1
ATOM 2920 O O . VAL B 1 60 ? -0.774 -29.781 -36.938 1 65.81 60 VAL B O 1
ATOM 2923 N N . LEU B 1 61 ? -1.85 -30.469 -35.125 1 63.16 61 LEU B N 1
ATOM 2924 C CA . LEU B 1 61 ? -1.033 -29.672 -34.219 1 63.16 61 LEU B CA 1
ATOM 2925 C C . LEU B 1 61 ? 0.433 -30.078 -34.312 1 63.16 61 LEU B C 1
ATOM 2927 O O . LEU B 1 61 ? 1.319 -29.219 -34.375 1 63.16 61 LEU B O 1
ATOM 2931 N N . GLN B 1 62 ? 0.734 -31.312 -34.344 1 67.19 62 GLN B N 1
ATOM 2932 C CA . GLN B 1 62 ? 2.102 -31.812 -34.438 1 67.19 62 GLN B CA 1
ATOM 2933 C C . GLN B 1 62 ? 2.758 -31.391 -35.75 1 67.19 62 GLN B C 1
ATOM 2935 O O . GLN B 1 62 ? 3.93 -31 -35.781 1 67.19 62 GLN B O 1
ATOM 2940 N N . GLU B 1 63 ? 2.012 -31.438 -36.719 1 65.31 63 GLU B N 1
ATOM 2941 C CA . GLU B 1 63 ? 2.518 -31.047 -38.031 1 65.31 63 GLU B CA 1
ATOM 2942 C C . GLU B 1 63 ? 2.848 -29.562 -38.094 1 65.31 63 GLU B C 1
ATOM 2944 O O . GLU B 1 63 ? 3.836 -29.156 -38.688 1 65.31 63 GLU B O 1
ATOM 2949 N N . LEU B 1 64 ? 2.021 -28.797 -37.469 1 63.38 64 LEU B N 1
ATOM 2950 C CA . LEU B 1 64 ? 2.258 -27.359 -37.406 1 63.38 64 LEU B CA 1
ATOM 2951 C C . LEU B 1 64 ? 3.59 -27.047 -36.75 1 63.38 64 LEU B C 1
ATOM 2953 O O . LEU B 1 64 ? 4.332 -26.172 -37.188 1 63.38 64 LEU B O 1
ATOM 2957 N N . TYR B 1 65 ? 3.91 -27.656 -35.781 1 63.53 65 TYR B N 1
ATOM 2958 C CA . TYR B 1 65 ? 5.109 -27.359 -35 1 63.53 65 TYR B CA 1
ATOM 2959 C C . TYR B 1 65 ? 6.352 -27.922 -35.688 1 63.53 65 TYR B C 1
ATOM 2961 O O . TYR B 1 65 ? 7.457 -27.391 -35.5 1 63.53 65 TYR B O 1
ATOM 2969 N N . LYS B 1 66 ? 6.156 -29 -36.469 1 62.09 66 LYS B N 1
ATOM 2970 C CA . LYS B 1 66 ? 7.27 -29.531 -37.219 1 62.09 66 LYS B CA 1
ATOM 2971 C C . LYS B 1 66 ? 7.57 -28.641 -38.438 1 62.09 66 LYS B C 1
ATOM 2973 O O . LYS B 1 66 ? 8.734 -28.453 -38.812 1 62.09 66 LYS B O 1
ATOM 2978 N N . SER B 1 67 ? 6.516 -28.188 -39.062 1 59.31 67 SER B N 1
ATOM 2979 C CA . SER B 1 67 ? 6.672 -27.562 -40.344 1 59.31 67 SER B CA 1
ATOM 2980 C C . SER B 1 67 ? 6.922 -26.078 -40.219 1 59.31 67 SER B C 1
ATOM 2982 O O . SER B 1 67 ? 7.531 -25.453 -41.094 1 59.31 67 SER B O 1
ATOM 2984 N N . ARG B 1 68 ? 6.055 -25.281 -39.281 1 58.56 68 ARG B N 1
ATOM 2985 C CA . ARG B 1 68 ? 6.039 -23.828 -39.406 1 58.56 68 ARG B CA 1
ATOM 2986 C C . ARG B 1 68 ? 6.754 -23.172 -38.219 1 58.56 68 ARG B C 1
ATOM 2988 O O . ARG B 1 68 ? 6.469 -23.484 -37.062 1 58.56 68 ARG B O 1
ATOM 2995 N N . PRO B 1 69 ? 7.75 -22.438 -38.625 1 54.22 69 PRO B N 1
ATOM 2996 C CA . PRO B 1 69 ? 8.508 -21.672 -37.625 1 54.22 69 PRO B CA 1
ATOM 2997 C C . PRO B 1 69 ? 7.621 -20.734 -36.812 1 54.22 69 PRO B C 1
ATOM 2999 O O . PRO B 1 69 ? 7.906 -20.484 -35.656 1 54.22 69 PRO B O 1
ATOM 3002 N N . THR B 1 70 ? 6.676 -20.047 -37.625 1 60.5 70 THR B N 1
ATOM 3003 C CA . THR B 1 70 ? 5.871 -19.062 -36.906 1 60.5 70 THR B CA 1
ATOM 3004 C C . THR B 1 70 ? 4.418 -19.531 -36.781 1 60.5 70 THR B C 1
ATOM 3006 O O . THR B 1 70 ? 3.713 -19.594 -37.812 1 60.5 70 THR B O 1
ATOM 3009 N N . LEU B 1 71 ? 4.086 -20.234 -35.781 1 66.75 71 LEU B N 1
ATOM 3010 C CA . LEU B 1 71 ? 2.75 -20.766 -35.562 1 66.75 71 LEU B CA 1
ATOM 3011 C C . LEU B 1 71 ? 1.773 -19.641 -35.219 1 66.75 71 LEU B C 1
ATOM 3013 O O . LEU B 1 71 ? 2.096 -18.766 -34.406 1 66.75 71 LEU B O 1
ATOM 3017 N N . ASN B 1 72 ? 0.693 -19.562 -36.062 1 78.62 72 ASN B N 1
ATOM 3018 C CA . ASN B 1 72 ? -0.403 -18.656 -35.719 1 78.62 72 ASN B CA 1
ATOM 3019 C C . ASN B 1 72 ? -1.04 -19.047 -34.375 1 78.62 72 ASN B C 1
ATOM 3021 O O . ASN B 1 72 ? -1.607 -20.141 -34.25 1 78.62 72 ASN B O 1
ATOM 3025 N N . LYS B 1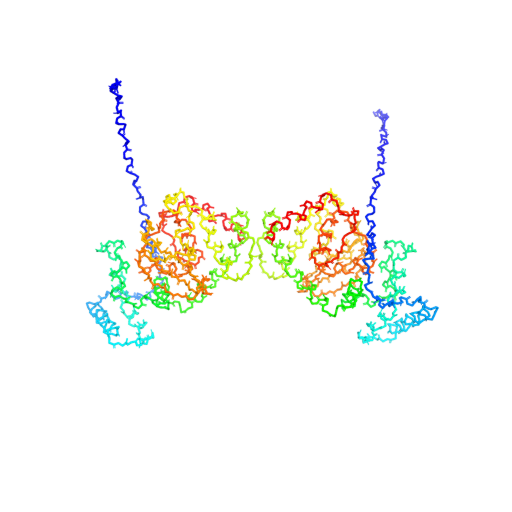 73 ? -0.905 -18.266 -33.438 1 83.25 73 LYS B N 1
ATOM 3026 C CA . LYS B 1 73 ? -1.374 -18.531 -32.094 1 83.25 73 LYS B CA 1
ATOM 3027 C C . LYS B 1 73 ? -2.871 -18.828 -32.062 1 83.25 73 LYS B C 1
ATOM 3029 O O . LYS B 1 73 ? -3.332 -19.672 -31.312 1 83.25 73 LYS B O 1
ATOM 3034 N N . LYS B 1 74 ? -3.502 -18.125 -32.938 1 86.69 74 LYS B N 1
ATOM 3035 C CA . LYS B 1 74 ? -4.949 -18.312 -32.969 1 86.69 74 LYS B CA 1
ATOM 3036 C C . LYS B 1 74 ? -5.312 -19.703 -33.469 1 86.69 74 LYS B C 1
ATOM 3038 O O . LYS B 1 74 ? -6.219 -20.359 -32.938 1 86.69 74 LYS B O 1
ATOM 3043 N N . ASP B 1 75 ? -4.648 -20.141 -34.5 1 83.44 75 ASP B N 1
ATOM 3044 C CA . ASP B 1 75 ? -4.898 -21.469 -35.031 1 83.44 75 ASP B CA 1
ATOM 3045 C C . ASP B 1 75 ? -4.57 -22.562 -34.031 1 83.44 75 ASP B C 1
ATOM 3047 O O . ASP B 1 75 ? -5.328 -23.516 -33.875 1 83.44 75 ASP B O 1
ATOM 3051 N N . VAL B 1 76 ? -3.5 -22.391 -33.375 1 87.06 76 VAL B N 1
ATOM 3052 C CA . VAL B 1 76 ? -3.088 -23.344 -32.344 1 87.06 76 VAL B CA 1
ATOM 3053 C C . VAL B 1 76 ? -4.133 -23.406 -31.234 1 87.06 76 VAL B C 1
ATOM 3055 O O . VAL B 1 76 ? -4.543 -24.484 -30.797 1 87.06 76 VAL B O 1
ATOM 3058 N N . ALA B 1 77 ? -4.535 -22.25 -30.844 1 88.5 77 ALA B N 1
ATOM 3059 C CA . ALA B 1 77 ? -5.543 -22.156 -29.781 1 88.5 77 ALA B CA 1
ATOM 3060 C C . ALA B 1 77 ? -6.816 -22.906 -30.188 1 88.5 77 ALA B C 1
ATOM 3062 O O . ALA B 1 77 ? -7.406 -23.625 -29.375 1 88.5 77 ALA B O 1
ATOM 3063 N N . GLN B 1 78 ? -7.188 -22.734 -31.375 1 85.69 78 GLN B N 1
ATOM 3064 C CA . GLN B 1 78 ? -8.391 -23.391 -31.859 1 85.69 78 GLN B CA 1
ATOM 3065 C C . GLN B 1 78 ? -8.242 -24.906 -31.844 1 85.69 78 GLN B C 1
ATOM 3067 O O . GLN B 1 78 ? -9.164 -25.625 -31.453 1 85.69 78 GLN B O 1
ATOM 3072 N N . LEU B 1 79 ? -7.164 -25.375 -32.281 1 85.5 79 LEU B N 1
ATOM 3073 C CA . LEU B 1 79 ? -6.898 -26.812 -32.281 1 85.5 79 LEU B CA 1
ATOM 3074 C C . LEU B 1 79 ? -6.867 -27.359 -30.859 1 85.5 79 LEU B C 1
ATOM 3076 O O . LEU B 1 79 ? -7.367 -28.453 -30.609 1 85.5 79 LEU B O 1
ATOM 3080 N N . LEU B 1 80 ? -6.266 -26.594 -29.984 1 89.88 80 LEU B N 1
ATOM 3081 C CA . LEU B 1 80 ? -6.223 -26.984 -28.578 1 89.88 80 LEU B CA 1
ATOM 3082 C C . LEU B 1 80 ? -7.629 -27.078 -28 1 89.88 80 LEU B C 1
ATOM 3084 O O . LEU B 1 80 ? -7.91 -27.938 -27.172 1 89.88 80 LEU B O 1
ATOM 3088 N N . ASP B 1 81 ? -8.477 -26.219 -28.469 1 87.81 81 ASP B N 1
ATOM 3089 C CA . ASP B 1 81 ? -9.867 -26.266 -28.031 1 87.81 81 ASP B CA 1
ATOM 3090 C C . ASP B 1 81 ? -10.555 -27.547 -28.516 1 87.81 81 ASP B C 1
ATOM 3092 O O . ASP B 1 81 ? -11.258 -28.203 -27.75 1 87.81 81 ASP B O 1
ATOM 3096 N N . LEU B 1 82 ? -10.258 -27.859 -29.672 1 85.38 82 LEU B N 1
ATOM 3097 C CA . LEU B 1 82 ? -10.945 -28.969 -30.328 1 85.38 82 LEU B CA 1
ATOM 3098 C C . LEU B 1 82 ? -10.492 -30.312 -29.75 1 85.38 82 LEU B C 1
ATOM 3100 O O . LEU B 1 82 ? -11.25 -31.281 -29.734 1 85.38 82 LEU B O 1
ATOM 3104 N N . GLU B 1 83 ? -9.336 -30.344 -29.281 1 89.31 83 GLU B N 1
ATOM 3105 C CA . GLU B 1 83 ? -8.766 -31.594 -28.781 1 89.31 83 GLU B CA 1
ATOM 3106 C C . GLU B 1 83 ? -8.688 -31.609 -27.266 1 89.31 83 GLU B C 1
ATOM 3108 O O . GLU B 1 83 ? -7.914 -32.375 -26.672 1 89.31 83 GLU B O 1
ATOM 3113 N N . TYR B 1 84 ? -9.383 -30.812 -26.578 1 89.38 84 TYR B N 1
ATOM 3114 C CA . TYR B 1 84 ? -9.219 -30.531 -25.156 1 89.38 84 TYR B CA 1
ATOM 3115 C C . TYR B 1 84 ? -9.445 -31.797 -24.328 1 89.38 84 TYR B C 1
ATOM 3117 O O . TYR B 1 84 ? -8.602 -32.156 -23.5 1 89.38 84 TYR B O 1
ATOM 3125 N N . GLN B 1 85 ? -10.484 -32.5 -24.609 1 89.12 85 GLN B N 1
ATOM 3126 C CA . GLN B 1 85 ? -10.859 -33.625 -23.781 1 89.12 85 GLN B CA 1
ATOM 3127 C C . GLN B 1 85 ? -9.828 -34.75 -23.906 1 89.12 85 GLN B C 1
ATOM 3129 O O . GLN B 1 85 ? -9.422 -35.344 -22.906 1 89.12 85 GLN B O 1
ATOM 3134 N N . ALA B 1 86 ? -9.445 -35 -25.094 1 87.69 86 ALA B N 1
ATOM 3135 C CA . ALA B 1 86 ? -8.445 -36.062 -25.312 1 87.69 86 ALA B CA 1
ATOM 3136 C C . ALA B 1 86 ? -7.109 -35.688 -24.672 1 87.69 86 ALA B C 1
ATOM 3138 O O . ALA B 1 86 ? -6.445 -36.531 -24.078 1 87.69 86 ALA B O 1
ATOM 3139 N N . ARG B 1 87 ? -6.758 -34.469 -24.781 1 90.25 87 ARG B N 1
ATOM 3140 C CA . ARG B 1 87 ? -5.508 -34 -24.188 1 90.25 87 ARG B CA 1
ATOM 3141 C C . ARG B 1 87 ? -5.527 -34.125 -22.672 1 90.25 87 ARG B C 1
ATOM 3143 O O . ARG B 1 87 ? -4.586 -34.656 -22.078 1 90.25 87 ARG B O 1
ATOM 3150 N N . ARG B 1 88 ? -6.605 -33.719 -22.078 1 92.75 88 ARG B N 1
ATOM 3151 C CA . ARG B 1 88 ? -6.699 -33.781 -20.625 1 92.75 88 ARG B CA 1
ATOM 3152 C C . ARG B 1 88 ? -6.715 -35.25 -20.156 1 92.75 88 ARG B C 1
ATOM 3154 O O . ARG B 1 88 ? -6.117 -35.562 -19.125 1 92.75 88 ARG B O 1
ATOM 3161 N N . ALA B 1 89 ? -7.355 -36.094 -20.922 1 90.25 89 ALA B N 1
ATOM 3162 C CA . ALA B 1 89 ? -7.348 -37.5 -20.594 1 90.25 89 ALA B CA 1
ATOM 3163 C C . ALA B 1 89 ? -5.934 -38.062 -20.641 1 90.25 89 ALA B C 1
ATOM 3165 O O . ALA B 1 89 ? -5.547 -38.875 -19.781 1 90.25 89 ALA B O 1
ATOM 3166 N N . TYR B 1 90 ? -5.234 -37.625 -21.609 1 89.12 90 TYR B N 1
ATOM 3167 C CA . TYR B 1 90 ? -3.848 -38.031 -21.766 1 89.12 90 TYR B CA 1
ATOM 3168 C C . TYR B 1 90 ? -2.992 -37.531 -20.609 1 89.12 90 TYR B C 1
ATOM 3170 O O . TYR B 1 90 ? -2.24 -38.312 -20.016 1 89.12 90 TYR B O 1
ATOM 3178 N N . ILE B 1 91 ? -3.133 -36.344 -20.203 1 91.12 91 ILE B N 1
ATOM 3179 C CA . ILE B 1 91 ? -2.295 -35.688 -19.203 1 91.12 91 ILE B CA 1
ATOM 3180 C C . ILE B 1 91 ? -2.641 -36.219 -17.812 1 91.12 91 ILE B C 1
ATOM 3182 O O . ILE B 1 91 ? -1.751 -36.438 -17 1 91.12 91 ILE B O 1
ATOM 3186 N N . ASP B 1 92 ? -3.846 -36.406 -17.594 1 87.81 92 ASP B N 1
ATOM 3187 C CA . ASP B 1 92 ? -4.316 -36.812 -16.266 1 87.81 92 ASP B CA 1
ATOM 3188 C C . ASP B 1 92 ? -4.207 -38.312 -16.062 1 87.81 92 ASP B C 1
ATOM 3190 O O . ASP B 1 92 ? -4.441 -38.812 -14.961 1 87.81 92 ASP B O 1
ATOM 3194 N N . SER B 1 93 ? -3.852 -38.906 -17.109 1 84.06 93 SER B N 1
ATOM 3195 C CA . SER B 1 93 ? -3.797 -40.375 -17.047 1 84.06 93 SER B CA 1
ATOM 3196 C C . SER B 1 93 ? -2.707 -40.844 -16.094 1 84.06 93 SER B C 1
ATOM 3198 O O . SER B 1 93 ? -1.698 -40.156 -15.906 1 84.06 93 SER B O 1
ATOM 3200 N N . ASP B 1 94 ? -2.912 -41.875 -15.469 1 80.88 94 ASP B N 1
ATOM 3201 C CA . ASP B 1 94 ? -1.954 -42.438 -14.531 1 80.88 94 ASP B CA 1
ATOM 3202 C C . ASP B 1 94 ? -0.863 -43.219 -15.273 1 80.88 94 ASP B C 1
ATOM 3204 O O . ASP B 1 94 ? -0.041 -43.875 -14.648 1 80.88 94 ASP B O 1
ATOM 3208 N N . VAL B 1 95 ? -0.867 -42.969 -16.5 1 79.69 95 VAL B N 1
ATOM 3209 C CA . VAL B 1 95 ? 0.091 -43.75 -17.297 1 79.69 95 VAL B CA 1
ATOM 3210 C C . VAL B 1 95 ? 1.483 -43.125 -17.141 1 79.69 95 VAL B C 1
ATOM 3212 O O . VAL B 1 95 ? 2.49 -43.844 -17.219 1 79.69 95 VAL B O 1
ATOM 3215 N N . MET B 1 96 ? 1.525 -41.906 -16.828 1 84.56 96 MET B N 1
ATOM 3216 C CA . MET B 1 96 ? 2.805 -41.219 -16.703 1 84.56 96 MET B CA 1
ATOM 3217 C C . MET B 1 96 ? 3.129 -40.969 -15.227 1 84.56 96 MET B C 1
ATOM 3219 O O . MET B 1 96 ? 2.25 -40.594 -14.453 1 84.56 96 MET B O 1
ATOM 3223 N N . LYS B 1 97 ? 4.367 -41.375 -14.945 1 87.56 97 LYS B N 1
ATOM 3224 C CA . LYS B 1 97 ? 4.844 -40.938 -13.641 1 87.56 97 LYS B CA 1
ATOM 3225 C C . LYS B 1 97 ? 4.867 -39.406 -13.57 1 87.56 97 LYS B C 1
ATOM 3227 O O . LYS B 1 97 ? 5.227 -38.75 -14.547 1 87.56 97 LYS B O 1
ATOM 3232 N N . GLU B 1 98 ? 4.543 -38.875 -12.461 1 88.94 98 GLU B N 1
ATOM 3233 C CA . GLU B 1 98 ? 4.43 -37.406 -12.312 1 88.94 98 GLU B CA 1
ATOM 3234 C C . GLU B 1 98 ? 5.727 -36.719 -12.711 1 88.94 98 GLU B C 1
ATOM 3236 O O . GLU B 1 98 ? 5.703 -35.688 -13.359 1 88.94 98 GLU B O 1
ATOM 3241 N N . GLN B 1 99 ? 6.898 -37.312 -12.328 1 87.88 99 GLN B N 1
ATOM 3242 C CA . GLN B 1 99 ? 8.188 -36.688 -12.586 1 87.88 99 GLN B CA 1
ATOM 3243 C C . GLN B 1 99 ? 8.461 -36.562 -14.086 1 87.88 99 GLN B C 1
ATOM 3245 O O . GLN B 1 99 ? 9.25 -35.75 -14.523 1 87.88 99 GLN B O 1
ATOM 3250 N N . ASP B 1 100 ? 7.754 -37.375 -14.859 1 90.38 100 ASP B N 1
ATOM 3251 C CA . ASP B 1 100 ? 7.996 -37.438 -16.297 1 90.38 100 ASP B CA 1
ATOM 3252 C C . ASP B 1 100 ? 6.969 -36.594 -17.062 1 90.38 100 ASP B C 1
ATOM 3254 O O . ASP B 1 100 ? 7.148 -36.312 -18.25 1 90.38 100 ASP B O 1
ATOM 3258 N N . ARG B 1 101 ? 5.941 -36.219 -16.422 1 91.75 101 ARG B N 1
ATOM 3259 C CA . ARG B 1 101 ? 4.797 -35.594 -17.078 1 91.75 101 ARG B CA 1
ATOM 3260 C C . ARG B 1 101 ? 5.215 -34.312 -17.812 1 91.75 101 ARG B C 1
ATOM 3262 O O . ARG B 1 101 ? 4.906 -34.156 -19 1 91.75 101 ARG B O 1
ATOM 3269 N N . PRO B 1 102 ? 5.953 -33.469 -17.141 1 93.31 102 PRO B N 1
ATOM 3270 C CA . PRO B 1 102 ? 6.289 -32.25 -17.844 1 93.31 102 PRO B CA 1
ATOM 3271 C C . PRO B 1 102 ? 7.031 -32.5 -19.156 1 93.31 102 PRO B C 1
ATOM 3273 O O . PRO B 1 102 ? 6.68 -31.922 -20.188 1 93.31 102 PRO B O 1
ATOM 3276 N N . THR B 1 103 ? 7.961 -33.375 -19.125 1 91.31 103 THR B N 1
ATOM 3277 C CA . THR B 1 103 ? 8.75 -33.656 -20.328 1 91.31 103 THR B CA 1
ATOM 3278 C C . THR B 1 103 ? 7.887 -34.281 -21.406 1 91.31 103 THR B C 1
ATOM 3280 O O . THR B 1 103 ? 7.918 -33.844 -22.562 1 91.31 103 THR B O 1
ATOM 3283 N N . LYS B 1 104 ? 7.121 -35.281 -21.094 1 92 104 LYS B N 1
ATOM 3284 C CA . LYS B 1 104 ? 6.281 -36 -22.047 1 92 104 LYS B CA 1
ATOM 3285 C C . LYS B 1 104 ? 5.203 -35.062 -22.625 1 92 104 LYS B C 1
ATOM 3287 O O . LYS B 1 104 ? 4.93 -35.125 -23.828 1 92 104 LYS B O 1
ATOM 3292 N N . ILE B 1 105 ? 4.602 -34.312 -21.766 1 93.44 105 ILE B N 1
ATOM 3293 C CA . ILE B 1 105 ? 3.551 -33.375 -22.219 1 93.44 105 ILE B CA 1
ATOM 3294 C C . ILE B 1 105 ? 4.141 -32.344 -23.156 1 93.44 105 ILE B C 1
ATOM 3296 O O . ILE B 1 105 ? 3.549 -32.031 -24.188 1 93.44 105 ILE B O 1
ATOM 3300 N N . LEU B 1 106 ? 5.336 -31.812 -22.812 1 91.94 106 LEU B N 1
ATOM 3301 C CA . LEU B 1 106 ? 5.945 -30.797 -23.656 1 91.94 106 LEU B CA 1
ATOM 3302 C C . LEU B 1 106 ? 6.395 -31.375 -24.984 1 91.94 106 LEU B C 1
ATOM 3304 O O . LEU B 1 106 ? 6.422 -30.672 -26 1 91.94 106 LEU B O 1
ATOM 3308 N N . GLN B 1 107 ? 6.738 -32.625 -24.984 1 87.75 107 GLN B N 1
ATOM 3309 C CA . GLN B 1 107 ? 7.047 -33.312 -26.234 1 87.75 107 GLN B CA 1
ATOM 3310 C C . GLN B 1 107 ? 5.809 -33.438 -27.109 1 87.75 107 GLN B C 1
ATOM 3312 O O . GLN B 1 107 ? 5.871 -33.219 -28.328 1 87.75 107 GLN B O 1
ATOM 3317 N N . ALA B 1 108 ? 4.73 -33.719 -26.469 1 88.06 108 ALA B N 1
ATOM 3318 C CA . ALA B 1 108 ? 3.473 -33.906 -27.188 1 88.06 108 ALA B CA 1
ATOM 3319 C C . ALA B 1 108 ? 2.865 -32.562 -27.562 1 88.06 108 ALA B C 1
ATOM 3321 O O . ALA B 1 108 ? 2.264 -32.406 -28.625 1 88.06 108 ALA B O 1
ATOM 3322 N N . TYR B 1 109 ? 3.004 -31.562 -26.672 1 91.44 109 TYR B N 1
ATOM 3323 C CA . TYR B 1 109 ? 2.432 -30.234 -26.844 1 91.44 109 TYR B CA 1
ATOM 3324 C C . TYR B 1 109 ? 3.479 -29.156 -26.609 1 91.44 109 TYR B C 1
ATOM 3326 O O . TYR B 1 109 ? 3.432 -28.438 -25.609 1 91.44 109 TYR B O 1
ATOM 3334 N N . PRO B 1 110 ? 4.289 -28.906 -27.578 1 88.81 110 PRO B N 1
ATOM 3335 C CA . PRO B 1 110 ? 5.359 -27.906 -27.422 1 88.81 110 PRO B CA 1
ATOM 3336 C C . PRO B 1 110 ? 4.832 -26.484 -27.25 1 88.81 110 PRO B C 1
ATOM 3338 O O . PRO B 1 110 ? 5.551 -25.609 -26.766 1 88.81 110 PRO B O 1
ATOM 3341 N N . CYS B 1 111 ? 3.551 -26.25 -27.641 1 90.75 111 CYS B N 1
ATOM 3342 C CA . CYS B 1 111 ? 2.953 -24.922 -27.562 1 90.75 111 CYS B CA 1
ATOM 3343 C C . CYS B 1 111 ? 2.883 -24.438 -26.109 1 90.75 111 CYS B C 1
ATOM 3345 O O . CYS B 1 111 ? 2.764 -23.25 -25.859 1 90.75 111 CYS B O 1
ATOM 3347 N N . PHE B 1 112 ? 3.006 -25.312 -25.156 1 94.62 112 PHE B N 1
ATOM 3348 C CA . PHE B 1 112 ? 2.898 -24.938 -23.75 1 94.62 112 PHE B CA 1
ATOM 3349 C C . PHE B 1 112 ? 4.18 -24.266 -23.266 1 94.62 112 PHE B C 1
ATOM 3351 O O . PHE B 1 112 ? 4.262 -23.828 -22.109 1 94.62 112 PHE B O 1
ATOM 3358 N N . ARG B 1 113 ? 5.137 -24.125 -24.141 1 91.31 113 ARG B N 1
ATOM 3359 C CA . ARG B 1 113 ? 6.316 -23.312 -23.844 1 91.31 113 ARG B CA 1
ATOM 3360 C C . ARG B 1 113 ? 6.043 -21.828 -24.078 1 91.31 113 ARG B C 1
ATOM 3362 O O . ARG B 1 113 ? 6.879 -20.984 -23.75 1 91.31 113 ARG B O 1
ATOM 3369 N N . ASP B 1 114 ? 4.867 -21.578 -24.531 1 91.94 114 ASP B N 1
ATOM 3370 C CA . ASP B 1 114 ? 4.414 -20.203 -24.766 1 91.94 114 ASP B CA 1
ATOM 3371 C C . ASP B 1 114 ? 3.496 -19.734 -23.641 1 91.94 114 ASP B C 1
ATOM 3373 O O . ASP B 1 114 ? 2.551 -20.422 -23.281 1 91.94 114 ASP B O 1
ATOM 3377 N N . LEU B 1 115 ? 3.791 -18.547 -23.203 1 93.81 115 LEU B N 1
ATOM 3378 C CA . LEU B 1 115 ? 3.082 -17.969 -22.062 1 93.81 115 LEU B CA 1
ATOM 3379 C C . LEU B 1 115 ? 1.589 -17.859 -22.344 1 93.81 115 LEU B C 1
ATOM 3381 O O . LEU B 1 115 ? 0.763 -18.172 -21.484 1 93.81 115 LEU B O 1
ATOM 3385 N N . ASP B 1 116 ? 1.22 -17.453 -23.5 1 93.25 116 ASP B N 1
ATOM 3386 C CA . ASP B 1 116 ? -0.189 -17.281 -23.844 1 93.25 116 ASP B CA 1
ATOM 3387 C C . ASP B 1 116 ? -0.926 -18.609 -23.859 1 93.25 116 ASP B C 1
ATOM 3389 O O . ASP B 1 116 ? -2.041 -18.719 -23.344 1 93.25 116 ASP B O 1
ATOM 3393 N N . HIS B 1 117 ? -0.303 -19.609 -24.375 1 94.5 117 HIS B N 1
ATOM 3394 C CA . HIS B 1 117 ? -0.961 -20.906 -24.5 1 94.5 117 HIS B CA 1
ATOM 3395 C C . HIS B 1 117 ? -1.094 -21.594 -23.141 1 94.5 117 HIS B C 1
ATOM 3397 O O . HIS B 1 117 ? -2.098 -22.266 -22.875 1 94.5 117 HIS B O 1
ATOM 3403 N N . ILE B 1 118 ? -0.082 -21.406 -22.328 1 96.19 118 ILE B N 1
ATOM 3404 C CA . ILE B 1 118 ? -0.181 -22.047 -21.016 1 96.19 118 ILE B CA 1
ATOM 3405 C C . ILE B 1 118 ? -1.24 -21.344 -20.172 1 96.19 118 ILE B C 1
ATOM 3407 O O . ILE B 1 118 ? -1.985 -22 -19.438 1 96.19 118 ILE B O 1
ATOM 3411 N N . MET B 1 119 ? -1.312 -20.047 -20.25 1 96.75 119 MET B N 1
ATOM 3412 C CA . MET B 1 119 ? -2.352 -19.312 -19.531 1 96.75 119 MET B CA 1
ATOM 3413 C C . MET B 1 119 ? -3.734 -19.656 -20.078 1 96.75 119 MET B C 1
ATOM 3415 O O . MET B 1 119 ? -4.691 -19.781 -19.312 1 96.75 119 MET B O 1
ATOM 3419 N N . ASP B 1 120 ? -3.801 -19.828 -21.344 1 95.38 120 ASP B N 1
ATOM 3420 C CA . ASP B 1 120 ? -5.059 -20.234 -21.969 1 95.38 120 ASP B CA 1
ATOM 3421 C C . ASP B 1 120 ? -5.465 -21.641 -21.5 1 95.38 120 ASP B C 1
ATOM 3423 O O . ASP B 1 120 ? -6.656 -21.938 -21.375 1 95.38 120 ASP B O 1
ATOM 3427 N N . GLU B 1 121 ? -4.465 -22.516 -21.375 1 96.94 121 GLU B N 1
ATOM 3428 C CA . GLU B 1 121 ? -4.766 -23.844 -20.875 1 96.94 121 GLU B CA 1
ATOM 3429 C C . GLU B 1 121 ? -5.355 -23.797 -19.469 1 96.94 121 GLU B C 1
ATOM 3431 O O . GLU B 1 121 ? -6.312 -24.5 -19.156 1 96.94 121 GLU B O 1
ATOM 3436 N N . LEU B 1 122 ? -4.754 -22.938 -18.641 1 97.69 122 LEU B N 1
ATOM 3437 C CA . LEU B 1 122 ? -5.32 -22.703 -17.328 1 97.69 122 LEU B CA 1
ATOM 3438 C C . LEU B 1 122 ? -6.77 -22.25 -17.422 1 97.69 122 LEU B C 1
ATOM 3440 O O . LEU B 1 122 ? -7.633 -22.75 -16.688 1 97.69 122 LEU B O 1
ATOM 3444 N N . HIS B 1 123 ? -7 -21.375 -18.312 1 97.19 123 HIS B N 1
ATOM 3445 C CA . HIS B 1 123 ? -8.352 -20.891 -18.578 1 97.19 123 HIS B CA 1
ATOM 3446 C C . HIS B 1 123 ? -9.281 -22.031 -18.984 1 97.19 123 HIS B C 1
ATOM 3448 O O . HIS B 1 123 ? -10.391 -22.141 -18.469 1 97.19 123 HIS B O 1
ATOM 3454 N N . ARG B 1 124 ? -8.844 -22.922 -19.875 1 95.31 124 ARG B N 1
ATOM 3455 C CA . ARG B 1 124 ? -9.641 -24.062 -20.328 1 95.31 124 ARG B CA 1
ATOM 3456 C C . ARG B 1 124 ? -9.984 -24.984 -19.172 1 95.31 124 ARG B C 1
ATOM 3458 O O . ARG B 1 124 ? -11.109 -25.5 -19.094 1 95.31 124 ARG B O 1
ATOM 3465 N N . ILE B 1 125 ? -9.047 -25.172 -18.281 1 96.25 125 ILE B N 1
ATOM 3466 C CA . ILE B 1 125 ? -9.188 -26.109 -17.188 1 96.25 125 ILE B CA 1
ATOM 3467 C C . ILE B 1 125 ? -10.172 -25.562 -16.156 1 96.25 125 ILE B C 1
ATOM 3469 O O . ILE B 1 125 ? -11.023 -26.297 -15.641 1 96.25 125 ILE B O 1
ATOM 3473 N N . LEU B 1 126 ? -10.062 -24.281 -15.883 1 95.81 126 LEU B N 1
ATOM 3474 C CA . LEU B 1 126 ? -10.789 -23.719 -14.742 1 95.81 126 LEU B CA 1
ATOM 3475 C C . LEU B 1 126 ? -12.148 -23.188 -15.18 1 95.81 126 LEU B C 1
ATOM 3477 O O . LEU B 1 126 ? -13.141 -23.344 -14.469 1 95.81 126 LEU B O 1
ATOM 3481 N N . ASN B 1 127 ? -12.195 -22.469 -16.281 1 89.12 127 ASN B N 1
ATOM 3482 C CA . ASN B 1 127 ? -13.438 -21.812 -16.672 1 89.12 127 ASN B CA 1
ATOM 3483 C C . ASN B 1 127 ? -13.484 -21.547 -18.172 1 89.12 127 ASN B C 1
ATOM 3485 O O . ASN B 1 127 ? -13.469 -20.391 -18.594 1 89.12 127 ASN B O 1
ATOM 3489 N N . LEU B 1 128 ? -13.719 -22.547 -18.938 1 82.94 128 LEU B N 1
ATOM 3490 C CA . LEU B 1 128 ? -13.68 -22.469 -20.406 1 82.94 128 LEU B CA 1
ATOM 3491 C C . LEU B 1 128 ? -14.758 -21.531 -20.922 1 82.94 128 LEU B C 1
ATOM 3493 O O . LEU B 1 128 ? -14.539 -20.812 -21.906 1 82.94 128 LEU B O 1
ATOM 3497 N N . GLY B 1 129 ? -15.781 -21.344 -20.281 1 85.88 129 GLY B N 1
ATOM 3498 C CA . GLY B 1 129 ? -16.906 -20.578 -20.766 1 85.88 129 GLY B CA 1
ATOM 3499 C C . GLY B 1 129 ? -16.797 -19.094 -20.453 1 85.88 129 GLY B C 1
ATOM 3500 O O . GLY B 1 129 ? -17.594 -18.297 -20.953 1 85.88 129 GLY B O 1
ATOM 3501 N N . ASN B 1 130 ? -15.766 -18.703 -19.75 1 92.56 130 ASN B N 1
ATOM 3502 C CA . ASN B 1 130 ? -15.609 -17.312 -19.359 1 92.56 130 ASN B CA 1
ATOM 3503 C C . ASN B 1 130 ? -14.531 -16.609 -20.172 1 92.56 130 ASN B C 1
ATOM 3505 O O . ASN B 1 130 ? -13.336 -16.766 -19.906 1 92.56 130 ASN B O 1
ATOM 3509 N N . PRO B 1 131 ? -14.898 -15.844 -21.188 1 92.06 131 PRO B N 1
ATOM 3510 C CA . PRO B 1 131 ? -13.906 -15.195 -22.047 1 92.06 131 PRO B CA 1
ATOM 3511 C C . PRO B 1 131 ? -13.062 -14.164 -21.297 1 92.06 131 PRO B C 1
ATOM 3513 O O . PRO B 1 131 ? -12.016 -13.742 -21.797 1 92.06 131 PRO B O 1
ATOM 3516 N N . HIS B 1 132 ? -13.492 -13.711 -20.078 1 95.62 132 HIS B N 1
ATOM 3517 C CA . HIS B 1 132 ? -12.773 -12.695 -19.328 1 95.62 132 HIS B CA 1
ATOM 3518 C C . HIS B 1 132 ? -11.945 -13.328 -18.219 1 95.62 132 HIS B C 1
ATOM 3520 O O . HIS B 1 132 ? -11.453 -12.625 -17.328 1 95.62 132 HIS B O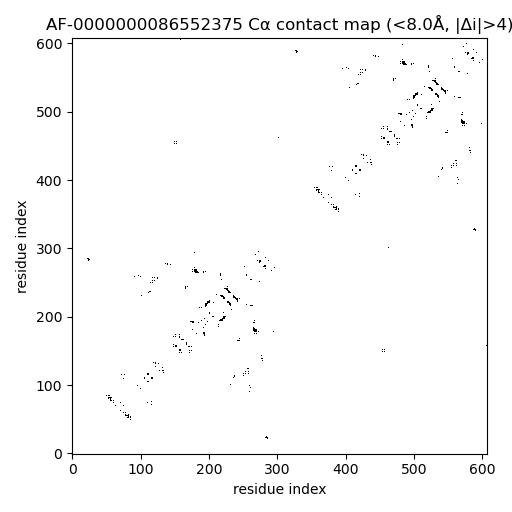 1
ATOM 3526 N N . PHE B 1 133 ? -11.711 -14.555 -18.312 1 96.38 133 PHE B N 1
ATOM 3527 C CA . PHE B 1 133 ? -11.07 -15.305 -17.234 1 96.38 133 PHE B CA 1
ATOM 3528 C C . PHE B 1 133 ? -9.688 -14.734 -16.938 1 96.38 133 PHE B C 1
ATOM 3530 O O . PHE B 1 133 ? -9.352 -14.477 -15.773 1 96.38 133 PHE B O 1
ATOM 3537 N N . ILE B 1 134 ? -8.922 -14.5 -17.922 1 96.75 134 ILE B N 1
ATOM 3538 C CA . ILE B 1 134 ? -7.531 -14.102 -17.734 1 96.75 134 ILE B CA 1
ATOM 3539 C C . ILE B 1 134 ? -7.477 -12.711 -17.109 1 96.75 134 ILE B C 1
ATOM 3541 O O . ILE B 1 134 ? -6.695 -12.461 -16.188 1 96.75 134 ILE B O 1
ATOM 3545 N N . SER B 1 135 ? -8.297 -11.805 -17.656 1 96.88 135 SER B N 1
ATOM 3546 C CA . SER B 1 135 ? -8.328 -10.453 -17.094 1 96.88 135 SER B CA 1
ATOM 3547 C C . SER B 1 135 ? -8.789 -10.461 -15.648 1 96.88 135 SER B C 1
ATOM 3549 O O . SER B 1 135 ? -8.234 -9.742 -14.812 1 96.88 135 SER B O 1
ATOM 3551 N N . GLU B 1 136 ? -9.773 -11.25 -15.352 1 97.62 136 GLU B N 1
ATOM 3552 C CA . GLU B 1 136 ? -10.266 -11.383 -13.984 1 97.62 136 GLU B CA 1
ATOM 3553 C C . GLU B 1 136 ? -9.211 -12 -13.078 1 97.62 136 GLU B C 1
ATOM 3555 O O . GLU B 1 136 ? -9.039 -11.562 -11.938 1 97.62 136 GLU B O 1
ATOM 3560 N N . LEU B 1 137 ? -8.539 -12.984 -13.609 1 98 137 LEU B N 1
ATOM 3561 C CA . LEU B 1 137 ? -7.461 -13.641 -12.875 1 98 137 LEU B CA 1
ATOM 3562 C C . LEU B 1 137 ? -6.367 -12.633 -12.523 1 98 137 LEU B C 1
ATOM 3564 O O . LEU B 1 137 ? -5.902 -12.594 -11.375 1 98 137 LEU B O 1
ATOM 3568 N N . LYS B 1 138 ? -5.996 -11.883 -13.477 1 97.75 138 LYS B N 1
ATOM 3569 C CA . LYS B 1 138 ? -4.969 -10.867 -13.258 1 97.75 138 LYS B CA 1
ATOM 3570 C C . LYS B 1 138 ? -5.414 -9.844 -12.219 1 97.75 138 LYS B C 1
ATOM 3572 O O . LYS B 1 138 ? -4.613 -9.406 -11.391 1 97.75 138 LYS B O 1
ATOM 3577 N N . ASN B 1 139 ? -6.648 -9.5 -12.305 1 97.62 139 ASN B N 1
ATOM 3578 C CA . ASN B 1 139 ? -7.191 -8.555 -11.336 1 97.62 139 ASN B CA 1
ATOM 3579 C C . ASN B 1 139 ? -7.203 -9.141 -9.922 1 97.62 139 ASN B C 1
ATOM 3581 O O . ASN B 1 139 ? -6.855 -8.453 -8.961 1 97.62 139 ASN B O 1
ATOM 3585 N N . ARG B 1 140 ? -7.613 -10.336 -9.797 1 97.88 140 ARG B N 1
ATOM 3586 C CA . ARG B 1 140 ? -7.613 -10.992 -8.492 1 97.88 140 ARG B CA 1
ATOM 3587 C C . ARG B 1 140 ? -6.195 -11.094 -7.934 1 97.88 140 ARG B C 1
ATOM 3589 O O . ARG B 1 140 ? -5.984 -10.906 -6.734 1 97.88 140 ARG B O 1
ATOM 3596 N N . TRP B 1 141 ? -5.273 -11.375 -8.797 1 98.38 141 TRP B N 1
ATOM 3597 C CA . TRP B 1 141 ? -3.887 -11.43 -8.344 1 98.38 141 TRP B CA 1
ATOM 3598 C C . TRP B 1 141 ? -3.414 -10.062 -7.867 1 98.38 141 TRP B C 1
ATOM 3600 O O . TRP B 1 141 ? -2.752 -9.953 -6.832 1 98.38 141 TRP B O 1
ATOM 3610 N N . ARG B 1 142 ? -3.727 -9.086 -8.633 1 97.56 142 ARG B N 1
ATOM 3611 C CA . ARG B 1 142 ? -3.35 -7.73 -8.242 1 97.56 142 ARG B CA 1
ATOM 3612 C C . ARG B 1 142 ? -3.883 -7.387 -6.855 1 97.56 142 ARG B C 1
ATOM 3614 O O . ARG B 1 142 ? -3.146 -6.879 -6.008 1 97.56 142 ARG B O 1
ATOM 3621 N N . ILE B 1 143 ? -5.145 -7.668 -6.602 1 96 143 ILE B N 1
ATOM 3622 C CA . ILE B 1 143 ? -5.793 -7.391 -5.324 1 96 143 ILE B CA 1
ATOM 3623 C C . ILE B 1 143 ? -5.129 -8.211 -4.223 1 96 143 ILE B C 1
ATOM 3625 O O . ILE B 1 143 ? -4.812 -7.684 -3.152 1 96 143 ILE B O 1
ATOM 3629 N N . PHE B 1 144 ? -4.934 -9.508 -4.48 1 97.69 144 PHE B N 1
ATOM 3630 C CA . PHE B 1 144 ? -4.266 -10.375 -3.52 1 97.69 144 PHE B CA 1
ATOM 3631 C C . PHE B 1 144 ? -2.877 -9.852 -3.182 1 97.69 144 PHE B C 1
ATOM 3633 O O . PHE B 1 144 ? -2.488 -9.812 -2.014 1 97.69 144 PHE B O 1
ATOM 3640 N N . PHE B 1 145 ? -2.176 -9.453 -4.238 1 97.94 145 PHE B N 1
ATOM 3641 C CA . PHE B 1 145 ? -0.82 -8.938 -4.109 1 97.94 145 PHE B CA 1
ATOM 3642 C C . PHE B 1 145 ? -0.79 -7.734 -3.17 1 97.94 145 PHE B C 1
ATOM 3644 O O . PHE B 1 145 ? 0.047 -7.664 -2.268 1 97.94 145 PHE B O 1
ATOM 3651 N N . GLU B 1 146 ? -1.674 -6.836 -3.332 1 95.31 146 GLU B N 1
ATOM 3652 C CA . GLU B 1 146 ? -1.742 -5.629 -2.514 1 95.31 146 GLU B CA 1
ATOM 3653 C C . GLU B 1 146 ? -2.059 -5.965 -1.059 1 95.31 146 GLU B C 1
ATOM 3655 O O . GLU B 1 146 ? -1.399 -5.469 -0.144 1 95.31 146 GLU B O 1
ATOM 3660 N N . LYS B 1 147 ? -2.986 -6.832 -0.87 1 96.38 147 LYS B N 1
ATOM 3661 C CA . LYS B 1 147 ? -3.357 -7.242 0.481 1 96.38 147 LYS B CA 1
ATOM 3662 C C . LYS B 1 147 ? -2.23 -8.031 1.146 1 96.38 147 LYS B C 1
ATOM 3664 O O . LYS B 1 147 ? -1.995 -7.887 2.35 1 96.38 147 LYS B O 1
ATOM 3669 N N . ALA B 1 148 ? -1.594 -8.828 0.332 1 97.94 148 ALA B N 1
ATOM 3670 C CA . ALA B 1 148 ? -0.512 -9.664 0.852 1 97.94 148 ALA B CA 1
ATOM 3671 C C . ALA B 1 148 ? 0.661 -8.805 1.322 1 97.94 148 ALA B C 1
ATOM 3673 O O . ALA B 1 148 ? 1.363 -9.172 2.268 1 97.94 148 ALA B O 1
ATOM 3674 N N . GLN B 1 149 ? 0.894 -7.703 0.692 1 97.44 149 GLN B N 1
ATOM 3675 C CA . GLN B 1 149 ? 1.939 -6.793 1.151 1 97.44 149 GLN B CA 1
ATOM 3676 C C . GLN B 1 149 ? 1.672 -6.324 2.58 1 97.44 149 GLN B C 1
ATOM 3678 O O . GLN B 1 149 ? 2.566 -6.359 3.428 1 97.44 149 GLN B O 1
ATOM 3683 N N . PHE B 1 150 ? 0.448 -5.945 2.842 1 97.44 150 PHE B N 1
ATOM 3684 C CA . PHE B 1 150 ? 0.08 -5.512 4.184 1 97.44 150 PHE B CA 1
ATOM 3685 C C . PHE B 1 150 ? 0.117 -6.68 5.16 1 97.44 150 PHE B C 1
ATOM 3687 O O . PHE B 1 150 ? 0.563 -6.531 6.301 1 97.44 150 PHE B O 1
ATOM 3694 N N . TYR B 1 151 ? -0.37 -7.789 4.711 1 97.69 151 TYR B N 1
ATOM 3695 C CA . TYR B 1 151 ? -0.401 -8.977 5.559 1 97.69 151 TYR B CA 1
ATOM 3696 C C . TYR B 1 151 ? 1.009 -9.406 5.949 1 97.69 151 TYR B C 1
ATOM 3698 O O . TYR B 1 151 ? 1.257 -9.766 7.102 1 97.69 151 TYR B O 1
ATOM 3706 N N . GLY B 1 152 ? 1.902 -9.391 4.953 1 97.69 152 GLY B N 1
ATOM 3707 C CA . GLY B 1 152 ? 3.293 -9.703 5.238 1 97.69 152 GLY B CA 1
ATOM 3708 C C . GLY B 1 152 ? 3.914 -8.781 6.273 1 97.69 152 GLY B C 1
ATOM 3709 O O . GLY B 1 152 ? 4.672 -9.234 7.137 1 97.69 152 GLY B O 1
ATOM 3710 N N . VAL B 1 153 ? 3.596 -7.559 6.133 1 96.62 153 VAL B N 1
ATOM 3711 C CA . VAL B 1 153 ? 4.094 -6.578 7.09 1 96.62 153 VAL B CA 1
ATOM 3712 C C . VAL B 1 153 ? 3.467 -6.824 8.461 1 96.62 153 VAL B C 1
ATOM 3714 O O . VAL B 1 153 ? 4.156 -6.785 9.477 1 96.62 153 VAL B O 1
ATOM 3717 N N . PHE B 1 154 ? 2.16 -7.098 8.484 1 96.25 154 PHE B N 1
ATOM 3718 C CA . PHE B 1 154 ? 1.424 -7.414 9.703 1 96.25 154 PHE B CA 1
ATOM 3719 C C . PHE B 1 154 ? 2.037 -8.617 10.414 1 96.25 154 PHE B C 1
ATOM 3721 O O . PHE B 1 154 ? 2.182 -8.617 11.633 1 96.25 154 PHE B O 1
ATOM 3728 N N . LYS B 1 155 ? 2.447 -9.594 9.586 1 96.12 155 LYS B N 1
ATOM 3729 C CA . LYS B 1 155 ? 3.039 -10.828 10.102 1 96.12 155 LYS B CA 1
ATOM 3730 C C . LYS B 1 155 ? 4.531 -10.648 10.375 1 96.12 155 LYS B C 1
ATOM 3732 O O . LYS B 1 155 ? 5.188 -11.562 10.891 1 96.12 155 LYS B O 1
ATOM 3737 N N . LYS B 1 156 ? 5.117 -9.484 9.984 1 95.38 156 LYS B N 1
ATOM 3738 C CA . LYS B 1 156 ? 6.516 -9.117 10.195 1 95.38 156 LYS B CA 1
ATOM 3739 C C . LYS B 1 156 ? 7.453 -10.031 9.414 1 95.38 156 LYS B C 1
ATOM 3741 O O . LYS B 1 156 ? 8.531 -10.375 9.891 1 95.38 156 LYS B O 1
ATOM 3746 N N . VAL B 1 157 ? 7.039 -10.523 8.258 1 96.38 157 VAL B N 1
ATOM 3747 C CA . VAL B 1 157 ? 7.871 -11.375 7.414 1 96.38 157 VAL B CA 1
ATOM 3748 C C . VAL B 1 157 ? 8.234 -10.633 6.133 1 96.38 157 VAL B C 1
ATOM 3750 O O . VAL B 1 157 ? 8.961 -11.164 5.289 1 96.38 157 VAL B O 1
ATOM 3753 N N . LEU B 1 158 ? 7.699 -9.445 6.008 1 96.06 158 LEU B N 1
ATOM 3754 C CA . LEU B 1 158 ? 7.926 -8.602 4.84 1 96.06 158 LEU B CA 1
ATOM 3755 C C . LEU B 1 158 ? 8.094 -7.141 5.258 1 96.06 158 LEU B C 1
ATOM 3757 O O . LEU B 1 158 ? 7.367 -6.648 6.125 1 96.06 158 LEU B O 1
ATOM 3761 N N . LYS B 1 159 ? 9.031 -6.52 4.738 1 92.94 159 LYS B N 1
ATOM 3762 C CA . LYS B 1 159 ? 9.164 -5.078 4.922 1 92.94 159 LYS B CA 1
ATOM 3763 C C . LYS B 1 159 ? 8.219 -4.316 4 1 92.94 159 LYS B C 1
ATOM 3765 O O . LYS B 1 159 ? 7.707 -4.875 3.025 1 92.94 159 LYS B O 1
ATOM 3770 N N . PRO B 1 160 ? 7.941 -3.07 4.348 1 92 160 PRO B N 1
ATOM 3771 C CA . PRO B 1 160 ? 7.141 -2.285 3.408 1 92 160 PRO B CA 1
ATOM 3772 C C . PRO B 1 160 ? 7.754 -2.23 2.012 1 92 160 PRO B C 1
ATOM 3774 O O . PRO B 1 160 ? 8.969 -2.373 1.86 1 92 160 PRO B O 1
ATOM 3777 N N . PRO B 1 161 ? 6.895 -2.123 1.039 1 91.56 161 PRO B N 1
ATOM 3778 C CA . PRO B 1 161 ? 7.398 -2.129 -0.337 1 91.56 161 PRO B CA 1
ATOM 3779 C C . PRO B 1 161 ? 8.422 -1.028 -0.595 1 91.56 161 PRO B C 1
ATOM 3781 O O . PRO B 1 161 ? 8.219 0.122 -0.199 1 91.56 161 PRO B O 1
ATOM 3784 N N . MET B 1 162 ? 9.5 -1.453 -1.162 1 88.75 162 MET B N 1
ATOM 3785 C CA . MET B 1 162 ? 10.57 -0.532 -1.53 1 88.75 162 MET B CA 1
ATOM 3786 C C . MET B 1 162 ? 11.023 -0.771 -2.967 1 88.75 162 MET B C 1
ATOM 3788 O O . MET B 1 162 ? 10.922 -1.888 -3.477 1 88.75 162 MET B O 1
ATOM 3792 N N . GLY B 1 163 ? 11.445 0.275 -3.578 1 87.88 163 GLY B N 1
ATOM 3793 C CA . GLY B 1 163 ? 12 0.124 -4.914 1 87.88 163 GLY B CA 1
ATOM 3794 C C . GLY B 1 163 ? 10.938 0.008 -5.992 1 87.88 163 GLY B C 1
ATOM 3795 O O . GLY B 1 163 ? 9.82 0.501 -5.82 1 87.88 163 GLY B O 1
ATOM 3796 N N . ASP B 1 164 ? 11.336 -0.604 -7.082 1 92.5 164 ASP B N 1
ATOM 3797 C CA . ASP B 1 164 ? 10.414 -0.719 -8.211 1 92.5 164 ASP B CA 1
ATOM 3798 C C . ASP B 1 164 ? 9.539 -1.958 -8.07 1 92.5 164 ASP B C 1
ATOM 3800 O O . ASP B 1 164 ? 9.648 -2.701 -7.094 1 92.5 164 ASP B O 1
ATOM 3804 N N . LYS B 1 165 ? 8.703 -2.125 -8.977 1 94.75 165 LYS B N 1
ATOM 3805 C CA . LYS B 1 165 ? 7.703 -3.189 -8.922 1 94.75 165 LYS B CA 1
ATOM 3806 C C . LYS B 1 165 ? 8.367 -4.562 -8.945 1 94.75 165 LYS B C 1
ATOM 3808 O O . LYS B 1 165 ? 7.879 -5.508 -8.32 1 94.75 165 LYS B O 1
ATOM 3813 N N . VAL B 1 166 ? 9.406 -4.715 -9.672 1 96.62 166 VAL B N 1
ATOM 3814 C CA . VAL B 1 166 ? 10.133 -5.977 -9.758 1 96.62 166 VAL B CA 1
ATOM 3815 C C . VAL B 1 166 ? 10.664 -6.371 -8.383 1 96.62 166 VAL B C 1
ATOM 3817 O O . VAL B 1 166 ? 10.438 -7.492 -7.926 1 96.62 166 VAL B O 1
ATOM 3820 N N . ASN B 1 167 ? 11.297 -5.438 -7.727 1 95.75 167 ASN B N 1
ATOM 3821 C CA . ASN B 1 167 ? 11.844 -5.684 -6.398 1 95.75 167 ASN B CA 1
ATOM 3822 C C . ASN B 1 167 ? 10.742 -5.996 -5.387 1 95.75 167 ASN B C 1
ATOM 3824 O O . ASN B 1 167 ? 10.898 -6.891 -4.555 1 95.75 167 ASN B O 1
ATOM 3828 N N . GLN B 1 168 ? 9.703 -5.289 -5.488 1 96.56 168 GLN B N 1
ATOM 3829 C CA . GLN B 1 168 ? 8.57 -5.52 -4.598 1 96.56 168 GLN B CA 1
ATOM 3830 C C . GLN B 1 168 ? 7.988 -6.918 -4.797 1 96.56 168 GLN B C 1
ATOM 3832 O O . GLN B 1 168 ? 7.652 -7.598 -3.826 1 96.56 168 GLN B O 1
ATOM 3837 N N . THR B 1 169 ? 7.922 -7.293 -6.055 1 98 169 THR B N 1
ATOM 3838 C CA . THR B 1 169 ? 7.363 -8.602 -6.387 1 98 169 THR B CA 1
ATOM 3839 C C . THR B 1 169 ? 8.266 -9.719 -5.871 1 98 169 THR B C 1
ATOM 3841 O O . THR B 1 169 ? 7.781 -10.688 -5.273 1 98 169 THR B O 1
ATOM 3844 N N . ILE B 1 170 ? 9.508 -9.578 -6.059 1 97.62 170 ILE B N 1
ATOM 3845 C CA . ILE B 1 170 ? 10.469 -10.57 -5.594 1 97.62 170 ILE B CA 1
ATOM 3846 C C . ILE B 1 170 ? 10.391 -10.695 -4.074 1 97.62 170 ILE B C 1
ATOM 3848 O O . ILE B 1 170 ? 10.328 -11.805 -3.535 1 97.62 170 ILE B O 1
ATOM 3852 N N . ALA B 1 171 ? 10.359 -9.562 -3.424 1 97.31 171 ALA B N 1
ATOM 3853 C CA . ALA B 1 171 ? 10.273 -9.555 -1.967 1 97.31 171 ALA B CA 1
ATOM 3854 C C . ALA B 1 171 ? 9.008 -10.266 -1.488 1 97.31 171 ALA B C 1
ATOM 3856 O O . ALA B 1 171 ? 9.055 -11.047 -0.54 1 97.31 171 ALA B O 1
ATOM 3857 N N . LEU B 1 172 ? 7.953 -9.977 -2.146 1 98.19 172 LEU B N 1
ATOM 3858 C CA . LEU B 1 172 ? 6.684 -10.586 -1.758 1 98.19 172 LEU B CA 1
ATOM 3859 C C . LEU B 1 172 ? 6.715 -12.094 -1.991 1 98.19 172 LEU B C 1
ATOM 3861 O O . LEU B 1 172 ? 6.305 -12.867 -1.125 1 98.19 172 LEU B O 1
ATOM 3865 N N . MET B 1 173 ? 7.176 -12.516 -3.129 1 97.94 173 MET B N 1
ATOM 3866 C CA . MET B 1 173 ? 7.223 -13.938 -3.449 1 97.94 173 MET B CA 1
ATOM 3867 C C . MET B 1 173 ? 8.086 -14.695 -2.445 1 97.94 173 MET B C 1
ATOM 3869 O O . MET B 1 173 ? 7.785 -15.836 -2.096 1 97.94 173 MET B O 1
ATOM 3873 N N . LYS B 1 174 ? 9.125 -14.039 -1.989 1 97.12 174 LYS B N 1
ATOM 3874 C CA . LYS B 1 174 ? 9.992 -14.641 -0.981 1 97.12 174 LYS B CA 1
ATOM 3875 C C . LYS B 1 174 ? 9.258 -14.805 0.348 1 97.12 174 LYS B C 1
ATOM 3877 O O . LYS B 1 174 ? 9.508 -15.758 1.089 1 97.12 174 LYS B O 1
ATOM 3882 N N . ALA B 1 175 ? 8.398 -13.898 0.587 1 97.75 175 ALA B N 1
ATOM 3883 C CA . ALA B 1 175 ? 7.734 -13.852 1.888 1 97.75 175 ALA B CA 1
ATOM 3884 C C . ALA B 1 175 ? 6.477 -14.719 1.893 1 97.75 175 ALA B C 1
ATOM 3886 O O . ALA B 1 175 ? 5.992 -15.109 2.955 1 97.75 175 ALA B O 1
ATOM 3887 N N . LEU B 1 176 ? 5.902 -15.047 0.771 1 98.31 176 LEU B N 1
ATOM 3888 C CA . LEU B 1 176 ? 4.598 -15.688 0.65 1 98.31 176 LEU B CA 1
ATOM 3889 C C . LEU B 1 176 ? 4.562 -17 1.434 1 98.31 176 LEU B C 1
ATOM 3891 O O . LEU B 1 176 ? 3.639 -17.234 2.215 1 98.31 176 LEU B O 1
ATOM 3895 N N . PRO B 1 177 ? 5.602 -17.828 1.316 1 97.69 177 PRO B N 1
ATOM 3896 C CA . PRO B 1 177 ? 5.543 -19.078 2.055 1 97.69 177 PRO B CA 1
ATOM 3897 C C . PRO B 1 177 ? 5.527 -18.891 3.568 1 97.69 177 PRO B C 1
ATOM 3899 O O . PRO B 1 177 ? 4.957 -19.703 4.297 1 97.69 177 PRO B O 1
ATOM 3902 N N . GLU B 1 178 ? 6.125 -17.812 4.012 1 97.19 178 GLU B N 1
ATOM 3903 C CA . GLU B 1 178 ? 6.16 -17.531 5.445 1 97.19 178 GLU B CA 1
ATOM 3904 C C . GLU B 1 178 ? 4.832 -16.938 5.922 1 97.19 178 GLU B C 1
ATOM 3906 O O . GLU B 1 178 ? 4.5 -17.031 7.105 1 97.19 178 GLU B O 1
ATOM 3911 N N . MET B 1 179 ? 4.098 -16.312 5.039 1 97.56 179 MET B N 1
ATOM 3912 C CA . MET B 1 179 ? 2.771 -15.797 5.375 1 97.56 179 MET B CA 1
ATOM 3913 C C . MET B 1 179 ? 1.788 -16.938 5.605 1 97.56 179 MET B C 1
ATOM 3915 O O . MET B 1 179 ? 0.849 -16.812 6.391 1 97.56 179 MET B O 1
ATOM 3919 N N . PHE B 1 180 ? 2.006 -18 4.871 1 97.69 180 PHE B N 1
ATOM 3920 C CA . PHE B 1 180 ? 1.159 -19.172 4.938 1 97.69 180 PHE B CA 1
ATOM 3921 C C . PHE B 1 180 ? 2 -20.438 5.117 1 97.69 180 PHE B C 1
ATOM 3923 O O . PHE B 1 180 ? 2.025 -21.297 4.242 1 97.69 180 PHE B O 1
ATOM 3930 N N . PRO B 1 181 ? 2.547 -20.547 6.242 1 96.25 181 PRO B N 1
ATOM 3931 C CA . PRO B 1 181 ? 3.502 -21.641 6.453 1 96.25 181 PRO B CA 1
ATOM 3932 C C . PRO B 1 181 ? 2.832 -23 6.504 1 96.25 181 PRO B C 1
ATOM 3934 O O . PRO B 1 181 ? 1.786 -23.172 7.137 1 96.25 181 PRO B O 1
ATOM 3937 N N . SER B 1 182 ? 3.475 -23.891 5.781 1 94.38 182 SER B N 1
ATOM 3938 C CA . SER B 1 182 ? 3.066 -25.297 5.863 1 94.38 182 SER B CA 1
ATOM 3939 C C . SER B 1 182 ? 3.744 -26 7.035 1 94.38 182 SER B C 1
ATOM 3941 O O . SER B 1 182 ? 4.816 -25.578 7.48 1 94.38 182 SER B O 1
ATOM 3943 N N . PRO B 1 183 ? 3.086 -27.031 7.555 1 91.5 183 PRO B N 1
ATOM 3944 C CA . PRO B 1 183 ? 3.691 -27.75 8.688 1 91.5 183 PRO B CA 1
ATOM 3945 C C . PRO B 1 183 ? 4.953 -28.516 8.289 1 91.5 183 PRO B C 1
ATOM 3947 O O . PRO B 1 183 ? 5.785 -28.828 9.141 1 91.5 183 PRO B O 1
ATOM 3950 N N . VAL B 1 184 ? 5.105 -28.797 7.059 1 92 184 VAL B N 1
ATOM 3951 C CA . VAL B 1 184 ? 6.25 -29.562 6.57 1 92 184 VAL B CA 1
ATOM 3952 C C . VAL B 1 184 ? 7.371 -28.609 6.16 1 92 184 VAL B C 1
ATOM 3954 O O . VAL B 1 184 ? 7.137 -27.641 5.426 1 92 184 VAL B O 1
ATOM 3957 N N . THR B 1 185 ? 8.523 -28.859 6.656 1 91.75 185 THR B N 1
ATOM 3958 C CA . THR B 1 185 ? 9.68 -28.031 6.32 1 91.75 185 THR B CA 1
ATOM 3959 C C . THR B 1 185 ? 10.266 -28.438 4.973 1 91.75 185 THR B C 1
ATOM 3961 O O . THR B 1 185 ? 10.227 -29.625 4.602 1 91.75 185 THR B O 1
ATOM 3964 N N . PRO B 1 186 ? 10.805 -27.453 4.348 1 92.31 186 PRO B N 1
ATOM 3965 C CA . PRO B 1 186 ? 11.461 -27.797 3.086 1 92.31 186 PRO B CA 1
ATOM 3966 C C . PRO B 1 186 ? 12.703 -28.672 3.285 1 92.31 186 PRO B C 1
ATOM 3968 O O . PRO B 1 186 ? 13.234 -28.734 4.395 1 92.31 186 PRO B O 1
ATOM 3971 N N . PRO B 1 187 ? 13.047 -29.359 2.25 1 91 187 PRO B N 1
ATOM 3972 C CA . PRO B 1 187 ? 14.312 -30.094 2.334 1 91 187 PRO B CA 1
ATOM 3973 C C . PRO B 1 187 ? 15.477 -29.203 2.771 1 91 187 PRO B C 1
ATOM 3975 O O . PRO B 1 187 ? 15.562 -28.031 2.377 1 91 187 PRO B O 1
ATOM 3978 N N . LYS B 1 188 ? 16.375 -29.688 3.52 1 87.94 188 LYS B N 1
ATOM 3979 C CA . LYS B 1 188 ? 17.484 -28.953 4.113 1 87.94 188 LYS B CA 1
ATOM 3980 C C . LYS B 1 188 ? 18.328 -28.266 3.039 1 87.94 188 LYS B C 1
ATOM 3982 O O . LYS B 1 188 ? 18.797 -27.156 3.236 1 87.94 188 LYS B O 1
ATOM 3987 N N . LYS B 1 189 ? 18.469 -28.922 1.938 1 86.44 189 LYS B N 1
ATOM 3988 C CA . LYS B 1 189 ? 19.312 -28.406 0.862 1 86.44 189 LYS B CA 1
ATOM 3989 C C . LYS B 1 189 ? 18.766 -27.078 0.324 1 86.44 189 LYS B C 1
ATOM 3991 O O . LYS B 1 189 ? 19.516 -26.266 -0.22 1 86.44 189 LYS B O 1
ATOM 3996 N N . LEU B 1 190 ? 17.453 -26.828 0.503 1 88.94 190 LEU B N 1
ATOM 3997 C CA . LEU B 1 190 ? 16.828 -25.625 -0.033 1 88.94 190 LEU B CA 1
ATOM 3998 C C . LEU B 1 190 ? 16.969 -24.469 0.946 1 88.94 190 LEU B C 1
ATOM 4000 O O . LEU B 1 190 ? 16.984 -23.297 0.537 1 88.94 190 LEU B O 1
ATOM 4004 N N . GLY B 1 191 ? 17.094 -24.812 2.168 1 85.06 191 GLY B N 1
ATOM 4005 C CA . GLY B 1 191 ? 17.266 -23.781 3.184 1 85.06 191 GLY B CA 1
ATOM 4006 C C . GLY B 1 191 ? 15.961 -23.109 3.57 1 85.06 191 GLY B C 1
ATOM 4007 O O . GLY B 1 191 ? 15.406 -23.391 4.633 1 85.06 191 GLY B O 1
ATOM 4008 N N . HIS B 1 192 ? 15.438 -22.266 2.67 1 89.75 192 HIS B N 1
ATOM 4009 C CA . HIS B 1 192 ? 14.242 -21.484 2.971 1 89.75 192 HIS B CA 1
ATOM 4010 C C . HIS B 1 192 ? 13.07 -21.922 2.092 1 89.75 192 HIS B C 1
ATOM 4012 O O . HIS B 1 192 ? 13.266 -22.297 0.932 1 89.75 192 HIS B O 1
ATOM 4018 N N . SER B 1 193 ? 11.906 -21.844 2.625 1 92.56 193 SER B N 1
ATOM 4019 C CA . SER B 1 193 ? 10.703 -22.25 1.901 1 92.56 193 SER B CA 1
ATOM 4020 C C . SER B 1 193 ? 10.516 -21.422 0.631 1 92.56 193 SER B C 1
ATOM 4022 O O . SER B 1 193 ? 9.93 -21.906 -0.342 1 92.56 193 SER B O 1
ATOM 4024 N N . SER B 1 194 ? 11.047 -20.203 0.63 1 93.5 194 SER B N 1
ATOM 4025 C CA . SER B 1 194 ? 10.914 -19.344 -0.542 1 93.5 194 SER B CA 1
ATOM 4026 C C . SER B 1 194 ? 11.641 -19.938 -1.746 1 93.5 194 SER B C 1
ATOM 4028 O O . SER B 1 194 ? 11.25 -19.688 -2.891 1 93.5 194 SER B O 1
ATOM 4030 N N . GLU B 1 195 ? 12.633 -20.766 -1.541 1 94.94 195 GLU B N 1
ATOM 4031 C CA . GLU B 1 195 ? 13.445 -21.344 -2.609 1 94.94 195 GLU B CA 1
ATOM 4032 C C . GLU B 1 195 ? 12.664 -22.391 -3.395 1 94.94 195 GLU B C 1
ATOM 4034 O O . GLU B 1 195 ? 13.078 -22.797 -4.488 1 94.94 195 GLU B O 1
ATOM 4039 N N . VAL B 1 196 ? 11.594 -22.812 -2.838 1 95.88 196 VAL B N 1
ATOM 4040 C CA . VAL B 1 196 ? 10.758 -23.797 -3.52 1 95.88 196 VAL B CA 1
ATOM 4041 C C . VAL B 1 196 ? 10.117 -23.172 -4.758 1 95.88 196 VAL B C 1
ATOM 4043 O O . VAL B 1 196 ? 9.984 -23.828 -5.793 1 95.88 196 VAL B O 1
ATOM 4046 N N . MET B 1 197 ? 9.82 -21.875 -4.645 1 96.5 197 MET B N 1
ATOM 4047 C CA . MET B 1 197 ? 9.047 -21.266 -5.723 1 96.5 197 MET B CA 1
ATOM 4048 C C . MET B 1 197 ? 9.844 -20.172 -6.414 1 96.5 197 MET B C 1
ATOM 4050 O O . MET B 1 197 ? 9.492 -19.734 -7.512 1 96.5 197 MET B O 1
ATOM 4054 N N . LEU B 1 198 ? 10.898 -19.703 -5.762 1 97.75 198 LEU B N 1
ATOM 4055 C CA . LEU B 1 198 ? 11.648 -18.578 -6.309 1 97.75 198 LEU B CA 1
ATOM 4056 C C . LEU B 1 198 ? 13.133 -18.688 -5.969 1 97.75 198 LEU B C 1
ATOM 4058 O O . LEU B 1 198 ? 13.492 -18.938 -4.816 1 97.75 198 LEU B O 1
ATOM 4062 N N . HIS B 1 199 ? 13.938 -18.516 -6.973 1 97 199 HIS B N 1
ATOM 4063 C CA . HIS B 1 199 ? 15.383 -18.469 -6.77 1 97 199 HIS B CA 1
ATOM 4064 C C . HIS B 1 199 ? 16 -17.281 -7.504 1 97 199 HIS B C 1
ATOM 4066 O O . HIS B 1 199 ? 15.758 -17.094 -8.703 1 97 199 HIS B O 1
ATOM 4072 N N . ILE B 1 200 ? 16.719 -16.484 -6.766 1 95.94 200 ILE B N 1
ATOM 4073 C CA . ILE B 1 200 ? 17.453 -15.375 -7.363 1 95.94 200 ILE B CA 1
ATOM 4074 C C . ILE B 1 200 ? 18.891 -15.812 -7.684 1 95.94 200 ILE B C 1
ATOM 4076 O O . ILE B 1 200 ? 19.672 -16.125 -6.777 1 95.94 200 ILE B O 1
ATOM 4080 N N . LEU B 1 201 ? 19.141 -15.781 -8.898 1 94 201 LEU B N 1
ATOM 4081 C CA . LEU B 1 201 ? 20.453 -16.234 -9.328 1 94 201 LEU B CA 1
ATOM 4082 C C . LEU B 1 201 ? 21.547 -15.266 -8.883 1 94 201 LEU B C 1
ATOM 4084 O O . LEU B 1 201 ? 21.406 -14.055 -9.078 1 94 201 LEU B O 1
ATOM 4088 N N . GLU B 1 202 ? 22.531 -15.812 -8.359 1 91 202 GLU B N 1
ATOM 4089 C CA . GLU B 1 202 ? 23.719 -15.016 -8.078 1 91 202 GLU B CA 1
ATOM 4090 C C . GLU B 1 202 ? 24.516 -14.734 -9.352 1 91 202 GLU B C 1
ATOM 4092 O O . GLU B 1 202 ? 24.422 -15.484 -10.32 1 91 202 GLU B O 1
ATOM 4097 N N . PRO B 1 203 ? 25.328 -13.688 -9.398 1 86.19 203 PRO B N 1
ATOM 4098 C CA . PRO B 1 203 ? 26.062 -13.32 -10.609 1 86.19 203 PRO B CA 1
ATOM 4099 C C . PRO B 1 203 ? 26.891 -14.461 -11.164 1 86.19 203 PRO B C 1
ATOM 4101 O O . PRO B 1 203 ? 26.953 -14.656 -12.383 1 86.19 203 PRO B O 1
ATOM 4104 N N . ALA B 1 204 ? 27.516 -15.32 -10.383 1 86.44 204 ALA B N 1
ATOM 4105 C CA . ALA B 1 204 ? 28.391 -16.391 -10.875 1 86.44 204 ALA B CA 1
ATOM 4106 C C . ALA B 1 204 ? 27.641 -17.719 -10.938 1 86.44 204 ALA B C 1
ATOM 4108 O O . ALA B 1 204 ? 28.219 -18.734 -11.312 1 86.44 204 ALA B O 1
ATOM 4109 N N . GLU B 1 205 ? 26.391 -17.562 -10.742 1 89.38 205 GLU B N 1
ATOM 4110 C CA . GLU B 1 205 ? 25.609 -18.797 -10.719 1 89.38 205 GLU B CA 1
ATOM 4111 C C . GLU B 1 205 ? 24.906 -19.031 -12.047 1 89.38 205 GLU B C 1
ATOM 4113 O O . GLU B 1 205 ? 24.344 -18.094 -12.633 1 89.38 205 GLU B O 1
ATOM 4118 N N . TYR B 1 206 ? 24.984 -20.312 -12.492 1 86.75 206 TYR B N 1
ATOM 4119 C CA . TYR B 1 206 ? 24.266 -20.672 -13.711 1 86.75 206 TYR B CA 1
ATOM 4120 C C . TYR B 1 206 ? 22.938 -21.344 -13.375 1 86.75 206 TYR B C 1
ATOM 4122 O O . TYR B 1 206 ? 22.844 -22.156 -12.453 1 86.75 206 TYR B O 1
ATOM 4130 N N . PRO B 1 207 ? 21.922 -20.969 -14.164 1 89.81 207 PRO B N 1
ATOM 4131 C CA . PRO B 1 207 ? 20.594 -21.531 -13.891 1 89.81 207 PRO B CA 1
ATOM 4132 C C . PRO B 1 207 ? 20.609 -23.062 -13.898 1 89.81 207 PRO B C 1
ATOM 4134 O O . PRO B 1 207 ? 19.969 -23.688 -13.047 1 89.81 207 PRO B O 1
ATOM 4137 N N . ASN B 1 208 ? 21.359 -23.625 -14.797 1 89.25 208 ASN B N 1
ATOM 4138 C CA . ASN B 1 208 ? 21.406 -25.078 -14.922 1 89.25 208 ASN B CA 1
ATOM 4139 C C . ASN B 1 208 ? 22.031 -25.734 -13.695 1 89.25 208 ASN B C 1
ATOM 4141 O O . ASN B 1 208 ? 21.609 -26.812 -13.273 1 89.25 208 ASN B O 1
ATOM 4145 N N . THR B 1 209 ? 22.984 -25.125 -13.18 1 89.5 209 THR B N 1
ATOM 4146 C CA . THR B 1 209 ? 23.625 -25.656 -11.977 1 89.5 209 THR B CA 1
ATOM 4147 C C . THR B 1 209 ? 22.656 -25.656 -10.805 1 89.5 209 THR B C 1
ATOM 4149 O O . THR B 1 209 ? 22.547 -26.656 -10.078 1 89.5 209 THR B O 1
ATOM 4152 N N . PHE B 1 210 ? 21.984 -24.641 -10.68 1 92.25 210 PHE B N 1
ATOM 4153 C CA . PHE B 1 210 ? 20.984 -24.562 -9.617 1 92.25 210 PHE B CA 1
ATOM 4154 C C . PHE B 1 210 ? 19.922 -25.625 -9.805 1 92.25 210 PHE B C 1
ATOM 4156 O O . PHE B 1 210 ? 19.578 -26.344 -8.859 1 92.25 210 PHE B O 1
ATOM 4163 N N . LEU B 1 211 ? 19.391 -25.797 -11.039 1 92.56 211 LEU B N 1
ATOM 4164 C CA . LEU B 1 211 ? 18.297 -26.719 -11.312 1 92.56 211 LEU B CA 1
ATOM 4165 C C . LEU B 1 211 ? 18.688 -28.156 -11.031 1 92.56 211 LEU B C 1
ATOM 4167 O O . LEU B 1 211 ? 17.891 -28.938 -10.523 1 92.56 211 LEU B O 1
ATOM 4171 N N . HIS B 1 212 ? 19.922 -28.469 -11.242 1 90.88 212 HIS B N 1
ATOM 4172 C CA . HIS B 1 212 ? 20.391 -29.828 -11.047 1 90.88 212 HIS B CA 1
ATOM 4173 C C . HIS B 1 212 ? 20.656 -30.125 -9.578 1 90.88 212 HIS B C 1
ATOM 4175 O O . HIS B 1 212 ? 20.641 -31.281 -9.156 1 90.88 212 HIS B O 1
ATOM 4181 N N . SER B 1 213 ? 20.812 -29.109 -8.867 1 91.06 213 SER B N 1
ATOM 4182 C CA . SER B 1 213 ? 21.078 -29.281 -7.449 1 91.06 213 SER B CA 1
ATOM 4183 C C . SER B 1 213 ? 19.797 -29.266 -6.629 1 91.06 213 SER B C 1
ATOM 4185 O O . SER B 1 213 ? 19.797 -29.672 -5.461 1 91.06 213 SER B O 1
ATOM 4187 N N . ARG B 1 214 ? 18.734 -28.828 -7.191 1 92.31 214 ARG B N 1
ATOM 4188 C CA . ARG B 1 214 ? 17.453 -28.688 -6.508 1 92.31 214 ARG B CA 1
ATOM 4189 C C . ARG B 1 214 ? 16.781 -30.047 -6.305 1 92.31 214 ARG B C 1
ATOM 4191 O O . ARG B 1 214 ? 16.609 -30.797 -7.262 1 92.31 214 ARG B O 1
ATOM 4198 N N . PRO B 1 215 ? 16.406 -30.359 -5.109 1 90.69 215 PRO B N 1
ATOM 4199 C CA . PRO B 1 215 ? 15.859 -31.688 -4.824 1 90.69 215 PRO B CA 1
ATOM 4200 C C . PRO B 1 215 ? 14.352 -31.766 -5.09 1 90.69 215 PRO B C 1
ATOM 4202 O O . PRO B 1 215 ? 13.68 -32.656 -4.562 1 90.69 215 PRO B O 1
ATOM 4205 N N . LEU B 1 216 ? 13.773 -30.797 -5.742 1 91.75 216 LEU B N 1
ATOM 4206 C CA . LEU B 1 216 ? 12.336 -30.766 -6.004 1 91.75 216 LEU B CA 1
ATOM 4207 C C . LEU B 1 216 ? 12.055 -30.672 -7.5 1 91.75 216 LEU B C 1
ATOM 4209 O O . LEU B 1 216 ? 12.836 -30.094 -8.25 1 91.75 216 LEU B O 1
ATOM 4213 N N . PHE B 1 217 ? 10.961 -31.266 -7.875 1 92.56 217 PHE B N 1
ATOM 4214 C CA . PHE B 1 217 ? 10.547 -31.234 -9.273 1 92.56 217 PHE B CA 1
ATOM 4215 C C . PHE B 1 217 ? 9.43 -30.219 -9.484 1 92.56 217 PHE B C 1
ATOM 4217 O O . PHE B 1 217 ? 8.898 -30.094 -10.594 1 92.56 217 PHE B O 1
ATOM 4224 N N . SER B 1 218 ? 9.102 -29.5 -8.469 1 96.25 218 SER B N 1
ATOM 4225 C CA . SER B 1 218 ? 8.023 -28.531 -8.555 1 96.25 218 SER B CA 1
ATOM 4226 C C . SER B 1 218 ? 8.453 -27.297 -9.344 1 96.25 218 SER B C 1
ATOM 4228 O O . SER B 1 218 ? 9.648 -27.047 -9.516 1 96.25 218 SER B O 1
ATOM 4230 N N . PRO B 1 219 ? 7.484 -26.516 -9.891 1 97.88 219 PRO B N 1
ATOM 4231 C CA . PRO B 1 219 ? 7.805 -25.297 -10.625 1 97.88 219 PRO B CA 1
ATOM 4232 C C . PRO B 1 219 ? 8.57 -24.281 -9.781 1 97.88 219 PRO B C 1
ATOM 4234 O O . PRO B 1 219 ? 8.289 -24.125 -8.594 1 97.88 219 PRO B O 1
ATOM 4237 N N . VAL B 1 220 ? 9.555 -23.656 -10.406 1 97.69 220 VAL B N 1
ATOM 4238 C CA . VAL B 1 220 ? 10.344 -22.641 -9.742 1 97.69 220 VAL B CA 1
ATOM 4239 C C . VAL B 1 220 ? 10.656 -21.5 -10.711 1 97.69 220 VAL B C 1
ATOM 4241 O O . VAL B 1 220 ? 10.922 -21.75 -11.891 1 97.69 220 VAL B O 1
ATOM 4244 N N . VAL B 1 221 ? 10.562 -20.312 -10.227 1 98.25 221 VAL B N 1
ATOM 4245 C CA . VAL B 1 221 ? 10.961 -19.141 -11 1 98.25 221 VAL B CA 1
ATOM 4246 C C . VAL B 1 221 ? 12.398 -18.766 -10.664 1 98.25 221 VAL B C 1
ATOM 4248 O O . VAL B 1 221 ? 12.727 -18.516 -9.5 1 98.25 221 VAL B O 1
ATOM 4251 N N . ILE B 1 222 ? 13.242 -18.766 -11.641 1 97.06 222 ILE B N 1
ATOM 4252 C CA . ILE B 1 222 ? 14.633 -18.344 -11.484 1 97.06 222 ILE B CA 1
ATOM 4253 C C . ILE B 1 222 ? 14.797 -16.922 -12.031 1 97.06 222 ILE B C 1
ATOM 4255 O O . ILE B 1 222 ? 14.531 -16.672 -13.211 1 97.06 222 ILE B O 1
ATOM 4259 N N . VAL B 1 223 ? 15.203 -16.031 -11.18 1 97.25 223 VAL B N 1
ATOM 4260 C CA . VAL B 1 223 ? 15.406 -14.641 -11.578 1 97.25 223 VAL B CA 1
ATOM 4261 C C . VAL B 1 223 ? 16.844 -14.438 -12.039 1 97.25 223 VAL B C 1
ATOM 4263 O O . VAL B 1 223 ? 17.781 -14.602 -11.258 1 97.25 223 VAL B O 1
ATOM 4266 N N . CYS B 1 224 ? 16.906 -14.117 -13.281 1 93.62 224 CYS B N 1
ATOM 4267 C CA . CYS B 1 224 ? 18.203 -13.82 -13.875 1 93.62 224 CYS B CA 1
ATOM 4268 C C . CYS B 1 224 ? 18.422 -12.312 -13.992 1 93.62 224 CYS B C 1
ATOM 4270 O O . CYS B 1 224 ? 17.672 -11.531 -13.414 1 93.62 224 CYS B O 1
ATOM 4272 N N . ASP B 1 225 ? 19.469 -11.891 -14.625 1 90.12 225 ASP B N 1
ATOM 4273 C CA . ASP B 1 225 ? 19.797 -10.477 -14.727 1 90.12 225 ASP B CA 1
ATOM 4274 C C . ASP B 1 225 ? 18.734 -9.711 -15.508 1 90.12 225 ASP B C 1
ATOM 4276 O O . ASP B 1 225 ? 18.281 -8.648 -15.078 1 90.12 225 ASP B O 1
ATOM 4280 N N . THR B 1 226 ? 18.312 -10.297 -16.609 1 90.5 226 THR B N 1
ATOM 4281 C CA . THR B 1 226 ? 17.406 -9.547 -17.469 1 90.5 226 THR B CA 1
ATOM 4282 C C . THR B 1 226 ? 16.109 -10.305 -17.703 1 90.5 226 THR B C 1
ATOM 4284 O O . THR B 1 226 ? 15.133 -9.742 -18.203 1 90.5 226 THR B O 1
ATOM 4287 N N . ASN B 1 227 ? 16.094 -11.57 -17.375 1 93.75 227 ASN B N 1
ATOM 4288 C CA . ASN B 1 227 ? 14.898 -12.383 -17.609 1 93.75 227 ASN B CA 1
ATOM 4289 C C . ASN B 1 227 ? 14.625 -13.328 -16.453 1 93.75 227 ASN B C 1
ATOM 4291 O O . ASN B 1 227 ? 15.367 -13.336 -15.461 1 93.75 227 ASN B O 1
ATOM 4295 N N . CYS B 1 228 ? 13.531 -13.984 -16.516 1 96.88 228 CYS B N 1
ATOM 4296 C CA . CYS B 1 228 ? 13.156 -15.047 -15.602 1 96.88 228 CYS B CA 1
ATOM 4297 C C . CYS B 1 228 ? 12.93 -16.359 -16.344 1 96.88 228 CYS B C 1
ATOM 4299 O O . CYS B 1 228 ? 12.492 -16.359 -17.5 1 96.88 228 CYS B O 1
ATOM 4301 N N . ILE B 1 229 ? 13.305 -17.406 -15.68 1 95.94 229 ILE B N 1
ATOM 4302 C CA . ILE B 1 229 ? 13.078 -18.75 -16.203 1 95.94 229 ILE B CA 1
ATOM 4303 C C . ILE B 1 229 ? 12.148 -19.516 -15.258 1 95.94 229 ILE B C 1
ATOM 4305 O O . ILE B 1 229 ? 12.422 -19.609 -14.055 1 95.94 229 ILE B O 1
ATOM 4309 N N . LEU B 1 230 ? 11.047 -19.891 -15.781 1 98.19 230 LEU B N 1
ATOM 4310 C CA . LEU B 1 230 ? 10.211 -20.828 -15.047 1 98.19 230 LEU B CA 1
ATOM 4311 C C . LEU B 1 230 ? 10.531 -22.266 -15.445 1 98.19 230 LEU B C 1
ATOM 4313 O O . LEU B 1 230 ? 10.359 -22.641 -16.609 1 98.19 230 LEU B O 1
ATOM 4317 N N . ALA B 1 231 ? 10.961 -23.047 -14.445 1 96.56 231 ALA B N 1
ATOM 4318 C CA . ALA B 1 231 ? 11.391 -24.422 -14.719 1 96.56 231 ALA B CA 1
ATOM 4319 C C . ALA B 1 231 ? 10.602 -25.422 -13.875 1 96.56 231 ALA B C 1
ATOM 4321 O O . ALA B 1 231 ? 10.078 -25.062 -12.812 1 96.56 231 ALA B O 1
ATOM 4322 N N . ILE B 1 232 ? 10.461 -26.594 -14.375 1 97.12 232 ILE B N 1
ATOM 4323 C CA . ILE B 1 232 ? 9.961 -27.75 -13.656 1 97.12 232 ILE B CA 1
ATOM 4324 C C . ILE B 1 232 ? 11.023 -28.844 -13.625 1 97.12 232 ILE B C 1
ATOM 4326 O O . ILE B 1 232 ? 11.453 -29.328 -14.68 1 97.12 232 ILE B O 1
ATOM 4330 N N . GLY B 1 233 ? 11.367 -29.234 -12.406 1 93.75 233 GLY B N 1
ATOM 4331 C CA . GLY B 1 233 ? 12.562 -30.062 -12.359 1 93.75 233 GLY B CA 1
ATOM 4332 C C . GLY B 1 233 ? 13.781 -29.391 -12.969 1 93.75 233 GLY B C 1
ATOM 4333 O O . GLY B 1 233 ? 14.125 -28.266 -12.594 1 93.75 233 GLY B O 1
ATOM 4334 N N . THR B 1 234 ? 14.383 -30 -13.914 1 91.19 234 THR B N 1
ATOM 4335 C CA . THR B 1 234 ? 15.555 -29.438 -14.562 1 91.19 234 THR B CA 1
ATOM 4336 C C . THR B 1 234 ? 15.18 -28.844 -15.922 1 91.19 234 THR B C 1
ATOM 4338 O O . THR B 1 234 ? 16.047 -28.406 -16.672 1 91.19 234 THR B O 1
ATOM 4341 N N . MET B 1 235 ? 13.922 -28.766 -16.203 1 91.25 235 MET B N 1
ATOM 4342 C CA . MET B 1 235 ? 13.469 -28.391 -17.547 1 91.25 235 MET B CA 1
ATOM 4343 C C . MET B 1 235 ? 12.938 -26.953 -17.547 1 91.25 235 MET B C 1
ATOM 4345 O O . MET B 1 235 ? 11.914 -26.672 -16.906 1 91.25 235 MET B O 1
ATOM 4349 N N . PRO B 1 236 ? 13.586 -26.109 -18.297 1 93.12 236 PRO B N 1
ATOM 4350 C CA . PRO B 1 236 ? 12.969 -24.797 -18.5 1 93.12 236 PRO B CA 1
ATOM 4351 C C . PRO B 1 236 ? 11.68 -24.875 -19.312 1 93.12 236 PRO B C 1
ATOM 4353 O O . PRO B 1 236 ? 11.648 -25.516 -20.375 1 93.12 236 PRO B O 1
ATOM 4356 N N . VAL B 1 237 ? 10.672 -24.281 -18.828 1 95.44 237 VAL B N 1
ATOM 4357 C CA . VAL B 1 237 ? 9.367 -24.328 -19.484 1 95.44 237 VAL B CA 1
ATOM 4358 C C . VAL B 1 237 ? 9.062 -22.984 -20.141 1 95.44 237 VAL B C 1
ATOM 4360 O O . VAL B 1 237 ? 8.734 -22.922 -21.328 1 95.44 237 VAL B O 1
ATOM 4363 N N . LEU B 1 238 ? 9.211 -21.938 -19.359 1 95.31 238 LEU B N 1
ATOM 4364 C CA . LEU B 1 238 ? 8.938 -20.578 -19.828 1 95.31 238 LEU B CA 1
ATOM 4365 C C . LEU B 1 238 ? 10.125 -19.672 -19.578 1 95.31 238 LEU B C 1
ATOM 4367 O O . LEU B 1 238 ? 10.828 -19.812 -18.578 1 95.31 238 LEU B O 1
ATOM 4371 N N . ILE B 1 239 ? 10.344 -18.75 -20.516 1 94.06 239 ILE B N 1
ATOM 4372 C CA . ILE B 1 239 ? 11.281 -17.641 -20.344 1 94.06 239 ILE B CA 1
ATOM 4373 C C . ILE B 1 239 ? 10.57 -16.312 -20.609 1 94.06 239 ILE B C 1
ATOM 4375 O O . ILE B 1 239 ? 9.859 -16.188 -21.609 1 94.06 239 ILE B O 1
ATOM 4379 N N . PHE B 1 240 ? 10.664 -15.398 -19.734 1 95.5 240 PHE B N 1
ATOM 4380 C CA . PHE B 1 240 ? 9.992 -14.109 -19.891 1 95.5 240 PHE B CA 1
ATOM 4381 C C . PHE B 1 240 ? 10.836 -12.992 -19.297 1 95.5 240 PHE B C 1
ATOM 4383 O O . PHE B 1 240 ? 11.727 -13.242 -18.469 1 95.5 240 PHE B O 1
ATOM 4390 N N . PRO B 1 241 ? 10.539 -11.781 -19.734 1 96.19 241 PRO B N 1
ATOM 4391 C CA . PRO B 1 241 ? 11.312 -10.656 -19.203 1 96.19 241 PRO B CA 1
ATOM 4392 C C . PRO B 1 241 ? 11.141 -10.477 -17.703 1 96.19 241 PRO B C 1
ATOM 4394 O O . PRO B 1 241 ? 10.047 -10.688 -17.172 1 96.19 241 PRO B O 1
ATOM 4397 N N . LYS B 1 242 ? 12.203 -10.047 -17.125 1 95.94 242 LYS B N 1
ATOM 4398 C CA . LYS B 1 242 ? 12.211 -9.844 -15.672 1 95.94 242 LYS B CA 1
ATOM 4399 C C . LYS B 1 242 ? 11.133 -8.852 -15.25 1 95.94 242 LYS B C 1
ATOM 4401 O O . LYS B 1 242 ? 10.539 -8.992 -14.18 1 95.94 242 LYS B O 1
ATOM 4406 N N . GLU B 1 243 ? 10.812 -7.898 -16.031 1 95.94 243 GLU B N 1
ATOM 4407 C CA . GLU B 1 243 ? 9.805 -6.875 -15.758 1 95.94 243 GLU B CA 1
ATOM 4408 C C . GLU B 1 243 ? 8.414 -7.484 -15.617 1 95.94 243 GLU B C 1
ATOM 4410 O O . GLU B 1 243 ? 7.52 -6.871 -15.031 1 95.94 243 GLU B O 1
ATOM 4415 N N . ASP B 1 244 ? 8.289 -8.734 -16.109 1 96.75 244 ASP B N 1
ATOM 4416 C CA . ASP B 1 244 ? 6.98 -9.383 -16.094 1 96.75 244 ASP B CA 1
ATOM 4417 C C . ASP B 1 244 ? 6.859 -10.344 -14.906 1 96.75 244 ASP B C 1
ATOM 4419 O O . ASP B 1 244 ? 5.93 -11.148 -14.844 1 96.75 244 ASP B O 1
ATOM 4423 N N . ILE B 1 245 ? 7.746 -10.203 -13.977 1 98 245 ILE B N 1
ATOM 4424 C CA . ILE B 1 245 ? 7.789 -11.141 -12.859 1 98 245 ILE B CA 1
ATOM 4425 C C . ILE B 1 245 ? 6.516 -11.016 -12.031 1 98 245 ILE B C 1
ATOM 4427 O O . ILE B 1 245 ? 6.129 -11.953 -11.328 1 98 245 ILE B O 1
ATOM 4431 N N . PHE B 1 246 ? 5.867 -9.922 -12.133 1 98.19 246 PHE B N 1
ATOM 4432 C CA . PHE B 1 246 ? 4.629 -9.688 -11.398 1 98.19 246 PHE B CA 1
ATOM 4433 C C . PHE B 1 246 ? 3.604 -10.773 -11.703 1 98.19 246 PHE B C 1
ATOM 4435 O O . PHE B 1 246 ? 2.875 -11.211 -10.812 1 98.19 246 PHE B O 1
ATOM 4442 N N . ASP B 1 247 ? 3.609 -11.297 -12.891 1 97.75 247 ASP B N 1
ATOM 4443 C CA . ASP B 1 247 ? 2.615 -12.273 -13.328 1 97.75 247 ASP B CA 1
ATOM 4444 C C . ASP B 1 247 ? 3.096 -13.703 -13.078 1 97.75 247 ASP B C 1
ATOM 4446 O O . ASP B 1 247 ? 2.346 -14.656 -13.281 1 97.75 247 ASP B O 1
ATOM 4450 N N . SER B 1 248 ? 4.258 -13.844 -12.594 1 97.94 248 SER B N 1
ATOM 4451 C CA . SER B 1 248 ? 4.914 -15.148 -12.594 1 97.94 248 SER B CA 1
ATOM 4452 C C . SER B 1 248 ? 4.188 -16.125 -11.688 1 97.94 248 SER B C 1
ATOM 4454 O O . SER B 1 248 ? 4.203 -17.344 -11.938 1 97.94 248 SER B O 1
ATOM 4456 N N . VAL B 1 249 ? 3.578 -15.641 -10.648 1 98.19 249 VAL B N 1
ATOM 4457 C CA . VAL B 1 249 ? 2.842 -16.531 -9.758 1 98.19 249 VAL B CA 1
ATOM 4458 C C . VAL B 1 249 ? 1.708 -17.203 -10.523 1 98.19 249 VAL B C 1
ATOM 4460 O O . VAL B 1 249 ? 1.436 -18.391 -10.32 1 98.19 249 VAL B O 1
ATOM 4463 N N . MET B 1 250 ? 1.076 -16.484 -11.383 1 98.25 250 MET B N 1
ATOM 4464 C CA . MET B 1 250 ? 0.029 -17.078 -12.211 1 98.25 250 MET B CA 1
ATOM 4465 C C . MET B 1 250 ? 0.609 -18.109 -13.172 1 98.25 250 MET B C 1
ATOM 4467 O O . MET B 1 250 ? -0.013 -19.141 -13.43 1 98.25 250 MET B O 1
ATOM 4471 N N . TYR B 1 251 ? 1.83 -17.797 -13.641 1 98.38 251 TYR B N 1
ATOM 4472 C CA . TYR B 1 251 ? 2.5 -18.75 -14.508 1 98.38 251 TYR B CA 1
ATOM 4473 C C . TYR B 1 251 ? 2.809 -20.047 -13.758 1 98.38 251 TYR B C 1
ATOM 4475 O O . TYR B 1 251 ? 2.641 -21.141 -14.305 1 98.38 251 TYR B O 1
ATOM 4483 N N . VAL B 1 252 ? 3.221 -19.875 -12.555 1 98.5 252 VAL B N 1
ATOM 4484 C CA . VAL B 1 252 ? 3.527 -21.016 -11.711 1 98.5 252 VAL B CA 1
ATOM 4485 C C . VAL B 1 252 ? 2.271 -21.875 -11.523 1 98.5 252 VAL B C 1
ATOM 4487 O O . VAL B 1 252 ? 2.307 -23.094 -11.711 1 98.5 252 VAL B O 1
ATOM 4490 N N . MET B 1 253 ? 1.185 -21.234 -11.227 1 98.44 253 MET B N 1
ATOM 4491 C CA . MET B 1 253 ? -0.069 -21.969 -11.023 1 98.44 253 MET B CA 1
ATOM 4492 C C . MET B 1 253 ? -0.529 -22.625 -12.32 1 98.44 253 MET B C 1
ATOM 4494 O O . MET B 1 253 ? -1.024 -23.75 -12.305 1 98.44 253 MET B O 1
ATOM 4498 N N . ALA B 1 254 ? -0.347 -21.906 -13.398 1 98.44 254 ALA B N 1
ATOM 4499 C CA . ALA B 1 254 ? -0.701 -22.469 -14.695 1 98.44 254 ALA B CA 1
ATOM 4500 C C . ALA B 1 254 ? 0.069 -23.766 -14.953 1 98.44 254 ALA B C 1
ATOM 4502 O O . ALA B 1 254 ? -0.482 -24.719 -15.5 1 98.44 254 ALA B O 1
ATOM 4503 N N . CYS B 1 255 ? 1.289 -23.797 -14.531 1 98.12 255 CYS B N 1
ATOM 4504 C CA . CYS B 1 255 ? 2.105 -24.984 -14.719 1 98.12 255 CYS B CA 1
ATOM 4505 C C . CYS B 1 255 ? 1.572 -26.156 -13.891 1 98.12 255 CYS B C 1
ATOM 4507 O O . CYS B 1 255 ? 1.473 -27.281 -14.383 1 98.12 255 CYS B O 1
ATOM 4509 N N . TYR B 1 256 ? 1.215 -25.891 -12.664 1 97.69 256 TYR B N 1
ATOM 4510 C CA . TYR B 1 256 ? 0.658 -26.953 -11.836 1 97.69 256 TYR B CA 1
ATOM 4511 C C . TYR B 1 256 ? -0.574 -27.578 -12.492 1 97.69 256 TYR B C 1
ATOM 4513 O O . TYR B 1 256 ? -0.742 -28.797 -12.492 1 97.69 256 TYR B O 1
ATOM 4521 N N . TYR B 1 257 ? -1.367 -26.75 -13.062 1 97.25 257 TYR B N 1
ATOM 4522 C CA . TYR B 1 257 ? -2.627 -27.219 -13.641 1 97.25 257 TYR B CA 1
ATOM 4523 C C . TYR B 1 257 ? -2.4 -27.875 -14.992 1 97.25 257 TYR B C 1
ATOM 4525 O O . TYR B 1 257 ? -2.928 -28.953 -15.258 1 97.25 257 TYR B O 1
ATOM 4533 N N . THR B 1 258 ? -1.627 -27.219 -15.781 1 97.12 258 THR B N 1
ATOM 4534 C CA . THR B 1 258 ? -1.395 -27.719 -17.125 1 97.12 258 THR B CA 1
ATOM 4535 C C . THR B 1 258 ? -0.723 -29.094 -17.094 1 97.12 258 THR B C 1
ATOM 4537 O O . THR B 1 258 ? -1.124 -30.016 -17.812 1 97.12 258 THR B O 1
ATOM 4540 N N . PHE B 1 259 ? 0.193 -29.281 -16.219 1 96.81 259 PHE B N 1
ATOM 4541 C CA . PHE B 1 259 ? 0.971 -30.516 -16.172 1 96.81 259 PHE B CA 1
ATOM 4542 C C . PHE B 1 259 ? 0.44 -31.453 -15.1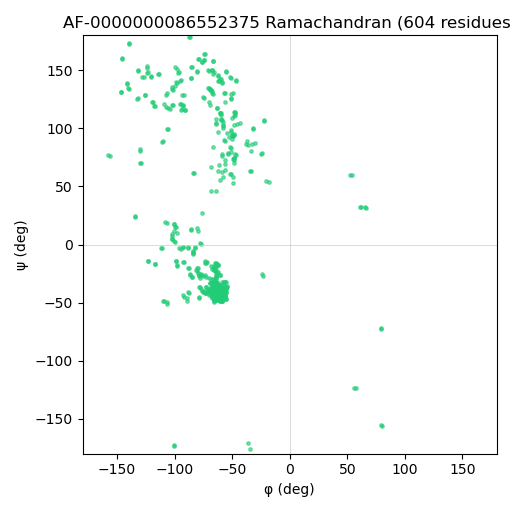02 1 96.81 259 PHE B C 1
ATOM 4544 O O . PHE B 1 259 ? 1.009 -32.531 -14.875 1 96.81 259 PHE B O 1
ATOM 4551 N N . HIS B 1 260 ? -0.596 -31.031 -14.461 1 95.69 260 HIS B N 1
ATOM 4552 C CA . HIS B 1 260 ? -1.238 -31.844 -13.43 1 95.69 260 HIS B CA 1
ATOM 4553 C C . HIS B 1 260 ? -0.233 -32.281 -12.375 1 95.69 260 HIS B C 1
ATOM 4555 O O . HIS B 1 260 ? -0.098 -33.5 -12.102 1 95.69 260 HIS B O 1
ATOM 4561 N N . LEU B 1 261 ? 0.381 -31.297 -11.734 1 96 261 LEU B N 1
ATOM 4562 C CA . LEU B 1 261 ? 1.412 -31.578 -10.734 1 96 261 LEU B CA 1
ATOM 4563 C C . LEU B 1 261 ? 0.841 -31.484 -9.328 1 96 261 LEU B C 1
ATOM 4565 O O . LEU B 1 261 ? -0.112 -30.75 -9.078 1 96 261 LEU B O 1
ATOM 4569 N N . THR B 1 262 ? 1.466 -32.219 -8.477 1 94.5 262 THR B N 1
ATOM 4570 C CA . THR B 1 262 ? 1.106 -32.188 -7.066 1 94.5 262 THR B CA 1
ATOM 4571 C C . THR B 1 262 ? 1.851 -31.047 -6.355 1 94.5 262 THR B C 1
ATOM 4573 O O . THR B 1 262 ? 3.031 -30.812 -6.621 1 94.5 262 THR B O 1
ATOM 4576 N N . TYR B 1 263 ? 1.146 -30.438 -5.434 1 96.12 263 TYR B N 1
ATOM 4577 C CA . TYR B 1 263 ? 1.786 -29.391 -4.645 1 96.12 263 TYR B CA 1
ATOM 4578 C C . TYR B 1 263 ? 2.869 -29.969 -3.744 1 96.12 263 TYR B C 1
ATOM 4580 O O . TYR B 1 263 ? 2.643 -30.969 -3.059 1 96.12 263 TYR B O 1
ATOM 4588 N N . PRO B 1 264 ? 4.062 -29.344 -3.756 1 95.69 264 PRO B N 1
ATOM 4589 C CA . PRO B 1 264 ? 5.012 -29.766 -2.723 1 95.69 264 PRO B CA 1
ATOM 4590 C C . PRO B 1 264 ? 4.5 -29.516 -1.309 1 95.69 264 PRO B C 1
ATOM 4592 O O . PRO B 1 264 ? 3.967 -28.438 -1.027 1 95.69 264 PRO B O 1
ATOM 4595 N N . LYS B 1 265 ? 4.727 -30.375 -0.441 1 93.5 265 LYS B N 1
ATOM 4596 C CA . LYS B 1 265 ? 4.148 -30.344 0.899 1 93.5 265 LYS B CA 1
ATOM 4597 C C . LYS B 1 265 ? 4.621 -29.109 1.67 1 93.5 265 LYS B C 1
ATOM 4599 O O . LYS B 1 265 ? 3.875 -28.547 2.473 1 93.5 265 LYS B O 1
ATOM 4604 N N . CYS B 1 266 ? 5.793 -28.688 1.476 1 95.69 266 CYS B N 1
ATOM 4605 C CA . CYS B 1 266 ? 6.414 -27.641 2.273 1 95.69 266 CYS B CA 1
ATOM 4606 C C . CYS B 1 266 ? 5.816 -26.281 1.941 1 95.69 266 CYS B C 1
ATOM 4608 O O . CYS B 1 266 ? 6.004 -25.312 2.688 1 95.69 266 CYS B O 1
ATOM 4610 N N . ILE B 1 267 ? 5.09 -26.141 0.795 1 96.75 267 ILE B N 1
ATOM 4611 C CA . ILE B 1 267 ? 4.43 -24.875 0.518 1 96.75 267 ILE B CA 1
ATOM 4612 C C . ILE B 1 267 ? 2.998 -25.125 0.055 1 96.75 267 ILE B C 1
ATOM 4614 O O . ILE B 1 267 ? 2.404 -24.297 -0.636 1 96.75 267 ILE B O 1
ATOM 4618 N N . ALA B 1 268 ? 2.467 -26.25 0.422 1 96.25 268 ALA B N 1
ATOM 4619 C CA . ALA B 1 268 ? 1.142 -26.656 -0.037 1 96.25 268 ALA B CA 1
ATOM 4620 C C . ALA B 1 268 ? 0.071 -25.688 0.449 1 96.25 268 ALA B C 1
ATOM 4622 O O . ALA B 1 268 ? -0.885 -25.391 -0.273 1 96.25 268 ALA B O 1
ATOM 4623 N N . LYS B 1 269 ? 0.213 -25.234 1.642 1 96.31 269 LYS B N 1
ATOM 4624 C CA . LYS B 1 269 ? -0.767 -24.297 2.195 1 96.31 269 LYS B CA 1
ATOM 4625 C C . LYS B 1 269 ? -0.824 -23.016 1.379 1 96.31 269 LYS B C 1
ATOM 4627 O O . LYS B 1 269 ? -1.908 -22.547 1.03 1 96.31 269 LYS B O 1
ATOM 4632 N N . LEU B 1 270 ? 0.325 -22.484 1.076 1 97.69 270 LEU B N 1
ATOM 4633 C CA . LEU B 1 270 ? 0.384 -21.281 0.263 1 97.69 270 LEU B CA 1
ATOM 4634 C C . LEU B 1 270 ? -0.285 -21.5 -1.09 1 97.69 270 LEU B C 1
ATOM 4636 O O . LEU B 1 270 ? -1.1 -20.672 -1.525 1 97.69 270 LEU B O 1
ATOM 4640 N N . LEU B 1 271 ? 0.073 -22.562 -1.722 1 97.62 271 LEU B N 1
ATOM 4641 C CA . LEU B 1 271 ? -0.473 -22.844 -3.045 1 97.62 271 LEU B CA 1
ATOM 4642 C C . LEU B 1 271 ? -1.982 -23.047 -2.979 1 97.62 271 LEU B C 1
ATOM 4644 O O . LEU B 1 271 ? -2.709 -22.656 -3.896 1 97.62 271 LEU B O 1
ATOM 4648 N N . SER B 1 272 ? -2.402 -23.625 -1.864 1 97.44 272 SER B N 1
ATOM 4649 C CA . SER B 1 272 ? -3.838 -23.781 -1.664 1 97.44 272 SER B CA 1
ATOM 4650 C C . SER B 1 272 ? -4.527 -22.438 -1.498 1 97.44 272 SER B C 1
ATOM 4652 O O . SER B 1 272 ? -5.641 -22.234 -1.986 1 97.44 272 SER B O 1
ATOM 4654 N N . VAL B 1 273 ? -3.902 -21.594 -0.822 1 97.62 273 VAL B N 1
ATOM 4655 C CA . VAL B 1 273 ? -4.445 -20.25 -0.65 1 97.62 273 VAL B CA 1
ATOM 4656 C C . VAL B 1 273 ? -4.551 -19.547 -2.008 1 97.62 273 VAL B C 1
ATOM 4658 O O . VAL B 1 273 ? -5.578 -18.953 -2.326 1 97.62 273 VAL B O 1
ATOM 4661 N N . LEU B 1 274 ? -3.508 -19.609 -2.836 1 98.06 274 LEU B N 1
ATOM 4662 C CA . LEU B 1 274 ? -3.525 -19.016 -4.168 1 98.06 274 LEU B CA 1
ATOM 4663 C C . LEU B 1 274 ? -4.609 -19.656 -5.031 1 98.06 274 LEU B C 1
ATOM 4665 O O . LEU B 1 274 ? -5.285 -18.953 -5.797 1 98.06 274 LEU B O 1
ATOM 4669 N N . GLN B 1 275 ? -4.758 -20.906 -4.871 1 97.75 275 GLN B N 1
ATOM 4670 C CA . GLN B 1 275 ? -5.773 -21.672 -5.594 1 97.75 275 GLN B CA 1
ATOM 4671 C C . GLN B 1 275 ? -7.172 -21.141 -5.289 1 97.75 275 GLN B C 1
ATOM 4673 O O . GLN B 1 275 ? -7.977 -20.938 -6.203 1 97.75 275 GLN B O 1
ATOM 4678 N N . THR B 1 276 ? -7.422 -20.844 -4.09 1 97 276 THR B N 1
ATOM 4679 C CA . THR B 1 276 ? -8.773 -20.438 -3.697 1 97 276 THR B CA 1
ATOM 4680 C C . THR B 1 276 ? -8.961 -18.938 -3.875 1 97 276 THR B C 1
ATOM 4682 O O . THR B 1 276 ? -9.992 -18.484 -4.383 1 97 276 THR B O 1
ATOM 4685 N N . GLU B 1 277 ? -7.949 -18.156 -3.494 1 96.88 277 GLU B N 1
ATOM 4686 C CA . GLU B 1 277 ? -8.109 -16.703 -3.43 1 96.88 277 GLU B CA 1
ATOM 4687 C C . GLU B 1 277 ? -7.863 -16.062 -4.793 1 96.88 277 GLU B C 1
ATOM 4689 O O . GLU B 1 277 ? -8.43 -15.016 -5.098 1 96.88 277 GLU B O 1
ATOM 4694 N N . VAL B 1 278 ? -7.035 -16.703 -5.605 1 97.94 278 VAL B N 1
ATOM 4695 C CA . VAL B 1 278 ? -6.648 -16.078 -6.867 1 97.94 278 VAL B CA 1
ATOM 4696 C C . VAL B 1 278 ? -7.293 -16.828 -8.031 1 97.94 278 VAL B C 1
ATOM 4698 O O . VAL B 1 278 ? -7.973 -16.234 -8.867 1 97.94 278 VAL B O 1
ATOM 4701 N N . LEU B 1 279 ? -7.164 -18.141 -8.008 1 97.75 279 LEU B N 1
ATOM 4702 C CA . LEU B 1 279 ? -7.707 -18.938 -9.117 1 97.75 279 LEU B CA 1
ATOM 4703 C C . LEU B 1 279 ? -9.203 -19.156 -8.938 1 97.75 279 LEU B C 1
ATOM 4705 O O . LEU B 1 279 ? -9.906 -19.5 -9.898 1 97.75 279 LEU B O 1
ATOM 4709 N N . MET B 1 280 ? -9.75 -19.062 -7.758 1 95.88 280 MET B N 1
ATOM 4710 C CA . MET B 1 280 ? -11.141 -19.312 -7.391 1 95.88 280 MET B CA 1
ATOM 4711 C C . MET B 1 280 ? -11.523 -20.766 -7.684 1 95.88 280 MET B C 1
ATOM 4713 O O . MET B 1 280 ? -12.633 -21.031 -8.148 1 95.88 280 MET B O 1
ATOM 4717 N N . ASP B 1 281 ? -10.492 -21.516 -7.508 1 95.19 281 ASP B N 1
ATOM 4718 C CA . ASP B 1 281 ? -10.719 -22.953 -7.633 1 95.19 281 ASP B CA 1
ATOM 4719 C C . ASP B 1 281 ? -10.977 -23.594 -6.27 1 95.19 281 ASP B C 1
ATOM 4721 O O . ASP B 1 281 ? -10.359 -23.219 -5.273 1 95.19 281 ASP B O 1
ATOM 4725 N N . ALA B 1 282 ? -11.859 -24.484 -6.258 1 90.56 282 ALA B N 1
ATOM 4726 C CA . ALA B 1 282 ? -12.18 -25.156 -5.004 1 90.56 282 ALA B CA 1
ATOM 4727 C C . ALA B 1 282 ? -11.047 -26.094 -4.574 1 90.56 282 ALA B C 1
ATOM 4729 O O . ALA B 1 282 ? -10.289 -26.578 -5.414 1 90.56 282 ALA B O 1
ATOM 4730 N N . ILE B 1 283 ? -10.977 -26.203 -3.346 1 87 283 ILE B N 1
ATOM 4731 C CA . ILE B 1 283 ? -9.984 -27.141 -2.82 1 87 283 ILE B CA 1
ATOM 4732 C C . ILE B 1 283 ? -10.656 -28.469 -2.518 1 87 283 ILE B C 1
ATOM 4734 O O . ILE B 1 283 ? -11.836 -28.531 -2.176 1 87 283 ILE B O 1
ATOM 4738 N N . HIS B 1 284 ? -9.891 -29.438 -2.691 1 84.12 284 HIS B N 1
ATOM 4739 C CA . HIS B 1 284 ? -10.391 -30.766 -2.342 1 84.12 284 HIS B CA 1
ATOM 4740 C C . HIS B 1 284 ? -10.586 -30.891 -0.836 1 84.12 284 HIS B C 1
ATOM 4742 O O . HIS B 1 284 ? -9.859 -30.281 -0.055 1 84.12 284 HIS B O 1
ATOM 4748 N N . ALA B 1 285 ? -11.469 -31.656 -0.478 1 76 285 ALA B N 1
ATOM 4749 C CA . ALA B 1 285 ? -11.828 -31.859 0.923 1 76 285 ALA B CA 1
ATOM 4750 C C . ALA B 1 285 ? -10.609 -32.281 1.746 1 76 285 ALA B C 1
ATOM 4752 O O . ALA B 1 285 ? -10.438 -31.812 2.881 1 76 285 ALA B O 1
ATOM 4753 N N . ARG B 1 286 ? -9.797 -33.094 1.157 1 79.38 286 ARG B N 1
ATOM 4754 C CA . ARG B 1 286 ? -8.633 -33.594 1.868 1 79.38 286 ARG B CA 1
ATOM 4755 C C . ARG B 1 286 ? -7.641 -32.5 2.191 1 79.38 286 ARG B C 1
ATOM 4757 O O . ARG B 1 286 ? -6.848 -32.625 3.125 1 79.38 286 ARG B O 1
ATOM 4764 N N . ASP B 1 287 ? -7.719 -31.484 1.48 1 82.44 287 ASP B N 1
ATOM 4765 C CA . ASP B 1 287 ? -6.777 -30.375 1.655 1 82.44 287 ASP B CA 1
ATOM 4766 C C . ASP B 1 287 ? -7.352 -29.312 2.578 1 82.44 287 ASP B C 1
ATOM 4768 O O . ASP B 1 287 ? -6.668 -28.344 2.908 1 82.44 287 ASP B O 1
ATOM 4772 N N . MET B 1 288 ? -8.57 -29.562 2.955 1 87.25 288 MET B N 1
ATOM 4773 C CA . MET B 1 288 ? -9.219 -28.656 3.9 1 87.25 288 MET B CA 1
ATOM 4774 C C . MET B 1 288 ? -8.828 -29 5.332 1 87.25 288 MET B C 1
ATOM 4776 O O . MET B 1 288 ? -9.688 -29.344 6.152 1 87.25 288 MET B O 1
ATOM 4780 N N . THR B 1 289 ? -7.598 -28.906 5.574 1 89.06 289 THR B N 1
ATOM 4781 C CA . THR B 1 289 ? -7.051 -29.219 6.891 1 89.06 289 THR B CA 1
ATOM 4782 C C . THR B 1 289 ? -7.379 -28.125 7.895 1 89.06 289 THR B C 1
ATOM 4784 O O . THR B 1 289 ? -7.77 -27.016 7.512 1 89.06 289 THR B O 1
ATOM 4787 N N . SER B 1 290 ? -7.23 -28.469 9.133 1 91.19 290 SER B N 1
ATOM 4788 C CA . SER B 1 290 ? -7.422 -27.469 10.188 1 91.19 290 SER B CA 1
ATOM 4789 C C . SER B 1 290 ? -6.43 -26.328 10.047 1 91.19 290 SER B C 1
ATOM 4791 O O . SER B 1 290 ? -6.781 -25.172 10.266 1 91.19 290 SER B O 1
ATOM 4793 N N . SER B 1 291 ? -5.281 -26.656 9.656 1 92.12 291 SER B N 1
ATOM 4794 C CA . SER B 1 291 ? -4.238 -25.656 9.461 1 92.12 291 SER B CA 1
ATOM 4795 C C . SER B 1 291 ? -4.605 -24.688 8.344 1 92.12 291 SER B C 1
ATOM 4797 O O . SER B 1 291 ? -4.418 -23.469 8.477 1 92.12 291 SER B O 1
ATOM 4799 N N . TYR B 1 292 ? -5.102 -25.203 7.324 1 94.69 292 TYR B N 1
ATOM 4800 C CA . TYR B 1 292 ? -5.535 -24.375 6.211 1 94.69 292 TYR B CA 1
ATOM 4801 C C . TYR B 1 292 ? -6.707 -23.484 6.621 1 94.69 292 TYR B C 1
ATOM 4803 O O . TYR B 1 292 ? -6.707 -22.281 6.344 1 94.69 292 TYR B O 1
ATOM 4811 N N . LYS B 1 293 ? -7.664 -24.062 7.262 1 95.12 293 LYS B N 1
ATOM 4812 C CA . LYS B 1 293 ? -8.844 -23.328 7.691 1 95.12 293 LYS B CA 1
ATOM 4813 C C . LYS B 1 293 ? -8.453 -22.156 8.602 1 95.12 293 LYS B C 1
ATOM 4815 O O . LYS B 1 293 ? -8.992 -21.062 8.484 1 95.12 293 LYS B O 1
ATOM 4820 N N . LYS B 1 294 ? -7.594 -22.453 9.445 1 95.75 294 LYS B N 1
ATOM 4821 C CA . LYS B 1 294 ? -7.125 -21.422 10.359 1 95.75 294 LYS B CA 1
ATOM 4822 C C . LYS B 1 294 ? -6.43 -20.281 9.609 1 95.75 294 LYS B C 1
ATOM 4824 O O . LYS B 1 294 ? -6.656 -19.109 9.906 1 95.75 294 LYS B O 1
ATOM 4829 N N . ALA B 1 295 ? -5.598 -20.656 8.695 1 95.56 295 ALA B N 1
ATOM 4830 C CA . ALA B 1 295 ? -4.891 -19.656 7.891 1 95.56 295 ALA B CA 1
ATOM 4831 C C . ALA B 1 295 ? -5.867 -18.781 7.109 1 95.56 295 ALA B C 1
ATOM 4833 O O . ALA B 1 295 ? -5.711 -17.562 7.055 1 95.56 295 ALA B O 1
ATOM 4834 N N . MET B 1 296 ? -6.863 -19.438 6.578 1 96 296 MET B N 1
ATOM 4835 C CA . MET B 1 296 ? -7.852 -18.719 5.785 1 96 296 MET B CA 1
ATOM 4836 C C . MET B 1 296 ? -8.695 -17.812 6.668 1 96 296 MET B C 1
ATOM 4838 O O . MET B 1 296 ? -9.055 -16.703 6.262 1 96 296 MET B O 1
ATOM 4842 N N . ALA B 1 297 ? -9.008 -18.281 7.852 1 96.44 297 ALA B N 1
ATOM 4843 C CA . ALA B 1 297 ? -9.758 -17.469 8.797 1 96.44 297 ALA B CA 1
ATOM 4844 C C . ALA B 1 297 ? -8.977 -16.203 9.164 1 96.44 297 ALA B C 1
ATOM 4846 O O . ALA B 1 297 ? -9.531 -15.102 9.195 1 96.44 297 ALA B O 1
ATOM 4847 N N . GLU B 1 298 ? -7.738 -16.375 9.438 1 96.19 298 GLU B N 1
ATOM 4848 C CA . GLU B 1 298 ? -6.887 -15.242 9.773 1 96.19 298 GLU B CA 1
ATOM 4849 C C . GLU B 1 298 ? -6.773 -14.273 8.602 1 96.19 298 GLU B C 1
ATOM 4851 O O . GLU B 1 298 ? -6.875 -13.055 8.781 1 96.19 298 GLU B O 1
ATOM 4856 N N . TRP B 1 299 ? -6.547 -14.828 7.434 1 96.31 299 TRP B N 1
ATOM 4857 C CA . TRP B 1 299 ? -6.434 -14.031 6.215 1 96.31 299 TRP B CA 1
ATOM 4858 C C . TRP B 1 299 ? -7.707 -13.234 5.961 1 96.31 299 TRP B C 1
ATOM 4860 O O . TRP B 1 299 ? -7.656 -12.031 5.699 1 96.31 299 TRP B O 1
ATOM 4870 N N . LYS B 1 300 ? -8.82 -13.875 6.07 1 95.19 300 LYS B N 1
ATOM 4871 C CA . LYS B 1 300 ? -10.102 -13.227 5.824 1 95.19 300 LYS B CA 1
ATOM 4872 C C . LYS B 1 300 ? -10.383 -12.148 6.871 1 95.19 300 LYS B C 1
ATOM 4874 O O . LYS B 1 300 ? -10.898 -11.078 6.547 1 95.19 300 LYS B O 1
ATOM 4879 N N . LYS B 1 301 ? -10.055 -12.453 8.07 1 94.12 301 LYS B N 1
ATOM 4880 C CA . LYS B 1 301 ? -10.219 -11.469 9.133 1 94.12 301 LYS B CA 1
ATOM 4881 C C . LYS B 1 301 ? -9.375 -10.219 8.859 1 94.12 301 LYS B C 1
ATOM 4883 O O . LYS B 1 301 ? -9.805 -9.102 9.148 1 94.12 301 LYS B O 1
ATOM 4888 N N . PHE B 1 302 ? -8.219 -10.469 8.391 1 94.62 302 PHE B N 1
ATOM 4889 C CA . PHE B 1 302 ? -7.285 -9.383 8.117 1 94.62 302 PHE B CA 1
ATOM 4890 C C . PHE B 1 302 ? -7.758 -8.547 6.926 1 94.62 302 PHE B C 1
ATOM 4892 O O . PHE B 1 302 ? -7.617 -7.324 6.922 1 94.62 302 PHE B O 1
ATOM 4899 N N . THR B 1 303 ? -8.273 -9.156 5.918 1 91.5 303 THR B N 1
ATOM 4900 C CA . THR B 1 303 ? -8.5 -8.484 4.645 1 91.5 303 THR B CA 1
ATOM 4901 C C . THR B 1 303 ? -9.953 -8.016 4.531 1 91.5 303 THR B C 1
ATOM 4903 O O . THR B 1 303 ? -10.305 -7.285 3.604 1 91.5 303 THR B O 1
ATOM 4906 N N . GLU B 1 304 ? -10.828 -8.5 5.285 1 83 304 GLU B N 1
ATOM 4907 C CA . GLU B 1 304 ? -12.242 -8.133 5.254 1 83 304 GLU B CA 1
ATOM 4908 C C . GLU B 1 304 ? -12.648 -7.398 6.531 1 83 304 GLU B C 1
ATOM 4910 O O . GLU B 1 304 ? -13.492 -6.504 6.496 1 83 304 GLU B O 1
#